Protein AF-A0A838KS13-F1 (afdb_monomer)

pLDDT: mean 95.88, std 5.49, range [35.66, 98.88]

Structure (mmCIF, N/CA/C/O backbone):
data_AF-A0A838KS13-F1
#
_entry.id   AF-A0A838KS13-F1
#
loop_
_atom_site.group_PDB
_atom_site.id
_atom_site.type_symbol
_atom_site.label_atom_id
_atom_site.label_alt_id
_atom_site.label_comp_id
_atom_site.label_asym_id
_atom_site.label_entity_id
_atom_site.label_seq_id
_atom_site.pdbx_PDB_ins_code
_atom_site.Cartn_x
_atom_site.Cartn_y
_atom_site.Cartn_z
_atom_site.occupancy
_atom_site.B_iso_or_equiv
_atom_site.auth_seq_id
_atom_site.auth_comp_id
_atom_site.auth_asym_id
_atom_site.auth_atom_id
_atom_site.pdbx_PDB_model_num
ATOM 1 N N . ARG A 1 1 ? -4.902 0.345 -25.709 1.00 89.44 1 ARG A N 1
ATOM 2 C CA . ARG A 1 1 ? -4.294 1.078 -26.856 1.00 89.44 1 ARG A CA 1
ATOM 3 C C . ARG A 1 1 ? -3.686 2.407 -26.417 1.00 89.44 1 ARG A C 1
ATOM 5 O O . ARG A 1 1 ? -2.562 2.652 -26.816 1.00 89.44 1 ARG A O 1
ATOM 12 N N . THR A 1 2 ? -4.366 3.217 -25.597 1.00 92.88 2 THR A N 1
ATOM 13 C CA . THR A 1 2 ? -3.817 4.466 -25.024 1.00 92.88 2 THR A CA 1
ATOM 14 C C . THR A 1 2 ? -2.471 4.249 -24.334 1.00 92.88 2 THR A C 1
ATOM 16 O O . THR A 1 2 ? -1.482 4.803 -24.794 1.00 92.88 2 THR A O 1
ATOM 19 N N . LEU A 1 3 ? -2.403 3.313 -23.378 1.00 95.12 3 LEU A N 1
ATOM 20 C CA . LEU A 1 3 ? -1.172 2.943 -22.664 1.00 95.12 3 LEU A CA 1
ATOM 21 C C . LEU A 1 3 ? 0.037 2.665 -23.578 1.00 95.12 3 LEU A C 1
ATOM 23 O O . LEU A 1 3 ? 1.151 3.040 -23.239 1.00 95.12 3 LEU A O 1
ATOM 27 N N . LEU A 1 4 ? -0.156 2.074 -24.764 1.00 93.50 4 LEU A N 1
ATOM 28 C CA . LEU A 1 4 ? 0.949 1.775 -25.693 1.00 93.50 4 LEU A CA 1
ATOM 29 C C . LEU A 1 4 ? 1.615 3.022 -26.288 1.00 93.50 4 LEU A C 1
ATOM 31 O O . LEU A 1 4 ? 2.692 2.903 -26.861 1.00 93.50 4 LEU A O 1
ATOM 35 N N . ARG A 1 5 ? 0.948 4.177 -26.227 1.00 93.62 5 ARG A N 1
ATOM 36 C CA . ARG A 1 5 ? 1.398 5.440 -26.828 1.00 93.62 5 ARG A CA 1
ATOM 37 C C . ARG A 1 5 ? 1.735 6.508 -25.796 1.00 93.62 5 ARG A C 1
ATOM 39 O O . ARG A 1 5 ? 2.288 7.530 -26.174 1.00 93.62 5 ARG A O 1
ATOM 46 N N . MET A 1 6 ? 1.351 6.298 -24.539 1.00 96.75 6 MET A N 1
ATOM 47 C CA . MET A 1 6 ? 1.656 7.235 -23.466 1.00 96.75 6 MET A CA 1
ATOM 48 C C . MET A 1 6 ? 3.166 7.281 -23.243 1.00 96.75 6 MET A C 1
ATOM 50 O O . MET A 1 6 ? 3.859 6.258 -23.331 1.00 96.75 6 MET A O 1
ATOM 54 N N . GLU A 1 7 ? 3.654 8.482 -22.953 1.00 97.44 7 GLU A N 1
ATOM 55 C CA . GLU A 1 7 ? 5.035 8.693 -22.543 1.00 97.44 7 GLU A CA 1
ATOM 56 C C . GLU A 1 7 ? 5.334 7.836 -21.307 1.00 97.44 7 GLU A C 1
ATOM 58 O O . GLU A 1 7 ? 4.515 7.735 -20.396 1.00 97.44 7 GLU A O 1
ATOM 63 N N . HIS A 1 8 ? 6.486 7.184 -21.287 1.00 97.69 8 HIS A N 1
ATOM 64 C CA . HIS A 1 8 ? 6.936 6.331 -20.196 1.00 97.69 8 HIS A CA 1
ATOM 65 C C . HIS A 1 8 ? 8.464 6.280 -20.236 1.00 97.69 8 HIS A C 1
ATOM 67 O O . HIS A 1 8 ? 9.070 6.644 -21.246 1.00 97.69 8 HIS A O 1
ATOM 73 N N . HIS A 1 9 ? 9.095 5.810 -19.165 1.00 97.94 9 HIS A N 1
ATOM 74 C CA . HIS A 1 9 ? 10.536 5.604 -19.168 1.00 97.94 9 HIS A CA 1
ATOM 75 C C . HIS A 1 9 ? 10.873 4.381 -20.034 1.00 97.94 9 HIS A C 1
ATOM 77 O O . HIS A 1 9 ? 10.745 3.241 -19.587 1.00 97.94 9 HIS A O 1
ATOM 83 N N . GLU A 1 10 ? 11.263 4.612 -21.292 1.00 97.12 10 GLU A N 1
ATOM 84 C CA . GLU A 1 10 ? 11.474 3.549 -22.286 1.00 97.12 10 GLU A CA 1
ATOM 85 C C . GLU A 1 10 ? 12.424 2.432 -21.814 1.00 97.12 10 GLU A C 1
ATOM 87 O O . GLU A 1 10 ? 12.057 1.267 -21.987 1.00 97.12 10 GLU A O 1
ATOM 92 N N . PRO A 1 11 ? 13.580 2.713 -21.167 1.00 97.81 11 PRO A N 1
ATOM 93 C CA . PRO A 1 11 ? 14.500 1.654 -20.749 1.00 97.81 11 PRO A CA 1
ATOM 94 C C . PRO A 1 11 ? 13.917 0.674 -19.723 1.00 97.81 11 PRO A C 1
ATOM 96 O O . PRO A 1 11 ? 14.242 -0.512 -19.763 1.00 97.81 11 PRO A O 1
ATOM 99 N N . SER A 1 12 ? 13.054 1.144 -18.811 1.00 98.12 12 SER A N 1
ATOM 100 C CA . SER A 1 12 ? 12.413 0.275 -17.812 1.00 98.12 12 SER A CA 1
ATOM 101 C C . SER A 1 12 ? 10.996 -0.166 -18.194 1.00 98.12 12 SER A C 1
ATOM 103 O O . SER A 1 12 ? 10.424 -1.026 -17.529 1.00 98.12 12 SER A O 1
ATOM 105 N N . GLY A 1 13 ? 10.392 0.438 -19.219 1.00 98.06 13 GLY A N 1
ATOM 106 C CA . GLY A 1 13 ? 8.997 0.207 -19.604 1.00 98.06 13 GLY A CA 1
ATOM 107 C C . GLY A 1 13 ? 7.953 0.762 -18.620 1.00 98.06 13 GLY A C 1
ATOM 108 O O . GLY A 1 13 ? 6.753 0.566 -18.851 1.00 98.06 13 GLY A O 1
ATOM 109 N N . MET A 1 14 ? 8.395 1.444 -17.556 1.00 98.38 14 MET A N 1
ATOM 110 C CA . MET A 1 14 ? 7.571 1.926 -16.443 1.00 98.38 14 MET A CA 1
ATOM 111 C C . MET A 1 14 ? 6.960 3.300 -16.726 1.00 98.38 14 MET A C 1
ATOM 113 O O . MET A 1 14 ? 7.587 4.166 -17.338 1.00 98.38 14 MET A O 1
ATOM 117 N N . TYR A 1 15 ? 5.738 3.500 -16.248 1.00 98.44 15 TYR A N 1
ATOM 118 C CA . TYR A 1 15 ? 4.965 4.727 -16.394 1.00 98.44 15 TYR A CA 1
ATOM 119 C C . TYR A 1 15 ? 5.247 5.723 -15.270 1.00 98.44 15 TYR A C 1
ATOM 121 O O . TYR A 1 15 ? 5.747 5.363 -14.203 1.00 98.44 15 TYR A O 1
ATOM 129 N N . TYR A 1 16 ? 4.899 6.979 -15.521 1.00 97.94 16 TYR A N 1
ATOM 130 C CA . TYR A 1 16 ? 4.923 8.034 -14.521 1.00 97.94 16 TYR A CA 1
ATOM 131 C C . TYR A 1 16 ? 3.657 8.013 -13.658 1.00 97.94 16 TYR A C 1
ATOM 133 O O . TYR A 1 16 ? 2.650 7.423 -14.037 1.00 97.94 16 TYR A O 1
ATOM 141 N N . ASN A 1 17 ? 3.676 8.697 -12.518 1.00 94.56 17 ASN A N 1
ATOM 142 C CA . ASN A 1 17 ? 2.519 8.729 -11.618 1.00 94.56 17 ASN A CA 1
ATOM 143 C C . ASN A 1 17 ? 1.294 9.449 -12.207 1.00 94.56 17 ASN A C 1
ATOM 145 O O . ASN A 1 17 ? 0.163 9.090 -11.895 1.00 94.56 17 ASN A O 1
ATOM 149 N N . TRP A 1 18 ? 1.505 10.479 -13.033 1.00 95.62 18 TRP A N 1
ATOM 150 C CA . TRP A 1 18 ? 0.442 11.422 -13.385 1.00 95.62 18 TRP A CA 1
ATOM 151 C C . TRP A 1 18 ? 0.377 11.716 -14.881 1.00 95.62 18 TRP A C 1
ATOM 153 O O . TRP A 1 18 ? 1.366 12.121 -15.499 1.00 95.62 18 TRP A O 1
ATOM 163 N N . TYR A 1 19 ? -0.824 11.568 -15.435 1.00 96.19 19 TYR A N 1
ATOM 164 C CA . TYR A 1 19 ? -1.159 11.853 -16.825 1.00 96.19 19 TYR A CA 1
ATOM 165 C C . TYR A 1 19 ? -2.475 12.622 -16.897 1.00 96.19 19 TYR A C 1
ATOM 167 O O . TYR A 1 19 ? -3.347 12.428 -16.055 1.00 96.19 19 TYR A O 1
ATOM 175 N N . ASP A 1 20 ? -2.614 13.456 -17.920 1.00 94.06 20 ASP A N 1
ATOM 176 C CA . ASP A 1 20 ? -3.892 14.038 -18.315 1.00 94.06 20 ASP A CA 1
ATOM 177 C C . ASP A 1 20 ? -4.801 12.925 -18.856 1.00 94.06 20 ASP A C 1
ATOM 179 O O . ASP A 1 20 ? -4.423 12.166 -19.753 1.00 94.06 20 ASP A O 1
ATOM 183 N N . GLU A 1 21 ? -5.996 12.789 -18.293 1.00 89.75 21 GLU A N 1
ATOM 184 C CA . GLU A 1 21 ? -6.923 11.711 -18.623 1.00 89.75 21 GLU A CA 1
ATOM 185 C C . GLU A 1 21 ? -7.548 11.847 -20.019 1.00 89.75 21 GLU A C 1
ATOM 187 O O . GLU A 1 21 ? -7.946 10.842 -20.619 1.00 89.75 21 GLU A O 1
ATOM 192 N N . ALA A 1 22 ? -7.629 13.069 -20.553 1.00 92.00 22 ALA A N 1
ATOM 193 C CA . ALA A 1 22 ? -8.225 13.346 -21.852 1.00 92.00 22 ALA A CA 1
ATOM 194 C C . ALA A 1 22 ? -7.234 13.089 -22.995 1.00 92.00 22 ALA A C 1
ATOM 196 O O . ALA A 1 22 ? -7.625 12.590 -24.056 1.00 92.00 22 ALA A O 1
ATOM 197 N N . THR A 1 23 ? -5.955 13.407 -22.789 1.00 93.50 23 THR A N 1
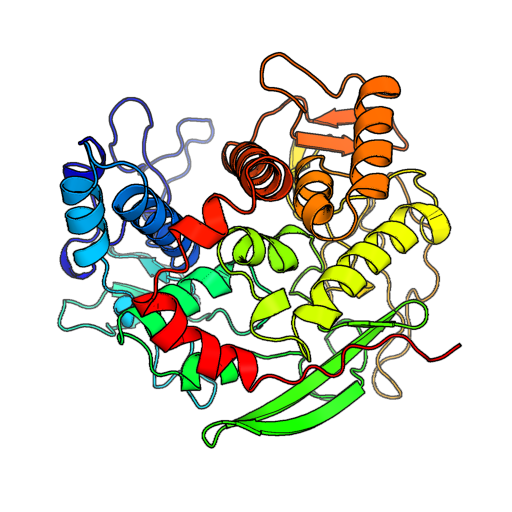ATOM 198 C CA . THR A 1 23 ? -4.918 13.324 -23.831 1.00 93.50 23 THR A CA 1
ATOM 199 C C . THR A 1 23 ? -3.974 12.133 -23.658 1.00 93.50 23 THR A C 1
ATOM 201 O O . THR A 1 23 ? -3.471 11.594 -24.648 1.00 93.50 23 THR A O 1
ATOM 204 N N . GLY A 1 24 ? -3.760 11.675 -22.423 1.00 94.56 24 GLY A N 1
ATOM 205 C CA . GLY A 1 24 ? -2.724 10.706 -22.064 1.00 94.56 24 GLY A CA 1
ATOM 206 C C . GLY A 1 24 ? -1.314 11.304 -22.003 1.00 94.56 24 GLY A C 1
ATOM 207 O O . GLY A 1 24 ? -0.340 10.549 -21.967 1.00 94.56 24 GLY A O 1
ATOM 208 N N . GLU A 1 25 ? -1.182 12.632 -22.027 1.00 95.94 25 GLU A N 1
ATOM 209 C CA . GLU A 1 25 ? 0.100 13.320 -21.871 1.00 95.94 25 GLU A CA 1
ATOM 210 C C . GLU A 1 25 ? 0.540 13.312 -20.408 1.00 95.94 25 GLU A C 1
ATOM 212 O O . GLU A 1 25 ? -0.265 13.463 -19.492 1.00 95.94 25 GLU A O 1
ATOM 217 N N . ALA A 1 26 ? 1.833 13.111 -20.172 1.00 96.56 26 ALA A N 1
ATOM 218 C CA . ALA A 1 26 ? 2.364 13.090 -18.821 1.00 96.56 26 ALA A CA 1
ATOM 219 C C . ALA A 1 26 ? 2.328 14.493 -18.206 1.00 96.56 26 ALA A C 1
ATOM 221 O O . ALA A 1 26 ? 2.826 15.453 -18.801 1.00 96.56 26 ALA A O 1
ATOM 222 N N . LEU A 1 27 ? 1.790 14.614 -16.991 1.00 96.12 27 LEU A N 1
ATOM 223 C CA . LEU A 1 27 ? 1.664 15.917 -16.351 1.00 96.12 27 LEU A CA 1
ATOM 224 C C . LEU A 1 27 ? 3.044 16.494 -16.022 1.00 96.12 27 LEU A C 1
ATOM 226 O O . LEU A 1 27 ? 3.933 15.814 -15.507 1.00 96.12 27 LEU A O 1
ATOM 230 N N . ARG A 1 28 ? 3.205 17.780 -16.334 1.00 94.56 28 ARG A N 1
ATOM 231 C CA . ARG A 1 28 ? 4.357 18.614 -15.944 1.00 94.56 28 ARG A CA 1
ATOM 232 C C . ARG A 1 28 ? 3.948 19.785 -15.053 1.00 94.56 28 ARG A C 1
ATOM 234 O O . ARG A 1 28 ? 4.786 20.450 -14.449 1.00 94.56 28 ARG A O 1
ATOM 241 N N . THR A 1 29 ? 2.647 20.016 -14.931 1.00 94.94 29 THR A N 1
ATOM 242 C CA . THR A 1 29 ? 2.039 21.057 -14.111 1.00 94.94 29 THR A CA 1
ATOM 243 C C . THR A 1 29 ? 0.683 20.550 -13.646 1.00 94.94 29 THR A C 1
ATOM 245 O O . THR A 1 29 ? -0.042 19.944 -14.435 1.00 94.94 29 THR A O 1
ATOM 248 N N . TRP A 1 30 ? 0.341 20.763 -12.376 1.00 94.25 30 TRP A N 1
ATOM 249 C CA . TRP A 1 30 ? -0.990 20.419 -11.883 1.00 94.25 30 TRP A CA 1
ATOM 250 C C . TRP A 1 30 ? -2.057 21.254 -12.599 1.00 94.25 30 TRP A C 1
ATOM 252 O O . TRP A 1 30 ? -1.830 22.442 -12.818 1.00 94.25 30 TRP A O 1
ATOM 262 N N . PRO A 1 31 ? -3.232 20.688 -12.924 1.00 90.19 31 PRO A N 1
ATOM 263 C CA . PRO A 1 31 ? -4.267 21.384 -13.689 1.00 90.19 31 PRO A CA 1
ATOM 264 C C . PRO A 1 31 ? -5.073 22.389 -12.848 1.00 90.19 31 PRO A C 1
ATOM 266 O O . PRO A 1 31 ? -5.952 23.065 -13.377 1.00 90.19 31 PRO A O 1
ATOM 269 N N . GLN A 1 32 ? -4.797 22.492 -11.544 1.00 87.69 32 GLN A N 1
ATOM 270 C CA . GLN A 1 32 ? -5.490 23.383 -10.614 1.00 87.69 32 GLN A CA 1
ATOM 271 C C . GLN A 1 32 ? -4.514 24.370 -9.956 1.00 87.69 32 GLN A C 1
ATOM 273 O O . GLN A 1 32 ? -3.350 24.016 -9.734 1.00 87.69 32 GLN A O 1
ATOM 278 N N . PRO A 1 33 ? -4.969 25.590 -9.601 1.00 90.25 33 PRO A N 1
ATOM 279 C CA . PRO A 1 33 ? -4.167 26.544 -8.842 1.00 90.25 33 PRO A CA 1
ATOM 280 C C . PRO A 1 33 ? -3.573 25.916 -7.566 1.00 90.25 33 PRO A C 1
ATOM 282 O O . PRO A 1 33 ? -4.270 25.164 -6.887 1.00 90.25 33 PRO A O 1
ATOM 285 N N . PRO A 1 34 ? -2.315 26.230 -7.206 1.00 93.38 34 PRO A N 1
ATOM 286 C CA . PRO A 1 34 ? -1.453 27.251 -7.808 1.00 93.38 34 PRO A CA 1
ATOM 287 C C . PRO A 1 34 ? -0.651 26.781 -9.041 1.00 93.38 34 PRO A C 1
ATOM 289 O O . PRO A 1 34 ? 0.301 27.455 -9.417 1.00 93.38 34 PRO A O 1
ATOM 292 N N . TYR A 1 35 ? -1.035 25.675 -9.695 1.00 93.25 35 TYR A N 1
ATOM 293 C CA . TYR A 1 35 ? -0.366 25.126 -10.885 1.00 93.25 35 TYR A CA 1
ATOM 294 C C . TYR A 1 35 ? 1.102 24.771 -10.616 1.00 93.25 35 TYR A C 1
ATOM 296 O O . TYR A 1 35 ? 2.006 25.122 -11.373 1.00 93.25 35 TYR A O 1
ATOM 304 N N . ASN A 1 36 ? 1.350 24.085 -9.498 1.00 93.38 36 ASN A N 1
ATOM 305 C CA . ASN A 1 36 ? 2.701 23.666 -9.132 1.00 93.38 36 ASN A CA 1
ATOM 306 C C . ASN A 1 36 ? 3.299 22.739 -10.203 1.00 93.38 36 ASN A C 1
ATOM 308 O O . ASN A 1 36 ? 2.590 21.920 -10.800 1.00 93.38 36 ASN A O 1
ATOM 312 N N . THR A 1 37 ? 4.614 22.837 -10.402 1.00 92.69 37 THR A N 1
ATOM 313 C CA . THR A 1 37 ? 5.370 21.922 -11.264 1.00 92.69 37 THR A CA 1
ATOM 314 C C . THR A 1 37 ? 5.198 20.480 -10.794 1.00 92.69 37 THR A C 1
ATOM 316 O O . THR A 1 37 ? 5.355 20.176 -9.611 1.00 92.69 37 THR A O 1
ATOM 319 N N . VAL A 1 38 ? 4.917 19.588 -11.741 1.00 92.75 38 VAL A N 1
ATOM 320 C CA . VAL A 1 38 ? 4.922 18.138 -11.548 1.00 92.75 38 VAL A CA 1
ATOM 321 C C . VAL A 1 38 ? 6.215 17.607 -12.141 1.00 92.75 38 VAL A C 1
ATOM 323 O O . VAL A 1 38 ? 6.452 17.717 -13.343 1.00 92.75 38 VAL A O 1
ATOM 326 N N . TYR A 1 39 ? 7.052 17.028 -11.290 1.00 92.69 39 TYR A N 1
ATOM 327 C CA . TYR A 1 39 ? 8.226 16.288 -11.728 1.00 92.69 39 TYR A CA 1
ATOM 328 C C . TYR A 1 39 ? 7.797 14.843 -11.976 1.00 92.69 39 TYR A C 1
ATOM 330 O O . TYR A 1 39 ? 7.333 14.200 -11.030 1.00 92.69 39 TYR A O 1
ATOM 338 N N . PRO A 1 40 ? 7.903 14.328 -13.213 1.00 95.06 40 PRO A N 1
ATOM 339 C CA . PRO A 1 40 ? 7.512 12.961 -13.517 1.00 95.06 40 PRO A CA 1
ATOM 340 C C . PRO A 1 40 ? 8.313 12.000 -12.657 1.00 95.06 40 PRO A C 1
ATOM 342 O O . PRO A 1 40 ? 9.539 11.951 -12.732 1.00 95.06 40 PRO A O 1
ATOM 345 N N . PHE A 1 41 ? 7.598 11.259 -11.830 1.00 97.06 41 PHE A N 1
ATOM 346 C CA . PHE A 1 41 ? 8.159 10.239 -10.972 1.00 97.06 41 PHE A CA 1
ATOM 347 C C . PHE A 1 41 ? 7.736 8.883 -11.509 1.00 97.06 41 PHE A C 1
ATOM 349 O O . PHE A 1 41 ? 6.603 8.734 -11.959 1.00 97.06 41 PHE A O 1
ATOM 356 N N . VAL A 1 42 ? 8.650 7.922 -11.493 1.00 98.25 42 VAL A N 1
ATOM 357 C CA . VAL A 1 42 ? 8.371 6.522 -11.791 1.00 98.25 42 VAL A CA 1
ATOM 358 C C . VAL A 1 42 ? 8.274 5.793 -10.455 1.00 98.25 42 VAL A C 1
ATOM 360 O O . VAL A 1 42 ? 9.285 5.355 -9.910 1.00 98.25 42 VAL A O 1
ATOM 363 N N . SER A 1 43 ? 7.058 5.709 -9.913 1.00 98.19 43 SER A N 1
ATOM 364 C CA . SER A 1 43 ? 6.756 5.035 -8.645 1.00 98.19 43 SER A CA 1
ATOM 365 C C . SER A 1 43 ? 6.792 3.518 -8.783 1.00 98.19 43 SER A C 1
ATOM 367 O O . SER A 1 43 ? 6.194 2.958 -9.711 1.00 98.19 43 SER A O 1
ATOM 369 N N . SER A 1 44 ? 7.457 2.845 -7.842 1.00 98.38 44 SER A N 1
ATOM 370 C CA . SER A 1 44 ? 7.456 1.384 -7.778 1.00 98.38 44 SER A CA 1
ATOM 371 C C . SER A 1 44 ? 6.085 0.830 -7.383 1.00 98.38 44 SER A C 1
ATOM 373 O O . SER A 1 44 ? 5.704 -0.227 -7.885 1.00 98.38 44 SER A O 1
ATOM 375 N N . VAL A 1 45 ? 5.301 1.561 -6.582 1.00 97.50 45 VAL A N 1
ATOM 376 C CA . VAL A 1 45 ? 3.947 1.169 -6.148 1.00 97.50 45 VAL A CA 1
ATOM 377 C C . VAL A 1 45 ? 2.929 1.321 -7.273 1.00 97.50 45 VAL A C 1
ATOM 379 O O . VAL A 1 45 ? 2.224 0.364 -7.592 1.00 97.50 45 VAL A O 1
ATOM 382 N N . ASP A 1 46 ? 2.888 2.476 -7.941 1.00 97.62 46 ASP A N 1
ATOM 383 C CA . ASP A 1 46 ? 1.890 2.731 -8.994 1.00 97.62 46 ASP A CA 1
ATOM 384 C C . ASP A 1 46 ? 2.090 1.786 -10.180 1.00 97.62 46 ASP A C 1
ATOM 386 O O . ASP A 1 46 ? 1.139 1.213 -10.722 1.00 97.62 46 ASP A O 1
ATOM 390 N N . ASN A 1 47 ? 3.353 1.559 -10.554 1.00 98.62 47 ASN A N 1
ATOM 391 C CA . ASN A 1 47 ? 3.682 0.575 -11.574 1.00 98.62 47 ASN A CA 1
ATOM 392 C C . ASN A 1 47 ? 3.399 -0.852 -11.102 1.00 98.62 47 ASN A C 1
ATOM 394 O O . ASN A 1 47 ? 2.952 -1.658 -11.915 1.00 98.62 47 ASN A O 1
ATOM 398 N N . GLY A 1 48 ? 3.595 -1.165 -9.817 1.00 98.38 48 GLY A N 1
ATOM 399 C CA . GLY A 1 48 ? 3.187 -2.439 -9.225 1.00 98.38 48 GLY A CA 1
ATOM 400 C C . GLY A 1 48 ? 1.700 -2.721 -9.438 1.00 98.38 48 GLY A C 1
ATOM 401 O O . GLY A 1 48 ? 1.329 -3.755 -9.998 1.00 98.38 48 GLY A O 1
ATOM 402 N N . TRP A 1 49 ? 0.837 -1.762 -9.102 1.00 98.00 49 TRP A N 1
ATOM 403 C CA . TRP A 1 49 ? -0.610 -1.898 -9.289 1.00 98.00 49 TRP A CA 1
ATOM 404 C C . TRP A 1 49 ? -1.021 -1.976 -10.759 1.00 98.00 49 TRP A C 1
ATOM 406 O O . TRP A 1 49 ? -1.838 -2.827 -11.131 1.00 98.00 49 TRP A O 1
ATOM 416 N N . LEU A 1 50 ? -0.413 -1.161 -11.627 1.00 98.25 50 LEU A N 1
ATOM 417 C CA . LEU A 1 50 ? -0.640 -1.254 -13.068 1.00 98.25 50 LEU A CA 1
ATOM 418 C C . LEU A 1 50 ? -0.213 -2.624 -13.618 1.00 98.25 50 LEU A C 1
ATOM 420 O O . LEU A 1 50 ? -0.950 -3.232 -14.396 1.00 98.25 50 LEU A O 1
ATOM 424 N N . GLY A 1 51 ? 0.943 -3.141 -13.201 1.00 98.62 51 GLY A N 1
ATOM 425 C CA . GLY A 1 51 ? 1.439 -4.455 -13.603 1.00 98.62 51 GLY A CA 1
ATOM 426 C C . GLY A 1 51 ? 0.524 -5.588 -13.152 1.00 98.62 51 GLY A C 1
ATOM 427 O O . GLY A 1 51 ? 0.194 -6.462 -13.957 1.00 98.62 51 GLY A O 1
ATOM 428 N N . ALA A 1 52 ? 0.043 -5.550 -11.907 1.00 98.56 52 ALA A N 1
ATOM 429 C CA . ALA A 1 52 ? -0.915 -6.526 -11.394 1.00 98.56 52 ALA A CA 1
ATOM 430 C C . ALA A 1 52 ? -2.227 -6.514 -12.195 1.00 98.56 52 ALA A C 1
ATOM 432 O O . ALA A 1 52 ? -2.723 -7.571 -12.600 1.00 98.56 52 ALA A O 1
ATOM 433 N N . ALA A 1 53 ? -2.748 -5.326 -12.514 1.00 98.06 53 ALA A N 1
ATOM 434 C CA . ALA A 1 53 ? -3.937 -5.176 -13.346 1.00 98.06 53 ALA A CA 1
ATOM 435 C C . ALA A 1 53 ? -3.715 -5.689 -14.782 1.00 98.06 53 ALA A C 1
ATOM 437 O O . ALA A 1 53 ? -4.544 -6.437 -15.308 1.00 98.06 53 ALA A O 1
ATOM 438 N N . LEU A 1 54 ? -2.587 -5.350 -15.417 1.00 98.62 54 LEU A N 1
ATOM 439 C CA . LEU A 1 54 ? -2.228 -5.847 -16.752 1.00 98.62 54 LEU A CA 1
ATOM 440 C C . LEU A 1 54 ? -2.114 -7.373 -16.773 1.00 98.62 54 LEU A C 1
ATOM 442 O O . LEU A 1 54 ? -2.590 -8.011 -17.714 1.00 98.62 54 LEU A O 1
ATOM 446 N N . TRP A 1 55 ? -1.538 -7.965 -15.727 1.00 98.62 55 TRP A N 1
ATOM 447 C CA . TRP A 1 55 ? -1.447 -9.412 -15.575 1.00 98.62 55 TRP A CA 1
ATOM 448 C C . TRP A 1 55 ? -2.832 -10.066 -15.459 1.00 98.62 55 TRP A C 1
ATOM 450 O O . TRP A 1 55 ? -3.134 -11.015 -16.186 1.00 98.62 55 TRP A O 1
ATOM 460 N N . VAL A 1 56 ? -3.726 -9.515 -14.633 1.00 98.31 56 VAL A N 1
ATOM 461 C CA . VAL A 1 56 ? -5.123 -9.975 -14.528 1.00 98.31 56 VAL A CA 1
ATOM 462 C C . VAL A 1 56 ? -5.847 -9.887 -15.874 1.00 98.31 56 VAL A C 1
ATOM 464 O O . VAL A 1 56 ? -6.483 -10.858 -16.298 1.00 98.31 56 VAL A O 1
ATOM 467 N N . VAL A 1 57 ? -5.733 -8.754 -16.578 1.00 98.12 57 VAL A N 1
ATOM 468 C 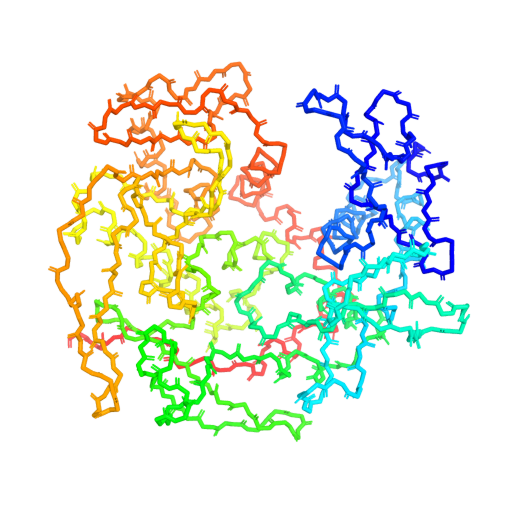CA . VAL A 1 57 ? -6.378 -8.536 -17.885 1.00 98.12 57 VAL A CA 1
ATOM 469 C C . VAL A 1 57 ? -5.837 -9.507 -18.931 1.00 98.12 57 VAL A C 1
ATOM 471 O O . VAL A 1 57 ? -6.627 -10.105 -19.666 1.00 98.12 57 VAL A O 1
ATOM 474 N N . ARG A 1 58 ? -4.515 -9.724 -18.961 1.00 98.19 58 ARG A N 1
ATOM 475 C CA . ARG A 1 58 ? -3.860 -10.719 -19.823 1.00 98.19 58 ARG A CA 1
ATOM 476 C C . ARG A 1 58 ? -4.490 -12.101 -19.663 1.00 98.19 58 ARG A C 1
ATOM 478 O O . ARG A 1 58 ? -4.720 -12.778 -20.660 1.00 98.19 58 ARG A O 1
ATOM 485 N N . ASN A 1 59 ? -4.780 -12.505 -18.429 1.00 97.94 59 ASN A N 1
ATOM 486 C CA . ASN A 1 59 ? -5.276 -13.848 -18.129 1.00 97.94 59 ASN A CA 1
ATOM 487 C C . ASN A 1 59 ? -6.803 -13.983 -18.216 1.00 97.94 59 ASN A C 1
ATOM 489 O O . ASN A 1 59 ? -7.302 -15.103 -18.309 1.00 97.94 59 ASN A O 1
ATOM 493 N N . SER A 1 60 ? -7.543 -12.871 -18.202 1.00 97.00 60 SER A N 1
ATOM 494 C CA . SER A 1 60 ? -9.009 -12.893 -18.053 1.00 97.00 60 SER A CA 1
ATOM 495 C C . SER A 1 60 ? -9.783 -12.337 -19.243 1.00 97.00 60 SER A C 1
ATOM 497 O O . SER A 1 60 ? -10.970 -12.629 -19.376 1.00 97.00 60 SER A O 1
ATOM 499 N N . VAL A 1 61 ? -9.152 -11.537 -20.110 1.00 97.31 61 VAL A N 1
ATOM 500 C CA . VAL A 1 61 ? -9.840 -10.830 -21.203 1.00 97.31 61 VAL A CA 1
ATOM 501 C C . VAL A 1 61 ? -9.207 -11.189 -22.556 1.00 97.31 61 VAL A C 1
ATOM 503 O O . VAL A 1 61 ? -8.342 -10.459 -23.048 1.00 97.31 61 VAL A O 1
ATOM 506 N N . PRO A 1 62 ? -9.645 -12.287 -23.215 1.00 97.19 62 PRO A N 1
ATOM 507 C CA . PRO A 1 62 ? -8.998 -12.817 -24.420 1.00 97.19 62 PRO A CA 1
ATOM 508 C C . PRO A 1 62 ? -8.799 -11.793 -25.544 1.00 97.19 62 PRO A C 1
ATOM 510 O O . PRO A 1 62 ? -7.753 -11.776 -26.185 1.00 97.19 62 PRO A O 1
ATOM 513 N N . GLY A 1 63 ? -9.769 -10.895 -25.753 1.00 97.69 63 GLY A N 1
ATOM 514 C CA . GLY A 1 63 ? -9.728 -9.905 -26.836 1.00 97.69 63 GLY A CA 1
ATOM 515 C C . GLY A 1 63 ? -8.626 -8.844 -26.710 1.00 97.69 63 GLY A C 1
ATOM 516 O O . GLY A 1 63 ? -8.312 -8.178 -27.693 1.00 97.69 63 GLY A O 1
ATOM 517 N N . VAL A 1 64 ? -8.030 -8.674 -25.526 1.00 97.75 64 VAL A N 1
ATOM 518 C CA . VAL A 1 64 ? -6.935 -7.714 -25.285 1.00 97.75 64 VAL A CA 1
ATOM 519 C C . VAL A 1 64 ? -5.724 -8.352 -24.605 1.00 97.75 64 VAL A C 1
ATOM 521 O O . VAL A 1 64 ? -4.780 -7.642 -24.260 1.00 97.75 64 VAL A O 1
ATOM 524 N N . ALA A 1 65 ? -5.721 -9.678 -24.453 1.00 98.19 65 ALA A N 1
ATOM 525 C CA . ALA A 1 65 ? -4.702 -10.410 -23.713 1.00 98.19 65 ALA A CA 1
ATOM 526 C C . ALA A 1 65 ? -3.287 -10.173 -24.259 1.00 98.19 65 ALA A C 1
ATOM 528 O O . ALA A 1 65 ? -2.362 -9.921 -23.491 1.00 98.19 65 ALA A O 1
ATOM 529 N N . GLU A 1 66 ? -3.126 -10.178 -25.585 1.00 98.00 66 GLU A N 1
ATOM 530 C CA . GLU A 1 66 ? -1.839 -9.908 -26.236 1.00 98.00 66 GLU A CA 1
ATOM 531 C C . GLU A 1 66 ? -1.350 -8.478 -25.968 1.00 98.00 66 GLU A C 1
ATOM 533 O O . GLU A 1 66 ? -0.175 -8.260 -25.683 1.00 98.00 66 GLU A O 1
ATOM 538 N N . LEU A 1 67 ? -2.249 -7.489 -26.008 1.00 97.88 67 LEU A N 1
ATOM 539 C CA . LEU A 1 67 ? -1.890 -6.092 -25.753 1.00 97.88 67 LEU A CA 1
ATOM 540 C C . LEU A 1 67 ? -1.484 -5.881 -24.291 1.00 97.88 67 LEU A C 1
ATOM 542 O O . LEU A 1 67 ? -0.510 -5.178 -24.036 1.00 97.88 67 LEU A O 1
ATOM 546 N N . ALA A 1 68 ? -2.208 -6.493 -23.351 1.00 98.50 68 ALA A N 1
ATOM 547 C CA . ALA A 1 68 ? -1.862 -6.458 -21.934 1.00 98.50 68 ALA A CA 1
ATOM 548 C C . ALA A 1 68 ? -0.536 -7.184 -21.663 1.00 98.50 68 ALA A C 1
ATOM 550 O O . ALA A 1 68 ? 0.315 -6.652 -20.959 1.00 98.50 68 ALA A O 1
ATOM 551 N N . GLY A 1 69 ? -0.318 -8.342 -22.298 1.00 98.31 69 GLY A N 1
ATOM 552 C CA . GLY A 1 69 ? 0.945 -9.078 -22.242 1.00 98.31 69 GLY A CA 1
ATOM 553 C C . GLY A 1 69 ? 2.123 -8.239 -22.724 1.00 98.31 69 GLY A C 1
ATOM 554 O O . GLY A 1 69 ? 3.084 -8.077 -21.990 1.00 98.31 69 GLY A O 1
ATOM 555 N N . ARG A 1 70 ? 2.011 -7.591 -23.888 1.00 98.06 70 ARG A N 1
ATOM 556 C CA . ARG A 1 70 ? 3.057 -6.689 -24.405 1.00 98.06 70 ARG A CA 1
ATOM 557 C C . ARG A 1 70 ? 3.384 -5.525 -23.466 1.00 98.06 70 ARG A C 1
ATOM 559 O O . ARG A 1 70 ? 4.534 -5.103 -23.404 1.00 98.06 70 ARG A O 1
ATOM 566 N N . LEU A 1 71 ? 2.375 -4.974 -22.790 1.00 98.44 71 LEU A N 1
ATOM 567 C CA . LEU A 1 71 ? 2.555 -3.899 -21.813 1.00 98.44 71 LEU A CA 1
ATOM 568 C C . LEU A 1 71 ? 3.182 -4.391 -20.509 1.00 98.44 71 LEU A C 1
ATOM 570 O O . LEU A 1 71 ? 3.950 -3.654 -19.909 1.00 98.44 71 LEU A O 1
ATOM 574 N N . PHE A 1 72 ? 2.868 -5.611 -20.083 1.00 98.62 72 PHE A N 1
ATOM 575 C CA . PHE A 1 72 ? 3.452 -6.221 -18.894 1.00 98.62 72 PHE A CA 1
ATOM 576 C C . PHE A 1 72 ? 4.895 -6.678 -19.141 1.00 98.62 72 PHE A C 1
ATOM 578 O O . PHE A 1 72 ? 5.787 -6.382 -18.357 1.00 98.62 72 PHE A O 1
ATOM 585 N N . ASP A 1 73 ? 5.144 -7.358 -20.262 1.00 98.19 73 ASP A N 1
ATOM 586 C CA . ASP A 1 73 ? 6.425 -8.002 -20.576 1.00 98.19 73 ASP A CA 1
ATOM 587 C C . ASP A 1 73 ? 7.572 -6.986 -20.784 1.00 98.19 73 ASP A C 1
ATOM 589 O O . ASP A 1 73 ? 8.741 -7.361 -20.735 1.00 98.19 73 ASP A O 1
ATOM 593 N N . ARG A 1 74 ? 7.260 -5.698 -20.993 1.00 97.12 74 ARG A N 1
ATOM 594 C CA . ARG A 1 74 ? 8.251 -4.607 -21.057 1.00 97.12 74 ARG A CA 1
ATOM 595 C C . ARG A 1 74 ? 8.622 -4.020 -19.689 1.00 97.12 74 ARG A C 1
ATOM 597 O O . ARG A 1 74 ? 9.594 -3.279 -19.622 1.00 97.12 74 ARG A O 1
ATOM 604 N N . MET A 1 75 ? 7.844 -4.282 -18.634 1.00 98.62 75 MET A N 1
ATOM 605 C CA . MET A 1 75 ? 8.067 -3.695 -17.309 1.00 98.62 75 MET A CA 1
ATOM 606 C C . MET A 1 75 ? 9.248 -4.388 -16.621 1.00 98.62 75 MET A C 1
ATOM 608 O O . MET A 1 75 ? 9.198 -5.576 -16.301 1.00 98.62 75 MET A O 1
ATOM 612 N N . ARG A 1 76 ? 10.321 -3.628 -16.408 1.00 98.50 76 ARG A N 1
ATOM 613 C CA . ARG A 1 76 ? 11.567 -4.037 -15.750 1.00 98.50 76 ARG A CA 1
ATOM 614 C C . ARG A 1 76 ? 11.503 -3.768 -14.251 1.00 98.50 76 ARG A C 1
ATOM 616 O O . ARG A 1 76 ? 11.864 -2.688 -13.792 1.00 98.50 76 ARG A O 1
ATOM 623 N N . TRP A 1 77 ? 11.003 -4.740 -13.492 1.00 98.50 77 TRP A N 1
ATOM 624 C CA . TRP A 1 77 ? 10.900 -4.656 -12.028 1.00 98.50 77 TRP A CA 1
ATOM 625 C C . TRP A 1 77 ? 12.266 -4.531 -11.341 1.00 98.50 77 TRP A C 1
ATOM 627 O O . TRP A 1 77 ? 12.370 -3.921 -10.282 1.00 98.50 77 TRP A O 1
ATOM 637 N N . ASP A 1 78 ? 13.321 -5.041 -11.980 1.00 98.44 78 ASP A N 1
ATOM 638 C CA . ASP A 1 78 ? 14.714 -4.890 -11.555 1.00 98.44 78 ASP A CA 1
ATOM 639 C C . ASP A 1 78 ? 15.204 -3.435 -11.592 1.00 98.44 78 ASP A C 1
ATOM 641 O O . ASP A 1 78 ? 16.170 -3.116 -10.916 1.00 98.44 78 ASP A O 1
ATOM 645 N N . ALA A 1 79 ? 14.509 -2.520 -12.280 1.00 98.44 79 ALA A N 1
ATOM 646 C CA . ALA A 1 79 ? 14.819 -1.090 -12.209 1.00 98.44 79 ALA A CA 1
ATOM 647 C C . ALA A 1 79 ? 14.599 -0.487 -10.808 1.00 98.44 79 ALA A C 1
ATOM 649 O O . ALA A 1 79 ? 15.180 0.551 -10.498 1.00 98.44 79 ALA A O 1
ATOM 650 N N . PHE A 1 80 ? 13.770 -1.120 -9.970 1.00 98.56 80 PHE A N 1
ATOM 651 C CA . PHE A 1 80 ? 13.531 -0.691 -8.590 1.00 98.56 80 PHE A CA 1
ATOM 652 C C . PHE A 1 80 ? 14.333 -1.492 -7.565 1.00 98.56 80 PHE A C 1
ATOM 654 O O . PHE A 1 80 ? 14.484 -1.032 -6.438 1.00 98.56 80 PHE A O 1
ATOM 661 N N . TYR A 1 81 ? 14.812 -2.682 -7.926 1.00 98.56 81 TYR A N 1
ATOM 662 C CA . TYR A 1 81 ? 15.429 -3.606 -6.984 1.00 98.56 81 TYR A CA 1
ATOM 663 C C . TYR A 1 81 ? 16.890 -3.240 -6.731 1.00 98.56 81 TYR A C 1
ATOM 665 O O . TYR A 1 81 ? 17.720 -3.311 -7.632 1.00 98.56 81 TYR A O 1
ATOM 673 N N . ASP A 1 82 ? 17.196 -2.908 -5.482 1.00 98.38 82 ASP A N 1
ATOM 674 C CA . ASP A 1 82 ? 18.538 -2.619 -5.005 1.00 98.38 82 ASP A CA 1
ATOM 675 C C . ASP A 1 82 ? 19.121 -3.839 -4.273 1.00 98.38 82 ASP A C 1
ATOM 677 O O . ASP A 1 82 ? 18.820 -4.061 -3.090 1.00 98.38 82 ASP A O 1
ATOM 681 N N . PRO A 1 83 ? 19.970 -4.649 -4.934 1.00 97.25 83 PRO A N 1
ATOM 682 C CA . PRO A 1 83 ? 20.595 -5.808 -4.304 1.00 97.25 83 PRO A CA 1
ATOM 683 C C . PRO A 1 83 ? 21.614 -5.426 -3.222 1.00 97.25 83 PRO A C 1
ATOM 685 O O . PRO A 1 83 ? 21.965 -6.276 -2.404 1.00 97.25 83 PRO A O 1
ATOM 688 N N . ALA A 1 84 ? 22.107 -4.184 -3.231 1.00 95.44 84 ALA A N 1
ATOM 689 C CA . ALA A 1 84 ? 23.062 -3.646 -2.266 1.00 95.44 84 ALA A CA 1
ATOM 690 C C . ALA A 1 84 ? 22.383 -2.746 -1.218 1.00 95.44 84 ALA A C 1
ATOM 692 O O . ALA A 1 84 ? 23.073 -2.033 -0.486 1.00 95.44 84 ALA A O 1
ATOM 693 N N . GLY A 1 85 ? 21.047 -2.794 -1.149 1.00 90.88 85 GLY A N 1
ATOM 694 C CA . GLY A 1 85 ? 20.247 -2.019 -0.214 1.00 90.88 85 GLY A CA 1
ATOM 695 C C . GLY A 1 85 ? 20.588 -2.303 1.256 1.00 90.88 85 GLY A C 1
ATOM 696 O O . GLY A 1 85 ? 21.355 -3.215 1.578 1.00 90.88 85 GLY A O 1
ATOM 697 N N . PRO A 1 86 ? 19.985 -1.555 2.193 1.00 93.31 86 PRO A N 1
ATOM 698 C CA . PRO A 1 86 ? 20.381 -1.550 3.606 1.00 93.31 86 PRO A CA 1
ATOM 699 C C . PRO A 1 86 ? 20.115 -2.869 4.352 1.00 93.31 86 PRO A C 1
ATOM 701 O O . PRO A 1 86 ? 20.448 -2.998 5.531 1.00 93.31 86 PRO A O 1
ATOM 704 N N . ARG A 1 87 ? 19.495 -3.851 3.693 1.00 95.56 87 ARG A N 1
ATOM 705 C CA . ARG A 1 87 ? 19.049 -5.118 4.270 1.00 95.56 87 ARG A CA 1
ATOM 706 C C . ARG A 1 87 ? 19.557 -6.290 3.423 1.00 95.56 87 ARG A C 1
ATOM 708 O O . ARG A 1 87 ? 19.454 -6.233 2.194 1.00 95.56 87 ARG A O 1
ATOM 715 N N . PRO A 1 88 ? 20.062 -7.373 4.045 1.00 96.62 88 PRO A N 1
ATOM 716 C CA . PRO A 1 88 ? 20.373 -8.605 3.327 1.00 96.62 88 PRO A CA 1
ATOM 717 C C . PRO A 1 88 ? 19.169 -9.081 2.507 1.00 96.62 88 PRO A C 1
ATOM 719 O O . PRO A 1 88 ? 18.049 -9.101 3.007 1.00 96.62 88 PRO A O 1
ATOM 722 N N . GLY A 1 89 ? 19.407 -9.458 1.250 1.00 96.56 89 GLY A N 1
ATOM 723 C CA . GLY A 1 89 ? 18.353 -9.860 0.312 1.00 96.56 89 GLY A CA 1
ATOM 724 C C . GLY A 1 89 ? 17.838 -8.755 -0.610 1.00 96.56 89 GLY A C 1
ATOM 725 O O . GLY A 1 89 ? 17.141 -9.091 -1.562 1.00 96.56 89 GLY A O 1
ATOM 726 N N . GLY A 1 90 ? 18.221 -7.494 -0.376 1.00 97.94 90 GLY A N 1
ATOM 727 C CA . GLY A 1 90 ? 17.892 -6.351 -1.230 1.00 97.94 90 GLY A CA 1
ATOM 728 C C . GLY A 1 90 ? 16.451 -5.854 -1.084 1.00 97.94 90 GLY A C 1
ATOM 729 O O . GLY A 1 90 ? 15.545 -6.602 -0.714 1.00 97.94 90 GLY A O 1
ATOM 730 N N . LEU A 1 91 ? 16.222 -4.576 -1.384 1.00 98.00 91 LEU A N 1
ATOM 731 C CA . LEU A 1 91 ? 14.920 -3.911 -1.234 1.00 98.00 91 LEU A CA 1
ATOM 732 C C . LEU A 1 91 ? 14.517 -3.159 -2.502 1.00 98.00 91 LEU A C 1
ATOM 734 O O . LEU A 1 91 ? 15.351 -2.877 -3.357 1.00 98.00 91 LEU A O 1
ATOM 738 N N . MET A 1 92 ? 13.235 -2.811 -2.615 1.00 98.06 92 MET A N 1
ATOM 739 C CA . MET A 1 92 ? 12.745 -1.962 -3.701 1.00 98.06 92 MET A CA 1
ATOM 740 C C . MET A 1 92 ? 12.876 -0.494 -3.314 1.00 98.06 92 MET A C 1
ATOM 742 O O . MET A 1 92 ? 12.387 -0.089 -2.260 1.00 98.06 92 MET A O 1
ATOM 746 N N . HIS A 1 93 ? 13.469 0.317 -4.182 1.00 98.00 93 HIS A N 1
ATOM 747 C CA . HIS A 1 93 ? 13.347 1.767 -4.103 1.00 98.00 93 HIS A CA 1
ATOM 748 C C . HIS A 1 93 ? 11.876 2.193 -4.162 1.00 98.00 93 HIS A C 1
ATOM 750 O O . HIS A 1 93 ? 11.051 1.553 -4.824 1.00 98.00 93 HIS A O 1
ATOM 756 N N . GLY A 1 94 ? 11.558 3.332 -3.542 1.00 97.31 94 GLY A N 1
ATOM 757 C CA . GLY A 1 94 ? 10.261 3.979 -3.751 1.00 97.31 94 GLY A CA 1
ATOM 758 C C . GLY A 1 94 ? 10.009 4.340 -5.218 1.00 97.31 94 GLY A C 1
ATOM 759 O O . GLY A 1 94 ? 8.877 4.324 -5.699 1.00 97.31 94 GLY A O 1
ATOM 760 N N . GLY A 1 95 ? 11.081 4.610 -5.962 1.00 97.69 95 GLY A N 1
ATOM 761 C CA . GLY A 1 95 ? 11.037 4.819 -7.400 1.00 97.69 95 GLY A CA 1
ATOM 762 C C . GLY A 1 95 ? 12.239 5.609 -7.892 1.00 97.69 95 GLY A C 1
ATOM 763 O O . GLY A 1 95 ? 13.314 5.580 -7.288 1.00 97.69 95 GLY A O 1
ATOM 764 N N . PHE A 1 96 ? 12.054 6.341 -8.987 1.00 97.69 96 PHE A N 1
ATOM 765 C CA . PHE A 1 96 ? 13.078 7.241 -9.512 1.00 97.69 96 PHE A CA 1
ATOM 766 C C . PHE A 1 96 ? 12.504 8.388 -10.343 1.00 97.69 96 PHE A C 1
ATOM 768 O O . PHE A 1 96 ? 11.398 8.303 -10.878 1.00 97.69 96 PHE A O 1
ATOM 775 N N . PHE A 1 97 ? 13.290 9.453 -10.499 1.00 96.75 97 PHE A N 1
ATOM 776 C CA . PHE A 1 97 ? 13.032 10.503 -11.484 1.00 96.75 97 PHE A CA 1
ATOM 777 C C . PHE A 1 97 ? 13.915 10.269 -12.722 1.00 96.75 97 PHE A C 1
ATOM 779 O O . PHE A 1 97 ? 15.139 10.195 -12.590 1.00 96.75 97 PHE A O 1
ATOM 786 N N . PRO A 1 98 ? 13.333 10.150 -13.928 1.00 94.38 98 PRO A N 1
ATOM 787 C CA . PRO A 1 98 ? 14.087 9.937 -15.166 1.00 94.38 98 PRO A CA 1
ATOM 788 C C . PRO A 1 98 ? 14.685 11.233 -15.740 1.00 94.38 98 PRO A C 1
ATOM 790 O O . PRO A 1 98 ? 15.452 11.189 -16.697 1.00 94.38 98 PRO A O 1
ATOM 793 N N . PHE A 1 99 ? 14.327 12.385 -15.173 1.00 90.12 99 PHE A N 1
ATOM 794 C CA . PHE A 1 99 ? 14.808 13.707 -15.569 1.00 90.12 99 PHE A CA 1
ATOM 795 C C . PHE A 1 99 ? 15.543 14.370 -14.406 1.00 90.12 99 PHE A C 1
ATOM 797 O O . PHE A 1 99 ? 15.380 13.956 -13.258 1.00 90.12 99 PHE A O 1
ATOM 804 N N . ASP A 1 100 ? 16.320 15.415 -14.706 1.00 82.62 100 ASP A N 1
ATOM 805 C CA . ASP A 1 100 ? 17.024 16.190 -13.686 1.00 82.62 100 ASP A CA 1
ATOM 806 C C . ASP A 1 100 ? 16.060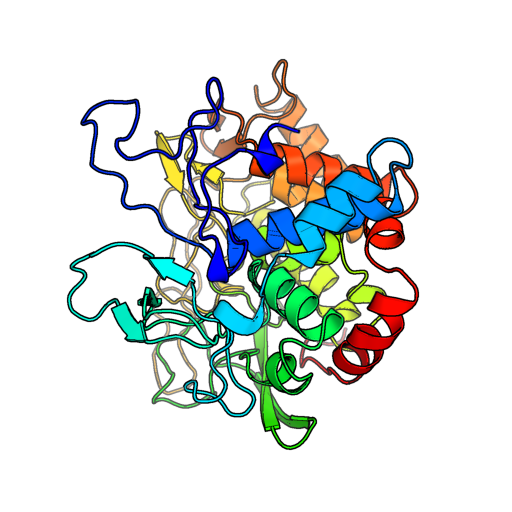 16.712 -12.621 1.00 82.62 100 ASP A C 1
ATOM 808 O O . ASP A 1 100 ? 15.096 17.424 -12.913 1.00 82.62 100 ASP A O 1
ATOM 812 N N . HIS A 1 101 ? 16.340 16.330 -11.377 1.00 73.56 101 HIS A N 1
ATOM 813 C CA . HIS A 1 101 ? 15.530 16.670 -10.221 1.00 73.56 101 HIS A CA 1
ATOM 814 C C . HIS A 1 101 ? 16.431 16.943 -9.022 1.00 73.56 101 HIS A C 1
ATOM 816 O O . HIS A 1 101 ? 17.192 16.076 -8.596 1.00 73.56 101 HIS A O 1
ATOM 822 N N . ASP A 1 102 ? 16.343 18.151 -8.471 1.00 67.25 102 ASP A N 1
ATOM 823 C CA . ASP A 1 102 ? 17.124 18.554 -7.303 1.00 67.25 102 ASP A CA 1
ATOM 824 C C . ASP A 1 102 ? 16.313 18.310 -6.024 1.00 67.25 102 ASP A C 1
ATOM 826 O O . ASP A 1 102 ? 15.486 19.126 -5.607 1.00 67.25 102 ASP A O 1
ATOM 830 N N . ARG A 1 103 ? 16.522 17.142 -5.409 1.00 70.88 103 ARG A N 1
ATOM 831 C CA . ARG A 1 103 ? 16.091 16.847 -4.034 1.00 70.88 103 ARG A CA 1
ATOM 832 C C . ARG A 1 103 ? 17.318 16.522 -3.187 1.00 70.88 103 ARG A C 1
ATOM 834 O O . ARG A 1 103 ? 17.668 15.342 -3.071 1.00 70.88 103 ARG A O 1
ATOM 841 N N . PRO A 1 104 ? 17.964 17.532 -2.578 1.00 76.25 104 PRO A N 1
ATOM 842 C CA . PRO A 1 104 ? 19.125 17.317 -1.724 1.00 76.25 104 PRO A CA 1
ATOM 843 C C . PRO A 1 104 ? 18.843 16.242 -0.664 1.00 76.25 104 PRO A C 1
ATOM 845 O O . PRO A 1 104 ? 17.902 16.363 0.116 1.00 76.25 104 PRO A O 1
ATOM 848 N N . GLY A 1 105 ? 19.629 15.161 -0.674 1.00 79.69 105 GLY A N 1
ATOM 849 C CA . GLY A 1 105 ? 19.522 14.040 0.272 1.00 79.69 105 GLY A CA 1
ATOM 850 C C . GLY A 1 105 ? 18.362 13.056 0.044 1.00 79.69 105 GLY A C 1
ATOM 851 O O . GLY A 1 105 ? 18.340 12.000 0.671 1.00 79.69 105 GLY A O 1
ATOM 852 N N . GLY A 1 106 ? 17.419 13.354 -0.854 1.00 90.31 106 GLY A N 1
ATOM 853 C CA . GLY A 1 106 ? 16.265 12.487 -1.136 1.00 90.31 106 GLY A CA 1
ATOM 854 C C . GLY A 1 106 ? 16.457 11.539 -2.322 1.00 90.31 106 GLY A C 1
ATOM 855 O O . GLY A 1 106 ? 15.691 10.587 -2.485 1.00 90.31 106 GLY A O 1
ATOM 856 N N . VAL A 1 107 ? 17.454 11.812 -3.163 1.00 94.56 107 VAL A N 1
ATOM 857 C CA . VAL A 1 107 ? 17.775 11.025 -4.358 1.00 94.56 107 VAL A CA 1
ATOM 858 C C . VAL A 1 107 ? 19.284 10.957 -4.595 1.00 94.56 107 VAL A C 1
ATOM 860 O O . VAL A 1 107 ? 20.032 11.819 -4.131 1.00 94.56 107 VAL A O 1
ATOM 863 N N . TYR A 1 108 ? 19.725 9.957 -5.355 1.00 93.88 108 TYR A N 1
ATOM 864 C CA . TYR A 1 108 ? 21.092 9.843 -5.865 1.00 93.88 108 TYR A CA 1
ATOM 865 C C . TYR A 1 108 ? 21.095 9.341 -7.314 1.00 93.88 108 TYR A C 1
ATOM 867 O O . TYR A 1 108 ? 20.132 8.725 -7.768 1.00 93.88 108 TYR A O 1
ATOM 875 N N . ARG A 1 109 ? 22.171 9.620 -8.059 1.00 94.75 109 ARG A N 1
ATOM 876 C CA . ARG A 1 109 ? 22.311 9.134 -9.438 1.00 94.75 109 ARG A CA 1
ATOM 877 C C . ARG A 1 109 ? 22.796 7.690 -9.471 1.00 94.75 109 ARG A C 1
ATOM 879 O O . ARG A 1 109 ? 23.823 7.383 -8.870 1.00 94.75 109 ARG A O 1
ATOM 886 N N . GLY A 1 110 ? 22.088 6.848 -10.215 1.00 95.44 110 GLY A N 1
ATOM 887 C CA . GLY A 1 110 ? 22.475 5.467 -10.485 1.00 95.44 110 GLY A CA 1
ATOM 888 C C . GLY A 1 110 ? 21.449 4.737 -11.348 1.00 95.44 110 GLY A C 1
ATOM 889 O O . GLY A 1 110 ? 20.450 5.319 -11.775 1.00 95.44 110 GLY A O 1
ATOM 890 N N . SER A 1 111 ? 21.691 3.453 -11.598 1.00 96.69 111 SER A N 1
ATOM 891 C CA . SER A 1 111 ? 20.771 2.566 -12.311 1.00 96.69 111 SER A CA 1
ATOM 892 C C . SER A 1 111 ? 20.964 1.120 -11.853 1.00 96.69 111 SER A C 1
ATOM 894 O O . SER A 1 111 ? 22.095 0.681 -11.647 1.00 96.69 111 SER A O 1
ATOM 896 N N . HIS A 1 112 ? 19.862 0.374 -11.752 1.00 97.56 112 HIS A N 1
ATOM 897 C CA . HIS A 1 112 ? 19.855 -1.076 -11.489 1.00 97.56 112 HIS A CA 1
ATOM 898 C C . HIS A 1 112 ? 19.682 -1.919 -12.760 1.00 97.56 112 HIS A C 1
ATOM 900 O O . HIS A 1 112 ? 19.674 -3.147 -12.718 1.00 97.56 112 HIS A O 1
ATOM 906 N N . ILE A 1 113 ? 19.563 -1.261 -13.915 1.00 97.31 113 ILE A N 1
ATOM 907 C CA . ILE A 1 113 ? 19.452 -1.888 -15.236 1.00 97.31 113 ILE A CA 1
ATOM 908 C C . ILE A 1 113 ? 20.518 -1.334 -16.187 1.00 97.31 113 ILE A C 1
ATOM 910 O O . ILE A 1 113 ? 21.086 -0.269 -15.951 1.00 97.31 113 ILE A O 1
ATOM 914 N N . ASP A 1 114 ? 20.767 -2.042 -17.289 1.00 95.81 114 ASP A N 1
ATOM 915 C CA . ASP A 1 114 ? 21.663 -1.595 -18.366 1.00 95.81 114 ASP A CA 1
ATOM 916 C C . ASP A 1 114 ? 21.028 -0.439 -19.167 1.00 95.81 114 ASP A C 1
ATOM 918 O O . ASP A 1 114 ? 20.454 -0.627 -20.241 1.00 95.81 114 ASP A O 1
ATOM 922 N N . ALA A 1 115 ? 21.030 0.750 -18.563 1.00 95.31 115 ALA A N 1
ATOM 923 C CA . ALA A 1 115 ? 20.438 1.987 -19.059 1.00 95.31 115 ALA A CA 1
ATOM 924 C C . ALA A 1 115 ? 21.146 3.207 -18.431 1.00 95.31 115 ALA A C 1
ATOM 926 O O . ALA A 1 115 ? 21.836 3.051 -17.421 1.00 95.31 115 ALA A O 1
ATOM 927 N N . PRO A 1 116 ? 20.985 4.423 -18.994 1.00 95.31 116 PRO A N 1
ATOM 928 C CA . PRO A 1 116 ? 21.507 5.642 -18.383 1.00 95.31 116 PRO A CA 1
ATOM 929 C C . PRO A 1 116 ? 21.004 5.851 -16.951 1.00 95.31 116 PRO A C 1
ATOM 931 O O . PRO A 1 116 ? 19.863 5.512 -16.640 1.00 95.31 116 PRO A O 1
ATOM 934 N N . ASP A 1 117 ? 21.842 6.466 -16.113 1.00 96.12 117 ASP A N 1
ATOM 935 C CA . ASP A 1 117 ? 21.477 6.776 -14.731 1.00 96.12 117 ASP A CA 1
ATOM 936 C C . ASP A 1 117 ? 20.214 7.633 -14.641 1.00 96.12 117 ASP A C 1
ATOM 938 O O . ASP A 1 117 ? 20.050 8.625 -15.358 1.00 96.12 117 ASP A O 1
ATOM 942 N N . VAL A 1 118 ? 19.401 7.293 -13.649 1.00 96.38 118 VAL A N 1
ATOM 943 C CA . VAL A 1 118 ? 18.242 8.050 -13.183 1.00 96.38 118 VAL A CA 1
ATOM 944 C C . VAL A 1 118 ? 18.511 8.571 -11.770 1.00 96.38 118 VAL A C 1
ATOM 946 O O . VAL A 1 118 ? 19.527 8.250 -11.150 1.00 96.38 118 VAL A O 1
ATOM 949 N N . TRP A 1 119 ? 17.601 9.383 -11.240 1.00 96.75 119 TRP A N 1
ATOM 950 C CA . TRP A 1 119 ? 17.643 9.829 -9.848 1.00 96.75 119 TRP A CA 1
ATOM 951 C C . TRP A 1 119 ? 16.835 8.866 -8.973 1.00 96.75 119 TRP A C 1
ATOM 953 O O . TRP A 1 119 ? 15.627 9.041 -8.801 1.00 96.75 119 TRP A O 1
ATOM 963 N N . LEU A 1 120 ? 17.502 7.830 -8.459 1.00 97.12 120 LEU A N 1
ATOM 964 C CA . LEU A 1 120 ? 16.936 6.821 -7.557 1.00 97.12 120 LEU A CA 1
ATOM 965 C C . LEU A 1 120 ? 16.610 7.443 -6.199 1.00 97.12 120 LEU A C 1
ATOM 967 O O . LEU A 1 120 ? 17.375 8.267 -5.694 1.00 97.12 120 LEU A O 1
ATOM 971 N N . THR A 1 121 ? 15.495 7.047 -5.584 1.00 96.81 121 THR A N 1
ATOM 972 C CA . THR A 1 121 ? 15.167 7.477 -4.217 1.00 96.81 121 THR A CA 1
ATOM 973 C C . THR A 1 121 ? 16.163 6.921 -3.206 1.00 96.81 121 THR A C 1
ATOM 975 O O . THR A 1 121 ? 16.601 5.783 -3.321 1.00 96.81 121 THR A O 1
ATOM 978 N N . THR A 1 122 ? 16.499 7.684 -2.167 1.00 95.38 122 THR A N 1
ATOM 979 C CA . THR A 1 122 ? 17.330 7.161 -1.066 1.00 95.38 122 THR A CA 1
ATOM 980 C C . THR A 1 122 ? 16.568 6.221 -0.133 1.00 95.38 122 THR A C 1
ATOM 982 O O . THR A 1 122 ? 17.195 5.413 0.542 1.00 95.38 122 THR A O 1
ATOM 985 N N . HIS A 1 123 ? 15.235 6.309 -0.106 1.00 95.25 123 HIS A N 1
ATOM 986 C CA . HIS A 1 123 ? 14.379 5.400 0.650 1.00 95.25 123 HIS A CA 1
ATOM 987 C C . HIS A 1 123 ? 13.990 4.161 -0.165 1.00 95.25 123 HIS A C 1
ATOM 989 O O . HIS A 1 123 ? 13.911 4.195 -1.405 1.00 95.25 123 HIS A O 1
ATOM 995 N N . HIS A 1 124 ? 13.659 3.108 0.578 1.00 96.81 124 HIS A N 1
ATOM 996 C CA . HIS A 1 124 ? 13.149 1.830 0.101 1.00 96.81 124 HIS A CA 1
ATOM 997 C C . HIS A 1 124 ? 11.865 1.480 0.852 1.00 96.81 124 HIS A C 1
ATOM 999 O O . HIS A 1 124 ? 11.667 1.934 1.976 1.00 96.81 124 HIS A O 1
ATOM 1005 N N . TYR A 1 125 ? 11.021 0.648 0.249 1.00 94.75 125 TYR A N 1
ATOM 1006 C CA . TYR A 1 125 ? 9.929 0.003 0.975 1.00 94.75 125 TYR A CA 1
ATOM 1007 C C . TYR A 1 125 ? 10.480 -1.194 1.740 1.00 94.75 125 TYR A C 1
ATOM 1009 O O . TYR A 1 125 ? 10.932 -2.166 1.129 1.00 94.75 125 TYR A O 1
ATOM 1017 N N . ASP A 1 126 ? 10.477 -1.103 3.067 1.00 94.56 126 ASP A N 1
ATOM 1018 C CA . ASP A 1 126 ? 11.156 -2.056 3.937 1.00 94.56 126 ASP A CA 1
ATOM 1019 C C . ASP A 1 126 ? 10.258 -2.670 5.013 1.00 94.56 126 ASP A C 1
ATOM 1021 O O . ASP A 1 126 ? 10.767 -3.429 5.824 1.00 94.56 126 ASP A O 1
ATOM 1025 N N . THR A 1 127 ? 8.944 -2.448 4.998 1.00 95.44 127 THR A N 1
ATOM 1026 C CA . THR A 1 127 ? 7.971 -3.145 5.857 1.00 95.44 127 THR A CA 1
ATOM 1027 C C . THR A 1 127 ? 7.189 -4.180 5.047 1.00 95.44 127 THR A C 1
ATOM 1029 O O . THR A 1 127 ? 6.895 -3.978 3.869 1.00 95.44 127 THR A O 1
ATOM 1032 N N . ILE A 1 128 ? 6.900 -5.347 5.633 1.00 96.75 128 ILE A N 1
ATOM 1033 C CA . ILE A 1 128 ? 6.228 -6.435 4.902 1.00 96.75 128 ILE A CA 1
ATOM 1034 C C . ILE A 1 128 ? 4.720 -6.191 4.766 1.00 96.75 128 ILE A C 1
ATOM 1036 O O . ILE A 1 128 ? 4.122 -6.512 3.735 1.00 96.75 128 ILE A O 1
ATOM 1040 N N . VAL A 1 129 ? 4.103 -5.595 5.786 1.00 97.56 129 VAL A N 1
ATOM 1041 C CA . VAL A 1 129 ? 2.724 -5.114 5.724 1.00 97.56 129 VAL A CA 1
ATOM 1042 C C . VAL A 1 129 ? 2.748 -3.747 5.052 1.00 97.56 129 VAL A C 1
ATOM 1044 O O . VAL A 1 129 ? 2.936 -2.709 5.680 1.00 97.56 129 VAL A O 1
ATOM 1047 N N . SER A 1 130 ? 2.648 -3.782 3.732 1.00 96.00 130 SER A N 1
ATOM 1048 C CA . SER A 1 130 ? 2.555 -2.614 2.872 1.00 96.00 130 SER A CA 1
ATOM 1049 C C . SER A 1 130 ? 1.867 -3.017 1.574 1.00 96.00 130 SER A C 1
ATOM 1051 O O . SER A 1 130 ? 2.058 -4.118 1.047 1.00 96.00 130 SER A O 1
ATOM 1053 N N . GLU A 1 131 ? 1.118 -2.080 1.013 1.00 94.75 131 GLU A N 1
ATOM 1054 C CA . GLU A 1 131 ? 0.562 -2.136 -0.329 1.00 94.75 131 GLU A CA 1
ATOM 1055 C C . GLU A 1 131 ? 1.658 -2.378 -1.388 1.00 94.75 131 GLU A C 1
ATOM 1057 O O . GLU A 1 131 ? 1.436 -3.072 -2.382 1.00 94.75 131 GLU A O 1
ATOM 1062 N N . SER A 1 132 ? 2.875 -1.869 -1.152 1.00 96.19 132 SER A N 1
ATOM 1063 C CA . SER A 1 132 ? 4.024 -1.987 -2.060 1.00 96.19 132 SER A CA 1
ATOM 1064 C C . SER A 1 132 ? 4.487 -3.431 -2.286 1.00 96.19 132 SER A C 1
ATOM 1066 O O . SER A 1 132 ? 5.152 -3.724 -3.285 1.00 96.19 132 SER A O 1
ATOM 1068 N N . ARG A 1 133 ? 4.067 -4.368 -1.422 1.00 96.88 133 ARG A N 1
ATOM 1069 C CA . ARG A 1 133 ? 4.355 -5.807 -1.520 1.00 96.88 133 ARG A CA 1
ATOM 1070 C C . ARG A 1 133 ? 3.954 -6.405 -2.871 1.00 96.88 133 ARG A C 1
ATOM 1072 O O . ARG A 1 133 ? 4.584 -7.360 -3.334 1.00 96.88 133 ARG A O 1
ATOM 1079 N N . ILE A 1 134 ? 2.966 -5.824 -3.560 1.00 98.31 134 ILE A N 1
ATOM 1080 C CA . ILE A 1 134 ? 2.597 -6.255 -4.916 1.00 98.31 134 ILE A CA 1
ATOM 1081 C C . ILE A 1 134 ? 3.773 -6.150 -5.901 1.00 98.31 134 ILE A C 1
ATOM 1083 O O . ILE A 1 134 ? 3.950 -7.027 -6.749 1.00 98.31 134 ILE A O 1
ATOM 1087 N N . THR A 1 135 ? 4.628 -5.136 -5.761 1.00 98.56 135 THR A N 1
ATOM 1088 C CA . THR A 1 135 ? 5.810 -4.938 -6.608 1.00 98.56 135 THR A CA 1
ATOM 1089 C C . THR A 1 135 ? 6.857 -6.013 -6.340 1.00 98.56 135 THR A C 1
ATOM 1091 O O . THR A 1 135 ? 7.424 -6.564 -7.286 1.00 98.56 135 THR A O 1
ATOM 1094 N N . SER A 1 136 ? 7.051 -6.397 -5.076 1.00 98.38 136 SER A N 1
ATOM 1095 C CA . SER A 1 136 ? 7.902 -7.528 -4.689 1.00 98.38 136 SER A CA 1
ATOM 1096 C C . SER A 1 136 ? 7.426 -8.833 -5.329 1.00 98.38 136 SER A C 1
ATOM 1098 O O . SER A 1 136 ? 8.227 -9.579 -5.896 1.00 98.38 136 SER A O 1
ATOM 1100 N N . TYR A 1 137 ? 6.116 -9.094 -5.311 1.00 98.75 137 TYR A N 1
ATOM 1101 C CA . TYR A 1 137 ? 5.530 -10.271 -5.953 1.00 98.75 137 TYR A CA 1
ATOM 1102 C C . TYR A 1 137 ? 5.754 -10.294 -7.455 1.00 98.75 137 TYR A C 1
ATOM 1104 O O . TYR A 1 137 ? 6.175 -11.321 -7.989 1.00 98.75 137 TYR A O 1
ATOM 1112 N N . LEU A 1 138 ? 5.534 -9.165 -8.126 1.00 98.88 138 LEU A N 1
ATOM 1113 C CA . LEU A 1 138 ? 5.768 -9.033 -9.560 1.00 98.88 138 LEU A CA 1
ATOM 1114 C C . LEU A 1 138 ? 7.242 -9.254 -9.915 1.00 98.88 138 LEU A C 1
ATOM 1116 O O . LEU A 1 138 ? 7.531 -10.023 -10.831 1.00 98.88 138 LEU A O 1
ATOM 1120 N N . ALA A 1 139 ? 8.166 -8.679 -9.146 1.00 98.75 139 ALA A N 1
ATOM 1121 C CA . ALA A 1 139 ? 9.597 -8.852 -9.361 1.00 98.75 139 ALA A CA 1
ATOM 1122 C C . ALA A 1 139 ? 10.062 -10.305 -9.156 1.00 98.75 139 ALA A C 1
ATOM 1124 O O . ALA A 1 139 ? 10.845 -10.824 -9.955 1.00 98.75 139 ALA A O 1
ATOM 1125 N N . ILE A 1 140 ? 9.560 -10.994 -8.125 1.00 98.81 140 ILE A N 1
ATOM 1126 C CA . ILE A 1 140 ? 9.911 -12.397 -7.855 1.00 98.81 140 ILE A CA 1
ATOM 1127 C C . ILE A 1 140 ? 9.322 -13.319 -8.934 1.00 98.81 140 ILE A C 1
ATOM 1129 O O . ILE A 1 140 ? 10.030 -14.173 -9.472 1.00 98.81 140 ILE A O 1
ATOM 1133 N N . MET A 1 141 ? 8.052 -13.145 -9.324 1.00 98.31 141 MET A N 1
ATOM 1134 C CA . MET A 1 141 ? 7.414 -14.028 -10.319 1.00 98.31 141 MET A CA 1
ATOM 1135 C C . MET A 1 141 ? 7.983 -13.881 -11.743 1.00 98.31 141 MET A C 1
ATOM 1137 O O . MET A 1 141 ? 7.856 -14.793 -12.577 1.00 98.31 141 MET A O 1
ATOM 1141 N N . THR A 1 142 ? 8.591 -12.735 -12.054 1.00 98.50 142 THR A N 1
ATOM 1142 C CA . THR A 1 142 ? 9.316 -12.518 -13.313 1.00 98.50 142 THR A CA 1
ATOM 1143 C C . THR A 1 142 ? 10.786 -12.920 -13.226 1.00 98.50 142 THR A C 1
ATOM 1145 O O . THR A 1 142 ? 11.421 -13.036 -14.273 1.00 98.50 142 THR A O 1
ATOM 1148 N N . GLY A 1 143 ? 11.311 -13.195 -12.027 1.00 98.38 143 GLY A N 1
ATOM 1149 C CA . GLY A 1 143 ? 12.722 -13.511 -11.791 1.00 98.38 143 GLY A CA 1
ATOM 1150 C C . GLY A 1 143 ? 13.643 -12.287 -11.821 1.00 98.38 143 GLY A C 1
ATOM 1151 O O . GLY A 1 143 ? 14.847 -12.444 -11.994 1.00 98.38 143 GLY A O 1
ATOM 1152 N N . MET A 1 144 ? 13.081 -11.084 -11.690 1.00 98.44 144 MET A N 1
ATOM 1153 C CA . MET A 1 144 ? 13.811 -9.811 -11.664 1.00 98.44 144 MET A CA 1
ATOM 1154 C C . MET A 1 144 ? 14.266 -9.415 -10.251 1.00 98.44 144 MET A C 1
ATOM 1156 O O . MET A 1 144 ? 15.159 -8.589 -10.112 1.00 98.44 144 MET A O 1
ATOM 1160 N N . ALA A 1 145 ? 13.703 -10.037 -9.214 1.00 98.38 145 ALA A N 1
ATOM 1161 C CA . ALA A 1 145 ? 14.247 -10.033 -7.860 1.00 98.38 145 ALA A CA 1
ATOM 1162 C C . ALA A 1 145 ? 14.332 -11.475 -7.328 1.00 98.38 145 ALA A C 1
ATOM 1164 O O . ALA A 1 145 ? 13.482 -12.308 -7.664 1.00 98.38 145 ALA A O 1
ATOM 1165 N N . PRO A 1 146 ? 15.347 -11.804 -6.514 1.00 98.31 146 PRO A N 1
ATOM 1166 C CA . PRO A 1 146 ? 15.464 -13.123 -5.913 1.00 98.31 146 PRO A CA 1
ATOM 1167 C C . PRO A 1 146 ? 14.433 -13.299 -4.777 1.00 98.31 146 PRO A C 1
ATOM 1169 O O . PRO A 1 146 ? 14.042 -12.314 -4.152 1.00 98.31 146 PRO A O 1
ATOM 1172 N N . PRO A 1 147 ? 14.020 -14.536 -4.437 1.00 98.25 147 PRO A N 1
ATOM 1173 C CA . PRO A 1 147 ? 13.093 -14.800 -3.327 1.00 98.25 147 PRO A CA 1
ATOM 1174 C C . PRO A 1 147 ? 13.512 -14.203 -1.975 1.00 98.25 147 PRO A C 1
ATOM 1176 O O . PRO A 1 147 ? 12.664 -13.857 -1.161 1.00 98.25 147 PRO A O 1
ATOM 1179 N N . GLN A 1 148 ? 14.819 -14.054 -1.755 1.00 98.31 148 GLN A N 1
ATOM 1180 C CA . GLN A 1 148 ? 15.432 -13.397 -0.600 1.00 98.31 148 GLN A CA 1
ATOM 1181 C C . GLN A 1 148 ? 14.872 -11.996 -0.329 1.00 98.31 148 GLN A C 1
ATOM 1183 O O . GLN A 1 148 ? 14.737 -11.619 0.830 1.00 98.31 148 GLN A O 1
ATOM 1188 N N . HIS A 1 149 ? 14.495 -11.259 -1.377 1.00 98.00 149 HIS A N 1
ATOM 1189 C CA . HIS A 1 149 ? 13.905 -9.928 -1.258 1.00 98.00 149 HIS A CA 1
ATOM 1190 C C . HIS A 1 149 ? 12.675 -9.913 -0.331 1.00 98.00 149 HIS A C 1
ATOM 1192 O O . HIS A 1 149 ? 12.515 -8.999 0.470 1.00 98.00 149 HIS A O 1
ATOM 1198 N N . TYR A 1 150 ? 11.844 -10.960 -0.362 1.00 98.00 150 TYR A N 1
ATOM 1199 C CA . TYR A 1 150 ? 10.652 -11.066 0.490 1.00 98.00 150 TYR A CA 1
ATOM 1200 C C . TYR A 1 150 ? 10.979 -11.072 1.999 1.00 98.00 150 TYR A C 1
ATOM 1202 O O . TYR A 1 150 ? 10.211 -10.575 2.828 1.00 98.00 150 TYR A O 1
ATOM 1210 N N . PHE A 1 151 ? 12.141 -11.613 2.366 1.00 98.06 151 PHE A N 1
ATOM 1211 C CA . PHE A 1 151 ? 12.610 -11.685 3.752 1.00 98.06 151 PHE A CA 1
ATOM 1212 C C . PHE A 1 151 ? 13.484 -10.488 4.146 1.00 98.06 151 PHE A C 1
ATOM 1214 O O . PHE A 1 151 ? 13.831 -10.341 5.316 1.00 98.06 151 PHE A O 1
ATOM 1221 N N . ALA A 1 152 ? 13.813 -9.601 3.202 1.00 97.50 152 ALA A N 1
ATOM 1222 C CA . ALA A 1 152 ? 14.527 -8.369 3.507 1.00 97.50 152 ALA A CA 1
ATOM 1223 C C . ALA A 1 152 ? 13.641 -7.378 4.281 1.00 97.50 152 ALA A C 1
ATOM 1225 O O . ALA A 1 152 ? 14.156 -6.673 5.148 1.00 97.50 152 ALA A O 1
ATOM 1226 N N . SER A 1 153 ? 12.328 -7.348 4.033 1.00 96.12 153 SER A N 1
ATOM 1227 C CA . SER A 1 153 ? 11.398 -6.448 4.729 1.00 96.12 153 SER A CA 1
ATOM 1228 C C . SER A 1 153 ? 11.199 -6.812 6.209 1.00 96.12 153 SER A C 1
ATOM 1230 O O . SER A 1 153 ? 11.197 -7.979 6.603 1.00 96.12 153 SER A O 1
ATOM 1232 N N . TRP A 1 154 ? 11.008 -5.806 7.047 1.00 96.81 154 TRP A N 1
ATOM 1233 C CA . TRP A 1 154 ? 10.702 -5.897 8.465 1.00 96.81 154 TRP A CA 1
ATOM 1234 C C . TRP A 1 154 ? 9.263 -6.345 8.714 1.00 96.81 154 TRP A C 1
ATOM 1236 O O . TRP A 1 154 ? 8.340 -5.936 8.010 1.00 96.81 154 TRP A O 1
ATOM 1246 N N . ARG A 1 155 ? 9.082 -7.170 9.749 1.00 97.12 155 ARG A N 1
ATOM 1247 C CA . ARG A 1 155 ? 7.767 -7.474 10.339 1.00 97.12 155 ARG A CA 1
ATOM 1248 C C . ARG A 1 155 ? 7.478 -6.449 11.434 1.00 97.12 155 ARG A C 1
ATOM 1250 O O . ARG A 1 155 ? 6.460 -5.777 11.408 1.00 97.12 155 ARG A O 1
ATOM 1257 N N . THR A 1 156 ? 8.468 -6.227 12.294 1.00 96.94 156 THR A N 1
ATOM 1258 C CA . THR A 1 156 ? 8.649 -4.997 13.075 1.00 96.94 156 THR A CA 1
ATOM 1259 C C . THR A 1 156 ? 10.130 -4.637 13.096 1.00 96.94 156 THR A C 1
ATOM 1261 O O . THR A 1 156 ? 10.982 -5.440 12.702 1.00 96.94 156 THR A O 1
ATOM 1264 N N . PHE A 1 157 ? 10.464 -3.469 13.635 1.00 95.12 157 PHE A N 1
ATOM 1265 C CA . PHE A 1 157 ? 11.840 -3.160 14.017 1.00 95.12 157 PHE A CA 1
ATOM 1266 C C . PHE A 1 157 ? 12.254 -3.907 15.305 1.00 95.12 157 PHE A C 1
ATOM 1268 O O . PHE A 1 157 ? 11.391 -4.449 16.003 1.00 95.12 157 PHE A O 1
ATOM 1275 N N . PRO A 1 158 ? 13.559 -3.977 15.635 1.00 92.25 158 PRO A N 1
ATOM 1276 C CA . PRO A 1 158 ? 14.049 -4.677 16.824 1.00 92.25 158 PRO A CA 1
ATOM 1277 C C . PRO A 1 158 ? 13.478 -4.158 18.155 1.00 92.25 158 PRO A C 1
ATOM 1279 O O . PRO A 1 158 ? 13.177 -2.976 18.314 1.00 92.25 158 PRO A O 1
ATOM 1282 N N . ALA A 1 159 ? 13.410 -5.045 19.153 1.00 93.81 159 ALA A N 1
ATOM 1283 C CA . ALA A 1 159 ? 12.949 -4.754 20.514 1.00 93.81 159 ALA A CA 1
ATOM 1284 C C . ALA A 1 159 ? 14.051 -4.171 21.430 1.00 93.81 159 ALA A C 1
ATOM 1286 O O . ALA A 1 159 ? 14.262 -4.666 22.538 1.00 93.81 159 ALA A O 1
ATOM 1287 N N . THR A 1 160 ? 14.784 -3.144 20.985 1.00 93.75 160 THR A N 1
ATOM 1288 C CA . THR A 1 160 ? 15.874 -2.518 21.767 1.00 93.75 160 THR A CA 1
ATOM 1289 C C . THR A 1 160 ? 15.671 -1.012 21.936 1.00 93.75 160 THR A C 1
ATOM 1291 O O . THR A 1 160 ? 14.940 -0.394 21.167 1.00 93.75 160 THR A O 1
ATOM 1294 N N . CYS A 1 161 ? 16.330 -0.395 22.926 1.00 95.31 161 CYS A N 1
ATOM 1295 C CA . CYS A 1 161 ? 16.161 1.040 23.190 1.00 95.31 161 CYS A CA 1
ATOM 1296 C C . CYS A 1 161 ? 16.609 1.943 22.027 1.00 95.31 161 CYS A C 1
ATOM 1298 O O . CYS A 1 161 ? 16.021 3.007 21.841 1.00 95.31 161 CYS A O 1
ATOM 1300 N N . ASP A 1 162 ? 17.572 1.510 21.205 1.00 95.19 162 ASP A N 1
ATOM 1301 C CA . ASP A 1 162 ? 17.993 2.237 19.991 1.00 95.19 162 ASP A CA 1
ATOM 1302 C C . ASP A 1 162 ? 16.872 2.318 18.941 1.00 95.19 162 ASP A C 1
ATOM 1304 O O . ASP A 1 162 ? 16.868 3.196 18.082 1.00 95.19 162 ASP A O 1
ATOM 1308 N N . TRP A 1 163 ? 15.900 1.412 19.041 1.00 93.94 163 TRP A N 1
ATOM 1309 C CA . TRP A 1 163 ? 14.702 1.357 18.215 1.00 93.94 163 TRP A CA 1
ATOM 1310 C C . TRP A 1 163 ? 13.451 1.763 18.998 1.00 93.94 163 TRP A C 1
ATOM 1312 O O . TRP A 1 163 ? 12.350 1.527 18.536 1.00 93.94 163 TRP A O 1
ATOM 1322 N N . SER A 1 164 ? 13.568 2.420 20.155 1.00 94.44 164 SER A N 1
ATOM 1323 C CA . SER A 1 164 ? 12.396 2.795 20.970 1.00 94.44 164 SER A CA 1
ATOM 1324 C C . SER A 1 164 ? 11.509 3.894 20.370 1.00 94.44 164 SER A C 1
ATOM 1326 O O . SER A 1 164 ? 10.567 4.344 21.019 1.00 94.44 164 SER A O 1
ATOM 1328 N N . TRP A 1 165 ? 11.812 4.338 19.149 1.00 92.88 165 TRP A N 1
ATOM 1329 C CA . TRP A 1 165 ? 11.051 5.348 18.429 1.00 92.88 165 TRP A CA 1
ATOM 1330 C C . TRP A 1 165 ? 9.750 4.817 17.836 1.00 92.88 165 TRP A C 1
ATOM 1332 O O . TRP A 1 165 ? 8.857 5.623 17.645 1.00 92.88 165 TRP A O 1
ATOM 1342 N N . HIS A 1 166 ? 9.631 3.521 17.528 1.00 92.19 166 HIS A N 1
ATOM 1343 C CA . HIS A 1 166 ? 8.394 2.981 16.951 1.00 92.19 166 HIS A CA 1
ATOM 1344 C C . HIS A 1 166 ? 7.306 2.779 18.016 1.00 92.19 166 HIS A C 1
ATOM 1346 O O . HIS A 1 166 ? 7.574 2.854 19.223 1.00 92.19 166 HIS A O 1
ATOM 1352 N N . GLU A 1 167 ? 6.079 2.575 17.541 1.00 92.06 167 GLU A N 1
ATOM 1353 C CA . GLU A 1 167 ? 4.822 2.668 18.296 1.00 92.06 167 GLU A CA 1
ATOM 1354 C C . GLU A 1 167 ? 4.844 1.938 19.644 1.00 92.06 167 GLU A C 1
ATOM 1356 O O . GLU A 1 167 ? 4.516 2.506 20.689 1.00 92.06 167 GLU A O 1
ATOM 1361 N N . MET A 1 168 ? 5.322 0.690 19.654 1.00 93.56 168 MET A N 1
ATOM 1362 C CA . MET A 1 168 ? 5.449 -0.095 20.879 1.00 93.56 168 MET A CA 1
ATOM 1363 C C . MET A 1 168 ? 6.587 -1.109 20.827 1.00 93.56 168 MET A C 1
ATOM 1365 O O . MET A 1 168 ? 7.064 -1.507 19.763 1.00 93.56 168 MET A O 1
ATOM 1369 N N . GLN A 1 169 ? 7.007 -1.585 22.002 1.00 95.81 169 GLN A N 1
ATOM 1370 C CA . GLN A 1 169 ? 7.988 -2.664 22.062 1.00 95.81 169 GLN A CA 1
ATOM 1371 C C . GLN A 1 169 ? 7.388 -3.950 21.464 1.00 95.81 169 GLN A C 1
ATOM 1373 O O . GLN A 1 169 ? 6.364 -4.426 21.957 1.00 95.81 169 GLN A O 1
ATOM 1378 N N . PRO A 1 170 ? 8.012 -4.542 20.432 1.00 96.50 170 PRO A N 1
ATOM 1379 C CA . PRO A 1 170 ? 7.481 -5.721 19.783 1.00 96.50 170 PRO A CA 1
ATOM 1380 C C . PRO A 1 170 ? 7.814 -6.972 20.591 1.00 96.50 170 PRO A C 1
ATOM 1382 O O . PRO A 1 170 ? 8.793 -7.029 21.341 1.00 96.50 170 PRO A O 1
ATOM 1385 N N . VAL A 1 171 ? 7.010 -8.006 20.380 1.00 95.19 171 VAL A N 1
ATOM 1386 C CA . VAL A 1 171 ? 7.277 -9.369 20.840 1.00 95.19 171 VAL A CA 1
ATOM 1387 C C . VAL A 1 171 ? 7.574 -10.249 19.636 1.00 95.19 171 VAL A C 1
ATOM 1389 O O . VAL A 1 171 ? 7.001 -10.051 18.572 1.00 95.19 171 VAL A O 1
ATOM 1392 N N . GLY A 1 172 ? 8.445 -11.241 19.787 1.00 93.94 172 GLY A N 1
ATOM 1393 C CA . GLY A 1 172 ? 8.814 -12.103 18.669 1.00 93.94 172 GLY A CA 1
ATOM 1394 C C . GLY A 1 172 ? 10.140 -12.805 18.886 1.00 93.94 172 GLY A C 1
ATOM 1395 O O . GLY A 1 172 ? 10.787 -12.648 19.924 1.00 93.94 172 GLY A O 1
ATOM 1396 N N . GLU A 1 173 ? 10.550 -13.565 17.883 1.00 94.31 173 GLU A N 1
ATOM 1397 C CA . GLU A 1 173 ? 11.822 -14.278 17.853 1.00 94.31 173 GLU A CA 1
ATOM 1398 C C . GLU A 1 173 ? 12.489 -14.131 16.486 1.00 94.31 173 GLU A C 1
ATOM 1400 O O . GLU A 1 173 ? 11.841 -13.815 15.490 1.00 94.31 173 GLU A O 1
ATOM 1405 N N . THR A 1 174 ? 13.800 -14.352 16.431 1.00 96.25 174 THR A N 1
ATOM 1406 C CA . THR A 1 174 ? 14.532 -14.327 15.164 1.00 96.25 174 THR A CA 1
ATOM 1407 C C . THR A 1 174 ? 14.514 -15.702 14.513 1.00 96.25 174 THR A C 1
ATOM 1409 O O . THR A 1 174 ? 14.818 -16.707 15.158 1.00 96.25 174 THR A O 1
ATOM 1412 N N . ARG A 1 175 ? 14.214 -15.738 13.216 1.00 96.19 175 ARG A N 1
ATOM 1413 C CA . ARG A 1 175 ? 14.244 -16.934 12.370 1.00 96.19 175 ARG A CA 1
ATOM 1414 C C . ARG A 1 175 ? 15.063 -16.673 11.119 1.00 96.19 175 ARG A C 1
ATOM 1416 O O . ARG A 1 175 ? 15.145 -15.541 10.658 1.00 96.19 175 ARG A O 1
ATOM 1423 N N . THR A 1 176 ? 15.657 -17.719 10.557 1.00 97.62 176 THR A N 1
ATOM 1424 C CA . THR A 1 176 ? 16.476 -17.591 9.348 1.00 97.62 176 THR A CA 1
ATOM 1425 C C . THR A 1 176 ? 15.754 -18.197 8.150 1.00 97.62 176 THR A C 1
ATOM 1427 O O . THR A 1 176 ? 15.500 -19.402 8.121 1.00 97.62 176 THR A O 1
ATOM 1430 N N . TYR A 1 177 ? 15.507 -17.387 7.121 1.00 97.69 177 TYR A N 1
ATOM 1431 C CA . TYR A 1 177 ? 14.921 -17.824 5.853 1.00 97.69 177 TYR A CA 1
ATOM 1432 C C . TYR A 1 177 ? 15.865 -17.506 4.711 1.00 97.69 177 TYR A C 1
ATOM 1434 O O . TYR A 1 177 ? 16.312 -16.375 4.557 1.00 97.69 177 TYR A O 1
ATOM 1442 N N . LEU A 1 178 ? 16.191 -18.510 3.896 1.00 97.19 178 LEU A N 1
ATOM 1443 C CA . LEU A 1 178 ? 17.076 -18.335 2.736 1.00 97.19 178 LEU A CA 1
ATOM 1444 C C . LEU A 1 178 ? 18.421 -17.648 3.077 1.00 97.19 178 LEU A C 1
ATOM 1446 O O . LEU A 1 178 ? 19.010 -16.983 2.227 1.00 97.19 178 LEU A O 1
ATOM 1450 N N . GLY A 1 179 ? 18.907 -17.828 4.313 1.00 96.88 179 GLY A N 1
ATOM 1451 C CA . GLY A 1 179 ? 20.134 -17.209 4.825 1.00 96.88 179 GLY A CA 1
ATOM 1452 C C . GLY A 1 179 ? 19.979 -15.778 5.356 1.00 96.88 179 GLY A C 1
ATOM 1453 O O . GLY A 1 179 ? 20.992 -15.141 5.624 1.00 96.88 179 GLY A O 1
ATOM 1454 N N . ILE A 1 180 ? 18.751 -15.273 5.497 1.00 97.25 180 ILE A N 1
ATOM 1455 C CA . ILE A 1 180 ? 18.436 -13.951 6.050 1.00 97.25 180 ILE A CA 1
ATOM 1456 C C . ILE A 1 180 ? 17.816 -14.126 7.429 1.00 97.25 180 ILE A C 1
ATOM 1458 O O . ILE A 1 180 ? 16.825 -14.841 7.570 1.00 97.25 180 ILE A O 1
ATOM 1462 N N . ASP A 1 181 ? 18.386 -13.450 8.422 1.00 97.00 181 ASP A N 1
ATOM 1463 C CA . ASP A 1 181 ? 17.811 -13.374 9.760 1.00 97.00 181 ASP A CA 1
ATOM 1464 C C . ASP A 1 181 ? 16.666 -12.356 9.780 1.00 97.00 181 ASP A C 1
ATOM 1466 O O . ASP A 1 181 ? 16.846 -11.165 9.512 1.00 97.00 181 ASP A O 1
ATOM 1470 N N . VAL A 1 182 ? 15.478 -12.845 10.109 1.00 97.12 182 VAL A N 1
ATOM 1471 C CA . VAL A 1 182 ? 14.229 -12.096 10.192 1.00 97.12 182 VAL A CA 1
ATOM 1472 C C . VAL A 1 182 ? 13.779 -12.093 11.639 1.00 97.12 182 VAL A C 1
ATOM 1474 O O . VAL A 1 182 ? 13.605 -13.148 12.243 1.00 97.12 182 VAL A O 1
ATOM 1477 N N . TYR A 1 183 ? 13.586 -10.904 12.202 1.00 96.56 183 TYR A N 1
ATOM 1478 C CA . TYR A 1 183 ? 12.886 -10.767 13.471 1.00 96.56 183 TYR A CA 1
ATOM 1479 C C . TYR A 1 183 ? 11.381 -10.835 13.201 1.00 96.56 183 TYR A C 1
ATOM 1481 O O . TYR A 1 183 ? 10.818 -9.896 12.635 1.00 96.56 183 TYR A O 1
ATOM 1489 N N . GLU A 1 184 ? 10.754 -11.949 13.579 1.00 95.94 184 GLU A N 1
ATOM 1490 C CA . GLU A 1 184 ? 9.311 -12.199 13.458 1.00 95.94 184 GLU A CA 1
ATOM 1491 C C . GLU A 1 184 ? 8.565 -11.453 14.563 1.00 95.94 184 GLU A C 1
ATOM 1493 O O . GLU A 1 184 ? 7.982 -12.043 15.473 1.00 95.94 184 GLU A O 1
ATOM 1498 N N . GLY A 1 185 ? 8.689 -10.131 14.540 1.00 95.88 185 GLY A N 1
ATOM 1499 C CA . GLY A 1 185 ? 8.080 -9.251 15.515 1.00 95.88 185 GLY A CA 1
ATOM 1500 C C . GLY A 1 185 ? 6.596 -9.031 15.248 1.00 95.88 185 GLY A C 1
ATOM 1501 O O . GLY A 1 185 ? 6.148 -9.009 14.103 1.00 95.88 185 GLY A O 1
ATOM 1502 N N . ALA A 1 186 ? 5.845 -8.835 16.322 1.00 97.38 186 ALA A N 1
ATOM 1503 C CA . ALA A 1 186 ? 4.445 -8.448 16.316 1.00 97.38 186 ALA A CA 1
ATOM 1504 C C . ALA A 1 186 ? 4.164 -7.478 17.471 1.00 97.38 186 ALA A C 1
ATOM 1506 O O . ALA A 1 186 ? 4.861 -7.468 18.490 1.00 97.38 186 ALA A O 1
ATOM 1507 N N . TYR A 1 187 ? 3.112 -6.689 17.318 1.00 96.50 187 TYR A N 1
ATOM 1508 C CA . TYR A 1 187 ? 2.591 -5.772 18.323 1.00 96.50 187 TYR A CA 1
ATOM 1509 C C . TYR A 1 187 ? 1.430 -6.376 19.089 1.00 96.50 187 TYR A C 1
ATOM 1511 O O . TYR A 1 187 ? 0.635 -7.132 18.532 1.00 96.50 187 TYR A O 1
ATOM 1519 N N . THR A 1 188 ? 1.339 -6.041 20.375 1.00 95.38 188 THR A N 1
ATOM 1520 C CA . THR A 1 188 ? 0.267 -6.500 21.257 1.00 95.38 188 THR A CA 1
ATOM 1521 C C . THR A 1 188 ? -0.837 -5.459 21.342 1.00 95.38 188 THR A C 1
ATOM 1523 O O . THR A 1 188 ? -0.642 -4.391 21.916 1.00 95.38 188 THR A O 1
ATOM 1526 N N . TYR A 1 189 ? -2.021 -5.797 20.843 1.00 95.31 189 TYR A N 1
ATOM 1527 C CA . TYR A 1 189 ? -3.181 -4.916 20.864 1.00 95.31 189 TYR A CA 1
ATOM 1528 C C . TYR A 1 189 ? -4.445 -5.691 21.247 1.00 95.31 189 TYR A C 1
ATOM 1530 O O . TYR A 1 189 ? -4.866 -6.624 20.558 1.00 95.31 189 TYR A O 1
ATOM 1538 N N . ARG A 1 190 ? -5.052 -5.320 22.382 1.00 93.06 190 ARG A N 1
ATOM 1539 C CA . ARG A 1 190 ? -6.314 -5.892 22.896 1.00 93.06 190 ARG A CA 1
ATOM 1540 C C . ARG A 1 190 ? -6.353 -7.432 22.871 1.00 93.06 190 ARG A C 1
ATOM 1542 O O . ARG A 1 190 ? -7.266 -8.040 22.304 1.00 93.06 190 ARG A O 1
ATOM 1549 N N . GLY A 1 191 ? -5.333 -8.066 23.451 1.00 93.50 191 GLY A N 1
ATOM 1550 C CA . GLY A 1 191 ? -5.221 -9.530 23.542 1.00 93.50 191 GLY A CA 1
ATOM 1551 C C . GLY A 1 191 ? -4.869 -10.232 22.224 1.00 93.50 191 GLY A C 1
ATOM 1552 O O . GLY A 1 191 ? -5.178 -11.410 22.038 1.00 93.50 191 GLY A O 1
ATOM 1553 N N . LYS A 1 192 ? -4.313 -9.498 21.255 1.00 95.50 192 LYS A N 1
ATOM 1554 C CA . LYS A 1 192 ? -3.856 -10.027 19.964 1.00 95.50 192 LYS A CA 1
ATOM 1555 C C . LYS A 1 192 ? -2.412 -9.632 19.747 1.00 95.50 192 LYS A C 1
ATOM 1557 O O . LYS A 1 192 ? -2.009 -8.541 20.134 1.00 95.50 192 LYS A O 1
ATOM 1562 N N . ARG A 1 193 ? -1.678 -10.495 19.060 1.00 97.25 193 ARG A N 1
ATOM 1563 C CA . ARG A 1 193 ? -0.400 -10.198 18.425 1.00 97.25 193 ARG A CA 1
ATOM 1564 C C . ARG A 1 193 ? -0.634 -10.053 16.930 1.00 97.25 193 ARG A C 1
ATOM 1566 O O . ARG A 1 193 ? -1.242 -10.941 16.333 1.00 97.25 193 ARG A O 1
ATOM 1573 N N . ILE A 1 194 ? -0.205 -8.936 16.355 1.00 97.81 194 ILE A N 1
ATOM 1574 C CA . ILE A 1 194 ? -0.426 -8.580 14.948 1.00 97.81 194 ILE A CA 1
ATOM 1575 C C . ILE A 1 194 ? 0.882 -8.026 14.390 1.00 97.81 194 ILE A C 1
ATOM 1577 O O . ILE A 1 194 ? 1.525 -7.208 15.045 1.00 97.81 194 ILE A O 1
ATOM 1581 N N . VAL A 1 195 ? 1.282 -8.464 13.199 1.00 98.06 195 VAL A N 1
ATOM 1582 C CA . VAL A 1 195 ? 2.352 -7.809 12.442 1.00 98.06 195 VAL A CA 1
ATOM 1583 C C . VAL A 1 195 ? 1.776 -6.500 11.885 1.00 98.06 195 VAL A C 1
ATOM 1585 O O . VAL A 1 195 ? 0.794 -6.561 11.139 1.00 98.06 195 VAL A O 1
ATOM 1588 N N . PRO A 1 196 ? 2.308 -5.335 12.293 1.00 97.19 196 PRO A N 1
ATOM 1589 C CA . PRO A 1 196 ? 1.764 -4.024 11.944 1.00 97.19 196 PRO A CA 1
ATOM 1590 C C . PRO A 1 196 ? 2.190 -3.554 10.547 1.00 97.19 196 PRO A C 1
ATOM 1592 O O . PRO A 1 196 ? 3.223 -3.976 10.025 1.00 97.19 196 PRO A O 1
ATOM 1595 N N . GLY A 1 197 ? 1.405 -2.630 9.983 1.00 96.81 197 GLY A N 1
ATOM 1596 C CA . GLY A 1 197 ? 1.776 -1.820 8.815 1.00 96.81 197 GLY A CA 1
ATOM 1597 C C . GLY A 1 197 ? 2.645 -0.624 9.192 1.00 96.81 197 GLY A C 1
ATOM 1598 O O . GLY A 1 197 ? 3.063 -0.494 10.338 1.00 96.81 197 GLY A O 1
ATOM 1599 N N . TRP A 1 198 ? 2.903 0.292 8.258 1.00 96.31 198 TRP A N 1
ATOM 1600 C CA . TRP A 1 198 ? 3.531 1.569 8.601 1.00 96.31 198 TRP A CA 1
ATOM 1601 C C . TRP A 1 198 ? 2.563 2.455 9.388 1.00 96.31 198 TRP A C 1
ATOM 1603 O O . TRP A 1 198 ? 2.933 2.963 10.442 1.00 96.31 198 TRP A O 1
ATOM 1613 N N . GLY A 1 199 ? 1.321 2.589 8.919 1.00 95.75 199 GLY A N 1
ATOM 1614 C CA . GLY A 1 199 ? 0.298 3.417 9.566 1.00 95.75 199 GLY A CA 1
ATOM 1615 C C . GLY A 1 199 ? -0.889 2.654 10.158 1.00 95.75 199 GLY A C 1
ATOM 1616 O O . GLY A 1 199 ? -1.767 3.261 10.759 1.00 95.75 199 GLY A O 1
ATOM 1617 N N . GLY A 1 200 ? -0.948 1.330 9.998 1.00 96.75 200 GLY A N 1
ATOM 1618 C CA . GLY A 1 200 ? -2.030 0.514 10.561 1.00 96.75 200 GLY A CA 1
ATOM 1619 C C . GLY A 1 200 ? -3.350 0.615 9.794 1.00 96.75 200 GLY A C 1
ATOM 1620 O O . GLY A 1 200 ? -4.428 0.453 10.377 1.00 96.75 200 GLY A O 1
ATOM 1621 N N . SER A 1 201 ? -3.281 0.907 8.493 1.00 97.81 201 SER A N 1
ATOM 1622 C CA . SER A 1 201 ? -4.449 0.987 7.615 1.00 97.81 201 SER A CA 1
ATOM 1623 C C . SER A 1 201 ? -4.877 -0.362 7.030 1.00 97.81 201 SER A C 1
ATOM 1625 O O . SER A 1 201 ? -4.063 -1.251 6.778 1.00 97.81 201 SER A O 1
ATOM 1627 N N . MET A 1 202 ? -6.170 -0.477 6.694 1.00 98.19 202 MET A N 1
ATOM 1628 C CA . MET A 1 202 ? -6.684 -1.628 5.934 1.00 98.19 202 MET A CA 1
ATOM 1629 C C . MET A 1 202 ? -6.055 -1.756 4.543 1.00 98.19 202 MET A C 1
ATOM 1631 O O . MET A 1 202 ? -5.927 -2.869 4.032 1.00 98.19 202 MET A O 1
ATOM 1635 N N . PHE A 1 203 ? -5.691 -0.635 3.915 1.00 97.56 203 PHE A N 1
ATOM 1636 C CA . PHE A 1 203 ? -5.072 -0.621 2.593 1.00 97.56 203 PHE A CA 1
ATOM 1637 C C . PHE A 1 203 ? -3.712 -1.329 2.579 1.00 97.56 203 PHE A C 1
ATOM 1639 O O . PHE A 1 203 ? -3.495 -2.204 1.738 1.00 97.56 203 PHE A O 1
ATOM 1646 N N . GLU A 1 204 ? -2.835 -1.005 3.532 1.00 97.44 204 GLU A N 1
ATOM 1647 C CA . GLU A 1 204 ? -1.505 -1.619 3.656 1.00 97.44 204 GLU A CA 1
ATOM 1648 C C . GLU A 1 204 ? -1.587 -3.139 3.869 1.00 97.44 204 GLU A C 1
ATOM 1650 O O . GLU A 1 204 ? -0.811 -3.907 3.290 1.00 97.44 204 GLU A O 1
ATOM 1655 N N . GLU A 1 205 ? -2.549 -3.579 4.683 1.00 97.88 205 GLU A N 1
ATOM 1656 C CA . GLU A 1 205 ? -2.736 -4.988 5.025 1.00 97.88 205 GLU A CA 1
ATOM 1657 C C . GLU A 1 205 ? -3.357 -5.786 3.868 1.00 97.88 205 GLU A C 1
ATOM 1659 O O . GLU A 1 205 ? -2.823 -6.826 3.465 1.00 97.88 205 GLU A O 1
ATOM 1664 N N . LEU A 1 206 ? -4.486 -5.313 3.326 1.00 98.44 206 LEU A N 1
ATOM 1665 C CA . LEU A 1 206 ? -5.394 -6.137 2.522 1.00 98.44 206 LEU A CA 1
ATOM 1666 C C . LEU A 1 206 ? -5.361 -5.857 1.021 1.00 98.44 206 LEU A C 1
ATOM 1668 O O . LEU A 1 206 ? -5.891 -6.660 0.253 1.00 98.44 206 LEU A O 1
ATOM 1672 N N . MET A 1 207 ? -4.764 -4.762 0.550 1.00 97.50 207 MET A N 1
ATOM 1673 C CA . MET A 1 207 ? -4.789 -4.491 -0.888 1.00 97.50 207 MET A CA 1
ATOM 1674 C C . MET A 1 207 ? -4.052 -5.571 -1.713 1.00 97.50 207 MET A C 1
ATOM 1676 O O . MET A 1 207 ? -4.619 -6.048 -2.702 1.00 97.50 207 MET A O 1
ATOM 1680 N N . PRO A 1 208 ? -2.854 -6.060 -1.326 1.00 98.06 208 PRO A N 1
ATOM 1681 C CA . PRO A 1 208 ? -2.234 -7.187 -2.030 1.00 98.06 208 PRO A CA 1
ATOM 1682 C C . PRO A 1 208 ? -3.052 -8.484 -1.909 1.00 98.06 208 PRO A C 1
ATOM 1684 O O . PRO A 1 208 ? -3.105 -9.258 -2.872 1.00 98.06 208 PRO A O 1
ATOM 1687 N N . ASN A 1 209 ? -3.779 -8.670 -0.799 1.00 97.94 209 ASN A N 1
ATOM 1688 C CA . ASN A 1 209 ? -4.647 -9.824 -0.555 1.00 97.94 209 ASN A CA 1
ATOM 1689 C C . ASN A 1 209 ? -5.787 -9.951 -1.590 1.00 97.94 209 ASN A C 1
ATOM 1691 O O . ASN A 1 209 ? -6.223 -11.052 -1.942 1.00 97.94 209 ASN A O 1
ATOM 1695 N N . VAL A 1 210 ? -6.225 -8.828 -2.171 1.00 98.19 210 VAL A N 1
ATOM 1696 C CA . VAL A 1 210 ? -7.210 -8.815 -3.266 1.00 98.19 210 VAL A CA 1
ATOM 1697 C C . VAL A 1 210 ? -6.702 -9.567 -4.509 1.00 98.19 210 VAL A C 1
ATOM 1699 O O . VAL A 1 210 ? -7.497 -10.155 -5.249 1.00 98.19 210 VAL A O 1
ATOM 1702 N N . PHE A 1 211 ? -5.391 -9.589 -4.747 1.00 98.50 211 PHE A N 1
ATOM 1703 C CA . PHE A 1 211 ? -4.778 -10.223 -5.921 1.00 98.50 211 PHE A CA 1
ATOM 1704 C C . PHE A 1 211 ? -4.101 -11.550 -5.592 1.00 98.50 211 PHE A C 1
ATOM 1706 O O . PHE A 1 211 ? -4.095 -12.457 -6.423 1.00 98.50 211 PHE A O 1
ATOM 1713 N N . VAL A 1 212 ? -3.536 -11.682 -4.398 1.00 98.50 212 VAL A N 1
ATOM 1714 C CA . VAL A 1 212 ? -2.777 -12.858 -3.982 1.00 98.50 212 VAL A CA 1
ATOM 1715 C C . VAL A 1 212 ? -3.505 -13.513 -2.809 1.00 98.50 212 VAL A C 1
ATOM 1717 O O . VAL A 1 212 ? -3.790 -12.827 -1.834 1.00 98.50 212 VAL A O 1
ATOM 1720 N N . PRO A 1 213 ? -3.819 -14.820 -2.862 1.00 97.88 213 PRO A N 1
ATOM 1721 C CA . PRO A 1 213 ? -4.460 -15.535 -1.759 1.00 97.88 213 PRO A CA 1
ATOM 1722 C C . PRO A 1 213 ? -3.431 -15.861 -0.665 1.00 97.88 213 PRO A C 1
ATOM 1724 O O . PRO A 1 213 ? -3.082 -17.020 -0.419 1.00 97.88 213 PRO A O 1
ATOM 1727 N N . GLU A 1 214 ? -2.882 -14.809 -0.066 1.00 98.12 214 GLU A N 1
ATOM 1728 C CA . GLU A 1 214 ? -1.845 -14.841 0.964 1.00 98.12 214 GLU A CA 1
ATOM 1729 C C . GLU A 1 214 ? -2.288 -15.661 2.176 1.00 98.12 214 GLU A C 1
ATOM 1731 O O . GLU A 1 214 ? -1.520 -16.477 2.678 1.00 98.12 214 GLU A O 1
ATOM 1736 N N . GLU A 1 215 ? -3.560 -15.549 2.555 1.00 97.00 215 GLU A N 1
ATOM 1737 C CA . GLU A 1 215 ? -4.203 -16.309 3.624 1.00 97.00 215 GLU A CA 1
ATOM 1738 C C . GLU A 1 215 ? -4.193 -17.822 3.371 1.00 97.00 215 GLU A C 1
ATOM 1740 O O . GLU A 1 215 ? -4.120 -18.622 4.302 1.00 97.00 215 GLU A O 1
ATOM 1745 N N . VAL A 1 216 ? -4.227 -18.230 2.098 1.00 97.69 216 VAL A N 1
ATOM 1746 C CA . VAL A 1 216 ? -4.195 -19.643 1.695 1.00 97.69 216 VAL A CA 1
ATOM 1747 C C . VAL A 1 216 ? -2.759 -20.139 1.531 1.00 97.69 216 VAL A C 1
ATOM 1749 O O . VAL A 1 216 ? -2.467 -21.314 1.771 1.00 97.69 216 VAL A O 1
ATOM 1752 N N . TRP A 1 217 ? -1.854 -19.282 1.058 1.00 98.44 217 TRP A N 1
ATOM 1753 C CA . TRP A 1 217 ? -0.466 -19.657 0.783 1.00 98.44 217 TRP A CA 1
ATOM 1754 C C . TRP A 1 217 ? 0.421 -19.611 2.026 1.00 98.44 217 TRP A C 1
ATOM 1756 O O . TRP A 1 217 ? 1.303 -20.459 2.142 1.00 98.44 217 TRP A O 1
ATOM 1766 N N . GLY A 1 218 ? 0.160 -18.688 2.949 1.00 97.81 218 GLY A N 1
ATOM 1767 C CA . GLY A 1 218 ? 0.851 -18.515 4.225 1.00 97.81 218 GLY A CA 1
ATOM 1768 C C . GLY A 1 218 ? -0.099 -18.703 5.412 1.00 97.81 218 GLY A C 1
ATOM 1769 O O . GLY A 1 218 ? -0.413 -17.734 6.101 1.00 97.81 218 GLY A O 1
ATOM 1770 N N . PRO A 1 219 ? -0.566 -19.934 5.696 1.00 97.00 219 PRO A N 1
ATOM 1771 C CA . PRO A 1 219 ? -1.550 -20.175 6.755 1.00 97.00 219 PRO A CA 1
ATOM 1772 C C . PRO A 1 219 ? -1.019 -19.901 8.171 1.00 97.00 219 PRO A C 1
ATOM 1774 O O . PRO A 1 219 ? -1.813 -19.793 9.090 1.00 97.00 219 PRO A O 1
ATOM 1777 N N . ARG A 1 220 ? 0.306 -19.809 8.360 1.00 95.88 220 ARG A N 1
ATOM 1778 C CA . ARG A 1 220 ? 0.958 -19.486 9.646 1.00 95.88 220 ARG A CA 1
ATOM 1779 C C . ARG A 1 220 ? 1.448 -18.033 9.722 1.00 95.88 220 ARG A C 1
ATOM 1781 O O . ARG A 1 220 ? 2.200 -17.683 10.623 1.00 95.88 220 ARG A O 1
ATOM 1788 N N . SER A 1 221 ? 1.081 -17.213 8.742 1.00 97.31 221 SER A N 1
ATOM 1789 C CA . SER A 1 221 ? 1.467 -15.807 8.646 1.00 97.31 221 SER A CA 1
ATOM 1790 C C . SER A 1 221 ? 0.243 -14.967 8.299 1.00 97.31 221 SER A C 1
ATOM 1792 O O . SER A 1 221 ? -0.561 -14.660 9.175 1.00 97.31 221 SER A O 1
ATOM 1794 N N . TRP A 1 222 ? 0.033 -14.678 7.021 1.00 98.12 222 TRP A N 1
ATOM 1795 C CA . TRP A 1 222 ? -1.103 -13.916 6.504 1.00 98.12 222 TRP A CA 1
ATOM 1796 C C . TRP A 1 222 ? -2.460 -14.545 6.827 1.00 98.12 222 TRP A C 1
ATOM 1798 O O . TRP A 1 222 ? -3.425 -13.824 7.069 1.00 98.12 222 TRP A O 1
ATOM 1808 N N . GLY A 1 223 ? -2.526 -15.881 6.886 1.00 97.56 223 GLY A N 1
ATOM 1809 C CA . GLY A 1 223 ? -3.729 -16.618 7.287 1.00 97.56 223 GLY A CA 1
ATOM 1810 C C . GLY A 1 223 ? -4.202 -16.307 8.708 1.00 97.56 223 GLY A C 1
ATOM 1811 O O . GLY A 1 223 ? -5.395 -16.403 8.980 1.00 97.56 223 GLY A O 1
ATOM 1812 N N . GLU A 1 224 ? -3.290 -15.872 9.580 1.00 97.12 224 GLU A N 1
ATOM 1813 C CA . GLU A 1 224 ? -3.598 -15.406 10.933 1.00 97.12 224 GLU A CA 1
ATOM 1814 C C . GLU A 1 224 ? -3.665 -13.871 10.990 1.00 97.12 224 GLU A C 1
ATOM 1816 O O . GLU A 1 224 ? -4.565 -13.306 11.607 1.00 97.12 224 GLU A O 1
ATOM 1821 N N . ASN A 1 225 ? -2.746 -13.167 10.319 1.00 98.44 225 ASN A N 1
ATOM 1822 C CA . ASN A 1 225 ? -2.635 -11.712 10.435 1.00 98.44 225 ASN A CA 1
ATOM 1823 C C . ASN A 1 225 ? -3.826 -10.962 9.854 1.00 98.44 225 ASN A C 1
ATOM 1825 O O . ASN A 1 225 ? -4.391 -10.120 10.546 1.00 98.44 225 ASN A O 1
ATOM 1829 N N . HIS A 1 226 ? -4.245 -11.293 8.628 1.00 98.44 226 HIS A N 1
ATOM 1830 C CA . HIS A 1 226 ? -5.336 -10.590 7.955 1.00 98.44 226 HIS A CA 1
ATOM 1831 C C . HIS A 1 226 ? -6.633 -10.577 8.787 1.00 98.44 226 HIS A C 1
ATOM 1833 O O . HIS A 1 226 ? -7.162 -9.490 9.052 1.00 98.44 226 HIS A O 1
ATOM 1839 N N . PRO A 1 227 ? -7.157 -11.727 9.269 1.00 98.31 227 PRO A N 1
ATOM 1840 C CA . PRO A 1 227 ? -8.357 -11.715 10.101 1.00 98.31 227 PRO A CA 1
ATOM 1841 C C . PRO A 1 227 ? -8.136 -11.035 11.460 1.00 98.31 227 PRO A C 1
ATOM 1843 O O . PRO A 1 227 ? -9.063 -10.399 11.969 1.00 98.31 227 PRO A O 1
ATOM 1846 N N . LEU A 1 228 ? -6.936 -11.118 12.050 1.00 98.38 228 LEU A N 1
ATOM 1847 C CA . LEU A 1 228 ? -6.634 -10.432 13.311 1.00 98.38 228 LEU A CA 1
ATOM 1848 C C . LEU A 1 228 ? -6.571 -8.911 13.152 1.00 98.38 228 LEU A C 1
ATOM 1850 O O . LEU A 1 228 ? -7.104 -8.204 14.007 1.00 98.38 228 LEU A O 1
ATOM 1854 N N . HIS A 1 229 ? -5.997 -8.416 12.058 1.00 98.56 229 HIS A N 1
ATOM 1855 C CA . HIS A 1 229 ? -5.924 -6.996 11.731 1.00 98.56 229 HIS A CA 1
ATOM 1856 C C . HIS A 1 229 ? -7.331 -6.417 11.493 1.00 98.56 229 HIS A C 1
ATOM 1858 O O . HIS A 1 229 ? -7.697 -5.399 12.084 1.00 98.56 229 HIS A O 1
ATOM 1864 N N . VAL A 1 230 ? -8.187 -7.126 10.742 1.00 98.75 230 VAL A N 1
ATOM 1865 C CA . VAL A 1 230 ? -9.612 -6.766 10.580 1.00 98.75 230 VAL A CA 1
ATOM 1866 C C . VAL A 1 230 ? -10.335 -6.737 11.925 1.00 98.75 230 VAL A C 1
ATOM 1868 O O . VAL A 1 230 ? -11.034 -5.774 12.240 1.00 98.75 230 VAL A O 1
ATOM 1871 N N . ARG A 1 231 ? -10.153 -7.770 12.754 1.00 98.44 231 ARG A N 1
ATOM 1872 C CA . ARG A 1 231 ? -10.769 -7.829 14.084 1.00 98.44 231 ARG A CA 1
ATOM 1873 C C . ARG A 1 231 ? -10.295 -6.686 14.985 1.00 98.44 231 ARG A C 1
ATOM 1875 O O . ARG A 1 231 ? -11.109 -6.137 15.721 1.00 98.44 231 ARG A O 1
ATOM 1882 N N . ALA A 1 232 ? -9.014 -6.330 14.937 1.00 98.38 232 ALA A N 1
ATOM 1883 C CA . ALA A 1 232 ? -8.466 -5.222 15.707 1.00 98.38 232 ALA A CA 1
ATOM 1884 C C . ALA A 1 232 ? -9.101 -3.886 15.313 1.00 98.38 232 ALA A C 1
ATOM 1886 O O . ALA A 1 232 ? -9.539 -3.157 16.195 1.00 98.38 232 ALA A O 1
ATOM 1887 N N . GLN A 1 233 ? -9.258 -3.605 14.018 1.00 98.31 233 GLN A N 1
ATOM 1888 C CA . GLN A 1 233 ? -9.945 -2.388 13.583 1.00 98.31 233 GLN A CA 1
ATOM 1889 C C . GLN A 1 233 ? -11.432 -2.351 13.962 1.00 98.31 233 GLN A C 1
ATOM 1891 O O . GLN A 1 233 ? -11.941 -1.293 14.333 1.00 98.31 233 GLN A O 1
ATOM 1896 N N . ILE A 1 234 ? -12.127 -3.494 13.921 1.00 98.75 234 ILE A N 1
ATOM 1897 C CA . ILE A 1 234 ? -13.510 -3.599 14.416 1.00 98.75 234 ILE A CA 1
ATOM 1898 C C . ILE A 1 234 ? -13.566 -3.259 15.910 1.00 98.75 234 ILE A C 1
ATOM 1900 O O . ILE A 1 234 ? -14.401 -2.463 16.332 1.00 98.75 234 ILE A O 1
ATOM 1904 N N . GLU A 1 235 ? -12.697 -3.865 16.722 1.00 98.38 235 GLU A N 1
ATOM 1905 C CA . GLU A 1 235 ? -12.665 -3.617 18.166 1.00 98.38 235 GLU A CA 1
ATOM 1906 C C . GLU A 1 235 ? -12.253 -2.179 18.500 1.00 98.38 235 GLU A C 1
ATOM 1908 O O . GLU A 1 235 ? -12.819 -1.599 19.424 1.00 98.38 235 GLU A O 1
ATOM 1913 N N . HIS A 1 236 ? -11.339 -1.587 17.730 1.00 98.50 236 HIS A N 1
ATOM 1914 C CA . HIS A 1 236 ? -10.970 -0.185 17.877 1.00 98.50 236 HIS A CA 1
ATOM 1915 C C . HIS A 1 236 ? -12.195 0.721 17.700 1.00 98.50 236 HIS A C 1
ATOM 1917 O O . HIS A 1 236 ? -12.604 1.404 18.636 1.00 98.50 236 HIS A O 1
ATOM 1923 N N . GLY A 1 237 ? -12.848 0.656 16.534 1.00 98.56 237 GLY A N 1
ATOM 1924 C CA . GLY A 1 237 ? 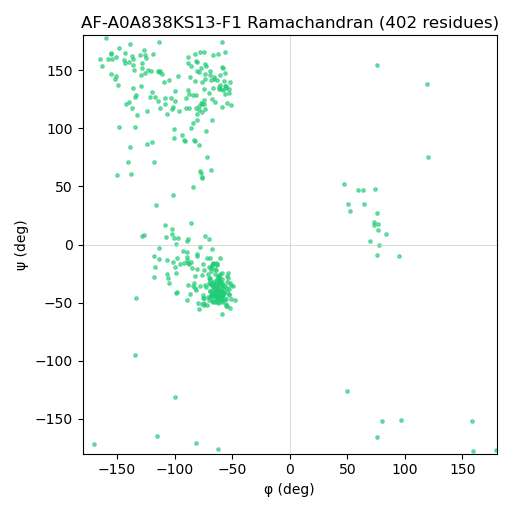-13.961 1.552 16.211 1.00 98.56 237 GLY A CA 1
ATOM 1925 C C . GLY A 1 237 ? -15.239 1.309 17.022 1.00 98.56 237 GLY A C 1
ATOM 1926 O O . GLY A 1 237 ? -16.005 2.241 17.254 1.00 98.56 237 GLY A O 1
ATOM 1927 N N . LEU A 1 238 ? -15.489 0.071 17.469 1.00 98.62 238 LEU A N 1
ATOM 1928 C CA . LEU A 1 238 ? -16.727 -0.286 18.176 1.00 98.62 238 LEU A CA 1
ATOM 1929 C C . LEU A 1 238 ? -16.598 -0.391 19.700 1.00 98.62 238 LEU A C 1
ATOM 1931 O O . LEU A 1 238 ? -17.626 -0.511 20.359 1.00 98.62 238 LEU A O 1
ATOM 1935 N N . GLN A 1 239 ? -15.386 -0.456 20.260 1.00 97.62 239 GLN A N 1
ATOM 1936 C CA . GLN A 1 239 ? -15.204 -0.678 21.702 1.00 97.62 239 GLN A CA 1
ATOM 1937 C C . GLN A 1 239 ? -14.193 0.265 22.341 1.00 97.62 239 GLN A C 1
ATOM 1939 O O . GLN A 1 239 ? -14.444 0.739 23.441 1.00 97.62 239 GLN A O 1
ATOM 1944 N N . GLU A 1 240 ? -13.029 0.465 21.723 1.00 97.44 240 GLU A N 1
ATOM 1945 C CA . GLU A 1 240 ? -11.985 1.305 22.317 1.00 97.44 240 GLU A CA 1
ATOM 1946 C C . GLU A 1 240 ? -12.287 2.785 22.121 1.00 97.44 240 GLU A C 1
ATOM 1948 O O . GLU A 1 240 ? -12.372 3.526 23.093 1.00 97.44 240 GLU A O 1
ATOM 1953 N N . ALA A 1 241 ? -12.485 3.188 20.869 1.00 97.94 241 ALA A N 1
ATOM 1954 C CA . ALA A 1 241 ? -12.779 4.563 20.509 1.00 97.94 241 ALA A CA 1
ATOM 1955 C C . ALA A 1 241 ? -14.285 4.880 20.514 1.00 97.94 241 ALA A C 1
ATOM 1957 O O . ALA A 1 241 ? -14.669 6.043 20.471 1.00 97.94 241 ALA A O 1
ATOM 1958 N N . ASP A 1 242 ? -15.132 3.842 20.569 1.00 97.88 242 ASP A N 1
ATOM 1959 C CA . ASP A 1 242 ? -16.600 3.928 20.650 1.00 97.88 242 ASP A CA 1
ATOM 1960 C C . ASP A 1 242 ? -17.247 4.846 19.590 1.00 97.88 242 ASP A C 1
ATOM 1962 O O . ASP A 1 242 ? -18.268 5.493 19.811 1.00 97.88 242 ASP A O 1
ATOM 1966 N N . TYR A 1 243 ? -16.677 4.882 18.382 1.00 98.62 243 TYR A N 1
ATOM 1967 C CA . TYR A 1 243 ? -17.233 5.639 17.257 1.00 98.62 243 TYR A CA 1
ATOM 1968 C C . TYR A 1 243 ? -18.557 5.056 16.741 1.00 98.62 243 TYR A C 1
ATOM 1970 O O . TYR A 1 243 ? -19.295 5.710 16.005 1.00 98.62 243 TYR A O 1
ATOM 1978 N N . GLY A 1 244 ? -18.835 3.784 17.047 1.00 98.56 244 GLY A N 1
ATOM 1979 C CA . GLY A 1 244 ? -19.997 3.043 16.547 1.00 98.56 244 GLY A CA 1
ATOM 1980 C C . GLY A 1 244 ? -19.864 2.537 15.103 1.00 98.56 244 GLY A C 1
ATOM 1981 O O . GLY A 1 244 ? -20.781 1.855 14.622 1.00 98.56 244 GLY A O 1
ATOM 1982 N N . TYR A 1 245 ? -18.729 2.824 14.452 1.00 98.81 245 TYR A N 1
ATOM 1983 C CA . TYR A 1 245 ? -18.339 2.424 13.094 1.00 98.81 245 TYR A CA 1
ATOM 1984 C C . TYR A 1 245 ? -16.840 2.115 13.032 1.00 98.81 245 TYR A C 1
ATOM 1986 O O . TYR A 1 245 ? -16.082 2.479 13.927 1.00 98.81 245 TYR A O 1
ATOM 1994 N N . TRP A 1 246 ? -16.404 1.451 11.964 1.00 98.81 246 TRP A N 1
ATOM 1995 C CA . TRP A 1 246 ? -14.997 1.101 11.743 1.00 98.81 246 TRP A CA 1
ATOM 1996 C C . TRP A 1 246 ? -14.645 1.084 10.249 1.00 98.81 246 TRP A C 1
ATOM 1998 O O . TRP A 1 246 ? -15.535 1.124 9.395 1.00 98.81 246 TRP A O 1
ATOM 2008 N N . GLY A 1 247 ? -13.349 0.993 9.942 1.00 98.50 247 GLY A N 1
ATOM 2009 C CA . GLY A 1 247 ? -12.806 0.969 8.581 1.00 98.50 247 GLY A CA 1
ATOM 2010 C C . GLY A 1 247 ? -11.854 2.137 8.356 1.00 98.50 247 GLY A C 1
ATOM 2011 O O . GLY A 1 247 ? -12.219 3.109 7.701 1.00 98.50 247 GLY A O 1
ATOM 2012 N N . PHE A 1 248 ? -10.649 2.045 8.916 1.00 98.69 248 PHE A N 1
ATOM 2013 C CA . PHE A 1 248 ? -9.652 3.116 8.928 1.00 98.69 248 PHE A CA 1
ATOM 2014 C C . PHE A 1 248 ? -8.593 2.854 7.859 1.00 98.69 248 PHE A C 1
ATOM 2016 O O . PHE A 1 248 ? -7.919 1.815 7.866 1.00 98.69 248 PHE A O 1
ATOM 2023 N N . SER A 1 249 ? -8.498 3.775 6.904 1.00 98.44 249 SER A N 1
ATOM 2024 C CA . SER A 1 249 ? -7.572 3.696 5.778 1.00 98.44 249 SER A CA 1
ATOM 2025 C C . SER A 1 249 ? -7.414 5.071 5.115 1.00 98.44 249 SER A C 1
ATOM 2027 O O . SER A 1 249 ? -8.347 5.875 5.215 1.00 98.44 249 SER A O 1
ATOM 2029 N N . PRO A 1 250 ? -6.281 5.375 4.451 1.00 97.94 250 PRO A N 1
ATOM 2030 C CA . PRO A 1 250 ? -6.084 6.639 3.753 1.00 97.94 250 PRO A CA 1
ATOM 2031 C C . PRO A 1 250 ? -7.211 6.950 2.771 1.00 97.94 250 PRO A C 1
ATOM 2033 O O . PRO A 1 250 ? -7.591 6.095 1.979 1.00 97.94 250 PRO A O 1
ATOM 2036 N N . ALA A 1 251 ? -7.751 8.163 2.847 1.00 98.00 251 ALA A N 1
ATOM 2037 C CA . ALA A 1 251 ? -8.904 8.588 2.061 1.00 98.00 251 ALA A CA 1
ATOM 2038 C C . ALA A 1 251 ? -8.972 10.122 1.975 1.00 98.00 251 ALA A C 1
ATOM 2040 O O . ALA A 1 251 ? -8.186 10.864 2.578 1.00 98.00 251 ALA A O 1
ATOM 2041 N N . SER A 1 252 ? -9.956 10.635 1.242 1.00 97.81 252 SER A N 1
ATOM 2042 C CA . SER A 1 252 ? -10.331 12.046 1.291 1.00 97.81 252 SER A CA 1
ATOM 2043 C C . SER A 1 252 ? -10.671 12.444 2.723 1.00 97.81 252 SER A C 1
ATOM 2045 O O . SER A 1 252 ? -11.515 11.830 3.370 1.00 97.81 252 SER A O 1
ATOM 2047 N N . ASN A 1 253 ? -10.073 13.530 3.200 1.00 97.44 253 ASN A N 1
ATOM 2048 C CA . ASN A 1 253 ? -10.425 14.088 4.496 1.00 97.44 253 ASN A CA 1
ATOM 2049 C C . ASN A 1 253 ? -11.791 14.798 4.379 1.00 97.44 253 ASN A C 1
ATOM 2051 O O . ASN A 1 253 ? -11.909 15.720 3.553 1.00 97.44 253 ASN A O 1
ATOM 2055 N N . PRO A 1 254 ? -12.806 14.442 5.197 1.00 97.62 254 PRO A N 1
ATOM 2056 C CA . PRO A 1 254 ? -14.107 15.121 5.215 1.00 97.62 254 PRO A CA 1
ATOM 2057 C C . PRO A 1 254 ? -14.022 16.640 5.406 1.00 97.62 254 PRO A C 1
ATOM 2059 O O . PRO A 1 254 ? -14.885 17.378 4.939 1.00 97.62 254 PRO A O 1
ATOM 2062 N N . PHE A 1 255 ? -12.940 17.129 6.014 1.00 96.62 255 PHE A N 1
ATOM 2063 C CA . PHE A 1 255 ? -12.697 18.551 6.260 1.00 96.62 255 PHE A CA 1
ATOM 2064 C C . PHE A 1 255 ? -11.794 19.226 5.213 1.00 96.62 255 PHE A C 1
ATOM 2066 O O . PHE A 1 255 ? -11.466 20.403 5.353 1.00 96.62 255 PHE A O 1
ATOM 2073 N N . GLY A 1 256 ? -11.422 18.517 4.143 1.00 93.56 256 GLY A N 1
ATOM 2074 C CA . GLY A 1 256 ? -10.676 19.057 3.006 1.00 93.56 256 GLY A CA 1
ATOM 2075 C C . GLY A 1 256 ? -9.323 18.386 2.774 1.00 93.56 256 GLY A C 1
ATOM 2076 O O . GLY A 1 256 ? -8.562 18.137 3.703 1.00 93.56 256 GLY A O 1
ATOM 2077 N N . GLY A 1 257 ? -9.010 18.139 1.499 1.00 93.31 257 GLY A N 1
ATOM 2078 C CA . GLY A 1 257 ? -7.782 17.463 1.084 1.00 93.31 257 GLY A CA 1
ATOM 2079 C C . GLY A 1 257 ? -7.856 15.941 1.217 1.00 93.31 257 GLY A C 1
ATOM 2080 O O . GLY A 1 257 ? -8.928 15.345 1.104 1.00 93.31 257 GLY A O 1
ATOM 2081 N N . TYR A 1 258 ? -6.692 15.343 1.435 1.00 95.25 258 TYR A N 1
ATOM 2082 C CA . TYR A 1 258 ? -6.459 13.914 1.623 1.00 95.25 258 TYR A CA 1
ATOM 2083 C C . TYR A 1 258 ? -5.761 13.712 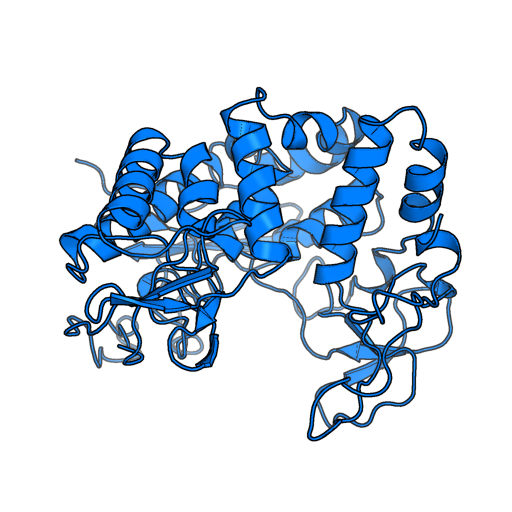2.965 1.00 95.25 258 TYR A C 1
ATOM 2085 O O . TYR A 1 258 ? -5.040 14.612 3.409 1.00 95.25 258 TYR A O 1
ATOM 2093 N N . ARG A 1 259 ? -5.988 12.570 3.609 1.00 96.00 259 ARG A N 1
ATOM 2094 C CA . ARG A 1 259 ? -5.288 12.206 4.836 1.00 96.00 259 ARG A CA 1
ATOM 2095 C C . ARG A 1 259 ? -5.173 10.695 4.969 1.00 96.00 259 ARG A C 1
ATOM 2097 O O . ARG A 1 259 ? -6.078 9.943 4.614 1.00 96.00 259 ARG A O 1
ATOM 2104 N N . GLU A 1 260 ? -4.059 10.278 5.537 1.00 96.06 260 GLU A N 1
ATOM 2105 C CA . GLU A 1 260 ? -3.803 8.919 5.956 1.00 96.06 260 GLU A CA 1
ATOM 2106 C C . GLU A 1 260 ? -4.508 8.632 7.293 1.00 96.06 260 GLU A C 1
ATOM 2108 O O . GLU A 1 260 ? -4.216 9.260 8.314 1.00 96.06 260 GLU A O 1
ATOM 2113 N N . TYR A 1 261 ? -5.470 7.703 7.271 1.00 98.31 261 TYR A N 1
ATOM 2114 C CA . TYR A 1 261 ? -6.174 7.201 8.455 1.00 98.31 261 TYR A CA 1
ATOM 2115 C C . TYR A 1 261 ? -5.823 5.729 8.683 1.00 98.31 261 TYR A C 1
ATOM 2117 O O . TYR A 1 261 ? -5.594 4.979 7.732 1.00 98.31 261 TYR A O 1
ATOM 2125 N N . GLY A 1 262 ? -5.802 5.307 9.940 1.00 97.88 262 GLY A N 1
ATOM 2126 C CA . GLY A 1 262 ? -5.447 3.955 10.356 1.00 97.88 262 GLY A CA 1
ATOM 2127 C C . GLY A 1 262 ? -5.768 3.749 11.829 1.00 97.88 262 GLY A C 1
ATOM 2128 O O . GLY A 1 262 ? -6.431 4.582 12.446 1.00 97.88 262 GLY A O 1
ATOM 2129 N N . VAL A 1 263 ? -5.341 2.616 12.377 1.00 97.44 263 VAL A N 1
ATOM 2130 C CA . VAL A 1 263 ? -5.303 2.415 13.827 1.00 97.44 263 VAL A CA 1
ATOM 2131 C C . VAL A 1 263 ? -3.847 2.474 14.243 1.00 97.44 263 VAL A C 1
ATOM 2133 O O . VAL A 1 263 ? -3.083 1.578 13.899 1.00 97.44 263 VAL A O 1
ATOM 2136 N N . ASP A 1 264 ? -3.502 3.516 14.990 1.00 93.50 264 ASP A N 1
ATOM 2137 C CA . ASP A 1 264 ? -2.138 3.859 15.409 1.00 93.50 264 ASP A CA 1
ATOM 2138 C C . ASP A 1 264 ? -1.404 2.668 16.045 1.00 93.50 264 ASP A C 1
ATOM 2140 O O . ASP A 1 264 ? -0.349 2.250 15.583 1.00 93.50 264 ASP A O 1
ATOM 2144 N N . ALA A 1 265 ? -2.079 1.964 16.962 1.00 94.56 265 ALA A N 1
ATOM 2145 C CA . ALA A 1 265 ? -1.575 0.753 17.615 1.00 94.56 265 ALA A CA 1
ATOM 2146 C C . ALA A 1 265 ? -1.249 -0.426 16.664 1.00 94.56 265 ALA A C 1
ATOM 2148 O O . ALA A 1 265 ? -0.676 -1.432 17.093 1.00 94.56 265 ALA A O 1
ATOM 2149 N N . LEU A 1 266 ? -1.665 -0.352 15.395 1.00 96.38 266 LEU A N 1
ATOM 2150 C CA . LEU A 1 266 ? -1.376 -1.319 14.331 1.00 96.38 266 LEU A CA 1
ATOM 2151 C C . LEU A 1 266 ? -0.358 -0.781 13.305 1.00 96.38 266 LEU A C 1
ATOM 2153 O O . LEU A 1 266 ? -0.147 -1.433 12.277 1.00 96.38 266 LEU A O 1
ATOM 2157 N N . GLY A 1 267 ? 0.235 0.389 13.546 1.00 95.88 267 GLY A N 1
ATOM 2158 C CA . GLY A 1 267 ? 1.239 1.044 12.710 1.00 95.88 267 GLY A CA 1
ATOM 2159 C C . GLY A 1 267 ? 2.608 1.100 13.387 1.00 95.88 267 GLY A C 1
ATOM 2160 O O . GLY A 1 267 ? 2.704 1.145 14.601 1.00 95.88 267 GLY A O 1
ATOM 2161 N N . LEU A 1 268 ? 3.684 1.069 12.601 1.00 95.06 268 LEU A N 1
ATOM 2162 C CA . LEU A 1 268 ? 5.071 1.205 13.067 1.00 95.06 268 LEU A CA 1
ATOM 2163 C C . LEU A 1 268 ? 5.490 2.670 13.260 1.00 95.06 268 LEU A C 1
ATOM 2165 O O . LEU A 1 268 ? 6.424 2.951 14.014 1.00 95.06 268 LEU A O 1
ATOM 2169 N N . ASN A 1 269 ? 4.865 3.588 12.522 1.00 90.81 269 ASN A N 1
ATOM 2170 C CA . ASN A 1 269 ? 5.194 5.005 12.532 1.00 90.81 269 ASN A CA 1
ATOM 2171 C C . ASN A 1 269 ? 4.687 5.668 13.822 1.00 90.81 269 ASN A C 1
ATOM 2173 O O . ASN A 1 269 ? 3.478 5.694 14.006 1.00 90.81 269 ASN A O 1
ATOM 2177 N N . PRO A 1 270 ? 5.552 6.279 14.649 1.00 76.88 270 PRO A N 1
ATOM 2178 C CA . PRO A 1 270 ? 5.120 6.972 15.869 1.00 76.88 270 PRO A CA 1
ATOM 2179 C C . PRO A 1 270 ? 4.385 8.291 15.610 1.00 76.88 270 PRO A C 1
ATOM 2181 O O . PRO A 1 270 ? 3.850 8.900 16.528 1.00 76.88 270 PRO A O 1
ATOM 2184 N N . GLU A 1 271 ? 4.424 8.791 14.375 1.00 82.06 271 GLU A N 1
ATOM 2185 C CA . GLU A 1 271 ? 3.588 9.900 13.911 1.00 82.06 271 GLU A CA 1
ATOM 2186 C C . GLU A 1 271 ? 2.426 9.330 13.079 1.00 82.06 271 GLU A C 1
ATOM 2188 O O . GLU A 1 271 ? 2.183 9.785 11.960 1.00 82.06 271 GLU A O 1
ATOM 2193 N N . GLY A 1 272 ? 1.828 8.237 13.567 1.00 72.62 272 GLY A N 1
ATOM 2194 C CA . GLY A 1 272 ? 1.059 7.256 12.808 1.00 72.62 272 GLY A CA 1
ATOM 2195 C C . GLY A 1 272 ? -0.206 7.762 12.122 1.00 72.62 272 GLY A C 1
ATOM 2196 O O . GLY A 1 272 ? -0.524 8.953 12.069 1.00 72.62 272 GLY A O 1
ATOM 2197 N N . TYR A 1 273 ? -0.942 6.831 11.512 1.00 94.00 273 TYR A N 1
ATOM 2198 C CA . TYR A 1 273 ? -2.225 7.179 10.910 1.00 94.00 273 TYR A CA 1
ATOM 2199 C C . TYR A 1 273 ? -3.300 7.114 11.987 1.00 94.00 273 TYR A C 1
ATOM 2201 O O . TYR A 1 273 ? -3.808 6.046 12.318 1.00 94.00 273 TYR A O 1
ATOM 2209 N N . PHE A 1 274 ? -3.670 8.273 12.522 1.00 96.69 274 PHE A N 1
ATOM 2210 C CA . PHE A 1 274 ? -4.709 8.341 13.547 1.00 96.69 274 PHE A CA 1
ATOM 2211 C C . PHE A 1 274 ? -6.104 8.114 12.959 1.00 96.69 274 PHE A C 1
ATOM 2213 O O . PHE A 1 274 ? -6.399 8.539 11.836 1.00 96.69 274 PHE A O 1
ATOM 2220 N N . SER A 1 275 ? -6.974 7.488 13.745 1.00 98.00 275 SER A N 1
ATOM 2221 C CA . SER A 1 275 ? -8.327 7.084 13.353 1.00 98.00 275 SER A CA 1
ATOM 2222 C C . SER A 1 275 ? -9.360 8.212 13.402 1.00 98.00 275 SER A C 1
ATOM 2224 O O . SER A 1 275 ? -10.467 8.042 12.891 1.00 98.00 275 SER A O 1
ATOM 2226 N N . ASP A 1 276 ? -9.018 9.371 13.968 1.00 98.19 276 ASP A N 1
ATOM 2227 C CA . ASP A 1 276 ? -9.909 10.519 14.120 1.00 98.19 276 ASP A CA 1
ATOM 2228 C C . ASP A 1 276 ? -9.346 11.826 13.565 1.00 98.19 276 ASP A C 1
ATOM 2230 O O . ASP A 1 276 ? -8.168 11.978 13.225 1.00 98.19 276 ASP A O 1
ATOM 2234 N N . ARG A 1 277 ? -10.227 12.818 13.460 1.00 97.25 277 ARG A N 1
ATOM 2235 C CA . ARG A 1 277 ? -9.875 14.169 13.034 1.00 97.25 277 ARG A CA 1
ATOM 2236 C C . ARG A 1 277 ? -8.788 14.784 13.918 1.00 97.25 277 ARG A C 1
ATOM 2238 O O . ARG A 1 277 ? -7.891 15.429 13.375 1.00 97.25 277 ARG A O 1
ATOM 2245 N N . GLU A 1 278 ? -8.875 14.595 15.226 1.00 96.69 278 GLU A N 1
ATOM 2246 C CA . GLU A 1 278 ? -8.054 15.243 16.250 1.00 96.69 278 GLU A CA 1
ATOM 2247 C C . GLU A 1 278 ? -6.591 14.795 16.255 1.00 96.69 278 GLU A C 1
ATOM 2249 O O . GLU A 1 278 ? -5.777 15.484 16.864 1.00 96.69 278 GLU A O 1
ATOM 2254 N N . MET A 1 279 ? -6.249 13.727 15.522 1.00 95.69 279 MET A N 1
ATOM 2255 C CA . MET A 1 279 ? -4.911 13.126 15.544 1.00 95.69 279 MET A CA 1
ATOM 2256 C C . MET A 1 279 ? -4.591 12.569 16.933 1.00 95.69 279 MET A C 1
ATOM 2258 O O . MET A 1 279 ? -3.538 12.847 17.508 1.00 95.69 279 MET A O 1
ATOM 2262 N N . THR A 1 280 ? -5.546 11.831 17.498 1.00 95.94 280 THR A N 1
ATOM 2263 C CA . THR A 1 280 ? -5.418 11.259 18.833 1.00 95.94 280 THR A CA 1
ATOM 2264 C C . THR A 1 280 ? -4.337 10.187 18.837 1.00 95.94 280 THR A C 1
ATOM 2266 O O . THR A 1 280 ? -4.527 9.091 18.317 1.00 95.94 280 THR A O 1
ATOM 2269 N N . ASN A 1 281 ? -3.209 10.537 19.451 1.00 93.44 281 ASN A N 1
ATOM 2270 C CA . ASN A 1 281 ? -2.034 9.690 19.580 1.00 93.44 281 ASN A CA 1
ATOM 2271 C C . ASN A 1 281 ? -2.236 8.633 20.670 1.00 93.44 281 ASN A C 1
ATOM 2273 O O . ASN A 1 281 ? -2.457 8.978 21.842 1.00 93.44 281 ASN A O 1
ATOM 2277 N N . TYR A 1 282 ? -2.124 7.364 20.292 1.00 93.12 282 TYR A N 1
ATOM 2278 C CA . TYR A 1 282 ? -2.031 6.259 21.234 1.00 93.12 282 TYR A CA 1
ATOM 2279 C C . TYR A 1 282 ? -0.552 6.039 21.542 1.00 93.12 282 TYR A C 1
ATOM 2281 O O . TYR A 1 282 ? 0.269 5.931 20.653 1.00 93.12 282 TYR A O 1
ATOM 2289 N N . ASP A 1 283 ? -0.166 6.043 22.816 1.00 93.88 283 ASP A N 1
ATOM 2290 C CA . ASP A 1 283 ? 1.236 5.836 23.172 1.00 93.88 283 ASP A CA 1
ATOM 2291 C C . ASP A 1 283 ? 1.383 5.130 24.518 1.00 93.88 283 ASP A C 1
ATOM 2293 O O . ASP A 1 283 ? 1.326 5.744 25.592 1.00 93.88 283 ASP A O 1
ATOM 2297 N N . ILE A 1 284 ? 1.645 3.827 24.437 1.00 94.25 284 ILE A N 1
ATOM 2298 C CA . ILE A 1 284 ? 1.909 2.945 25.581 1.00 94.25 284 ILE A CA 1
ATOM 2299 C C . ILE A 1 284 ? 3.384 2.873 25.984 1.00 94.25 284 ILE A C 1
ATOM 2301 O O . ILE A 1 284 ? 3.734 2.150 26.920 1.00 94.25 284 ILE A O 1
ATOM 2305 N N . GLY A 1 285 ? 4.249 3.636 25.322 1.00 94.75 285 GLY A N 1
ATOM 2306 C CA . GLY A 1 285 ? 5.683 3.622 25.553 1.00 94.75 285 GLY A CA 1
ATOM 2307 C C . GLY A 1 285 ? 6.374 2.399 24.953 1.00 94.75 285 GLY A C 1
ATOM 2308 O O . GLY A 1 285 ? 5.838 1.658 24.132 1.00 94.75 285 GLY A O 1
ATOM 2309 N N . PHE A 1 286 ? 7.612 2.181 25.385 1.00 96.38 286 PHE A N 1
ATOM 2310 C CA . PHE A 1 286 ? 8.493 1.145 24.862 1.00 96.38 286 PHE A CA 1
ATOM 2311 C C . PHE A 1 286 ? 9.255 0.469 26.000 1.00 96.38 286 PHE A C 1
ATOM 2313 O O . PHE A 1 286 ? 10.390 0.845 26.310 1.00 96.38 286 PHE A O 1
ATOM 2320 N N . GLY A 1 287 ? 8.626 -0.513 26.648 1.00 92.56 287 GLY A N 1
ATOM 2321 C CA . GLY A 1 287 ? 9.220 -1.237 27.775 1.00 92.56 287 GLY A CA 1
ATOM 2322 C C . GLY A 1 287 ? 9.795 -0.290 28.832 1.00 92.56 287 GLY A C 1
ATOM 2323 O O . GLY A 1 287 ? 9.122 0.623 29.301 1.00 92.56 287 GLY A O 1
ATOM 2324 N N . GLU A 1 288 ? 11.069 -0.480 29.176 1.00 93.56 288 GLU A N 1
ATOM 2325 C CA . GLU A 1 288 ? 11.809 0.406 30.090 1.00 93.56 288 GLU A CA 1
ATOM 2326 C C . GLU A 1 288 ? 12.518 1.577 29.375 1.00 93.56 288 GLU A C 1
ATOM 2328 O O . GLU A 1 288 ? 13.077 2.454 30.032 1.00 93.56 288 GLU A O 1
ATOM 2333 N N . CYS A 1 289 ? 12.521 1.605 28.038 1.00 96.12 289 CYS A N 1
ATOM 2334 C CA . CYS A 1 289 ? 13.297 2.555 27.234 1.00 96.12 289 CYS A CA 1
ATOM 2335 C C . CYS A 1 289 ? 12.587 3.903 27.038 1.00 96.12 289 CYS A C 1
ATOM 2337 O O . CYS A 1 289 ? 13.245 4.942 26.981 1.00 96.12 289 CYS A O 1
ATOM 2339 N N . ARG A 1 290 ? 11.254 3.890 26.910 1.00 95.19 290 ARG A N 1
ATOM 2340 C CA . ARG A 1 290 ? 10.429 5.083 26.667 1.00 95.19 290 ARG A CA 1
ATOM 2341 C C . ARG A 1 290 ? 9.149 4.995 27.503 1.00 95.19 290 ARG A C 1
ATOM 2343 O O . ARG A 1 290 ? 8.428 4.010 27.360 1.00 95.19 290 ARG A O 1
ATOM 2350 N N . PRO A 1 291 ? 8.850 5.967 28.382 1.00 95.69 291 PRO A N 1
ATOM 2351 C CA . PRO A 1 291 ? 7.609 5.948 29.148 1.00 95.69 291 PRO A CA 1
ATOM 2352 C C . PRO A 1 291 ? 6.403 6.197 28.236 1.00 95.69 291 PRO A C 1
ATOM 2354 O O . PRO A 1 291 ? 6.509 6.939 27.261 1.00 95.69 291 PRO A O 1
ATOM 2357 N N . ALA A 1 292 ? 5.259 5.618 28.594 1.00 95.69 292 ALA A N 1
ATOM 2358 C CA . ALA A 1 292 ? 3.981 5.916 27.958 1.00 95.69 292 ALA A CA 1
ATOM 2359 C C . ALA A 1 292 ? 3.614 7.393 28.140 1.00 95.69 292 ALA A C 1
ATOM 2361 O O . ALA A 1 292 ? 3.697 7.911 29.260 1.00 95.69 292 ALA A O 1
ATOM 2362 N N . THR A 1 293 ? 3.172 8.055 27.071 1.00 94.31 293 THR A N 1
ATOM 2363 C CA . THR A 1 293 ? 2.664 9.434 27.148 1.00 94.31 293 THR A CA 1
ATOM 2364 C C . THR A 1 293 ? 1.146 9.519 27.016 1.00 94.31 293 THR A C 1
ATOM 2366 O O . THR A 1 293 ? 0.548 10.437 27.575 1.00 94.31 293 THR A O 1
ATOM 2369 N N . SER A 1 294 ? 0.517 8.544 26.355 1.00 93.94 294 SER A N 1
ATOM 2370 C CA . SER A 1 294 ? -0.918 8.535 26.058 1.00 93.94 294 SER A CA 1
ATOM 2371 C C . SER A 1 294 ? -1.476 7.098 25.979 1.00 93.94 294 SER A C 1
ATOM 2373 O O . SER A 1 294 ? -1.970 6.675 24.938 1.00 93.94 294 SER A O 1
ATOM 2375 N N . PRO A 1 295 ? -1.391 6.287 27.055 1.00 93.12 295 PRO A N 1
ATOM 2376 C CA . PRO A 1 295 ? -1.754 4.864 26.992 1.00 93.12 295 PRO A CA 1
ATOM 2377 C C . PRO A 1 295 ? -3.267 4.603 26.961 1.00 93.12 295 PRO A C 1
ATOM 2379 O O . PRO A 1 295 ? -3.690 3.491 26.670 1.00 93.12 295 PRO A O 1
ATOM 2382 N N . ASN A 1 296 ? -4.075 5.599 27.333 1.00 93.69 296 ASN A N 1
ATOM 2383 C CA . ASN A 1 296 ? -5.537 5.534 27.335 1.00 93.69 296 ASN A CA 1
ATOM 2384 C C . ASN A 1 296 ? -6.075 6.887 26.847 1.00 93.69 296 ASN A C 1
ATOM 2386 O O . ASN A 1 296 ? -6.513 7.691 27.675 1.00 93.69 296 ASN A O 1
ATOM 2390 N N . PRO A 1 297 ? -5.929 7.200 25.552 1.00 94.94 297 PRO A N 1
ATOM 2391 C CA . PRO A 1 297 ? -6.396 8.468 25.028 1.00 94.94 297 PRO A CA 1
ATOM 2392 C C . PRO A 1 297 ? -7.927 8.506 24.949 1.00 94.94 297 PRO A C 1
ATOM 2394 O O . PRO A 1 297 ? -8.580 7.476 24.781 1.00 94.94 297 PRO A O 1
ATOM 2397 N N . ASP A 1 298 ? -8.480 9.715 25.016 1.00 96.12 298 ASP A N 1
ATOM 2398 C CA . ASP A 1 298 ? -9.870 9.976 24.653 1.00 96.12 298 ASP A CA 1
ATOM 2399 C C . ASP A 1 298 ? -9.923 10.320 23.163 1.00 96.12 298 ASP A C 1
ATOM 2401 O O . ASP A 1 298 ? -9.338 11.314 22.730 1.00 96.12 298 ASP A O 1
ATOM 2405 N N . TYR A 1 299 ? -10.617 9.496 22.384 1.00 97.75 299 TYR A N 1
ATOM 2406 C CA . TYR A 1 299 ? -10.754 9.689 20.945 1.00 97.75 299 TYR A CA 1
ATOM 2407 C C . TYR A 1 299 ? -11.837 10.720 20.593 1.00 97.75 299 TYR A C 1
ATOM 2409 O O . TYR A 1 299 ? -12.830 10.877 21.305 1.00 97.75 299 TYR A O 1
ATOM 2417 N N . GLY A 1 300 ? -11.640 11.415 19.472 1.00 97.88 300 GLY A N 1
ATOM 2418 C CA . GLY A 1 300 ? -12.525 12.455 18.959 1.00 97.88 300 GLY A CA 1
ATOM 2419 C C . GLY A 1 300 ? -13.458 11.986 17.837 1.00 97.88 300 GLY A C 1
ATOM 2420 O O . GLY A 1 300 ? -14.156 10.979 17.947 1.00 97.88 300 GLY A O 1
ATOM 2421 N N . ASP A 1 301 ? -13.514 12.757 16.752 1.00 98.38 301 ASP A N 1
ATOM 2422 C CA . ASP A 1 301 ? -14.384 12.506 15.602 1.00 98.38 301 ASP A CA 1
ATOM 2423 C C . ASP A 1 301 ? -13.737 11.488 14.653 1.00 98.38 301 ASP A C 1
ATOM 2425 O O . ASP A 1 301 ? -12.970 11.846 13.750 1.00 98.38 301 ASP A O 1
ATOM 2429 N N . GLY A 1 302 ? -14.030 10.207 14.892 1.00 98.56 302 GLY A N 1
ATOM 2430 C CA . GLY A 1 302 ? -13.535 9.087 14.094 1.00 98.56 302 GLY A CA 1
ATOM 2431 C C . GLY A 1 302 ? -13.857 9.235 12.607 1.00 98.56 302 GLY A C 1
ATOM 2432 O O . GLY A 1 302 ? -14.989 9.548 12.234 1.00 98.56 302 GLY A O 1
ATOM 2433 N N . VAL A 1 303 ? -12.877 8.975 11.743 1.00 98.75 303 VAL A N 1
ATOM 2434 C CA . VAL A 1 303 ? -13.040 9.024 10.287 1.00 98.75 303 VAL A CA 1
ATOM 2435 C C . VAL A 1 303 ? -12.905 7.625 9.710 1.00 98.75 303 VAL A C 1
ATOM 2437 O O . VAL A 1 303 ? -11.854 6.996 9.793 1.00 98.75 303 VAL A O 1
ATOM 2440 N N . VAL A 1 304 ? -13.979 7.147 9.088 1.00 98.81 304 VAL A N 1
ATOM 2441 C CA . VAL A 1 304 ? -14.018 5.836 8.434 1.00 98.81 304 VAL A CA 1
ATOM 2442 C C . VAL A 1 304 ? -14.188 5.994 6.932 1.00 98.81 304 VAL A C 1
ATOM 2444 O O . VAL A 1 304 ? -14.843 6.926 6.460 1.00 98.81 304 VAL A O 1
ATOM 2447 N N . THR A 1 305 ? -13.641 5.052 6.172 1.00 98.81 305 THR A N 1
ATOM 2448 C CA . THR A 1 305 ? -13.792 4.982 4.719 1.00 98.81 305 THR A CA 1
ATOM 2449 C C . THR A 1 305 ? -14.460 3.671 4.295 1.00 98.81 305 THR A C 1
ATOM 2451 O O . THR A 1 305 ? -14.044 2.587 4.722 1.00 98.81 305 THR A O 1
ATOM 2454 N N . PRO A 1 306 ? -15.500 3.717 3.439 1.00 98.62 306 PRO A N 1
ATOM 2455 C CA . PRO A 1 306 ? -16.185 2.515 2.977 1.00 98.62 306 PRO A CA 1
ATOM 2456 C C . PRO A 1 306 ? -15.265 1.483 2.313 1.00 98.62 306 PRO A C 1
ATOM 2458 O O . PRO A 1 306 ? -15.475 0.285 2.511 1.00 98.62 306 PRO A O 1
ATOM 2461 N N . HIS A 1 307 ? -14.226 1.898 1.572 1.00 98.56 307 HIS A N 1
ATOM 2462 C CA . HIS A 1 307 ? -13.353 0.949 0.868 1.00 98.56 307 HIS A CA 1
ATOM 2463 C C . HIS A 1 307 ? -12.636 -0.011 1.833 1.00 98.56 307 HIS A C 1
ATOM 2465 O O . HIS A 1 307 ? -12.494 -1.194 1.525 1.00 98.56 307 HIS A O 1
ATOM 2471 N N . ALA A 1 308 ? -12.266 0.463 3.028 1.00 98.75 308 ALA A N 1
ATOM 2472 C CA . ALA A 1 308 ? -11.645 -0.346 4.074 1.00 98.75 308 ALA A CA 1
ATOM 2473 C C . ALA A 1 308 ? -12.581 -1.465 4.558 1.00 98.75 308 ALA A C 1
ATOM 2475 O O . ALA A 1 308 ? -12.169 -2.620 4.686 1.00 98.75 308 ALA A O 1
ATOM 2476 N N . ALA A 1 309 ? -13.866 -1.154 4.754 1.00 98.62 309 ALA A N 1
ATOM 2477 C CA . ALA A 1 309 ? -14.863 -2.156 5.121 1.00 98.62 309 ALA A CA 1
ATOM 2478 C C . ALA A 1 309 ? -15.124 -3.157 3.979 1.00 98.62 309 ALA A C 1
ATOM 2480 O O . ALA A 1 309 ? -15.323 -4.342 4.245 1.00 98.62 309 ALA A O 1
ATOM 2481 N N . PHE A 1 310 ? -15.080 -2.726 2.711 1.00 98.69 310 PHE A N 1
ATOM 2482 C CA . PHE A 1 310 ? -15.175 -3.648 1.572 1.00 98.69 310 PHE A CA 1
ATOM 2483 C C . PHE A 1 310 ? -13.978 -4.600 1.486 1.00 98.69 310 PHE A C 1
ATOM 2485 O O . PHE A 1 310 ? -14.197 -5.796 1.300 1.00 98.69 310 PHE A O 1
ATOM 2492 N N . LEU A 1 311 ? -12.742 -4.122 1.677 1.00 98.69 311 LEU A N 1
ATOM 2493 C CA . LEU A 1 311 ? -11.555 -4.988 1.766 1.00 98.69 311 LEU A CA 1
ATOM 2494 C C . LEU A 1 311 ? -11.727 -6.037 2.875 1.00 98.69 311 LEU A C 1
ATOM 2496 O O . LEU A 1 311 ? -11.553 -7.237 2.651 1.00 98.69 311 LEU A O 1
ATOM 2500 N N . ALA A 1 312 ? -12.182 -5.601 4.051 1.00 98.56 312 ALA A N 1
ATOM 2501 C CA . ALA A 1 312 ? -12.420 -6.474 5.191 1.00 98.56 312 ALA A CA 1
ATOM 2502 C C . ALA A 1 312 ? -13.514 -7.536 4.959 1.00 98.56 312 ALA A C 1
ATOM 2504 O O . ALA A 1 312 ? -13.539 -8.535 5.681 1.00 98.56 312 ALA A O 1
ATOM 2505 N N . MET A 1 313 ? -14.392 -7.399 3.951 1.00 97.88 313 MET A N 1
ATOM 2506 C CA . MET A 1 313 ? -15.406 -8.422 3.638 1.00 97.88 313 MET A CA 1
ATOM 2507 C C . MET A 1 313 ? -14.805 -9.791 3.310 1.00 97.88 313 MET A C 1
ATOM 2509 O O . MET A 1 313 ? -15.488 -10.799 3.486 1.00 97.88 313 MET A O 1
ATOM 2513 N N . MET A 1 314 ? -13.554 -9.841 2.847 1.00 97.38 314 MET A N 1
ATOM 2514 C CA . MET A 1 314 ? -12.858 -11.102 2.575 1.00 97.38 314 MET A CA 1
ATOM 2515 C C . MET A 1 314 ? -12.626 -11.934 3.848 1.00 97.38 314 MET A C 1
ATOM 2517 O O . MET A 1 314 ? -12.585 -13.158 3.766 1.00 97.38 314 MET A O 1
ATOM 2521 N N . HIS A 1 315 ? -12.565 -11.287 5.019 1.00 98.06 315 HIS A N 1
ATOM 2522 C CA . HIS A 1 315 ? -12.272 -11.926 6.312 1.00 98.06 315 HIS A CA 1
ATOM 2523 C C . HIS A 1 315 ? -13.423 -11.815 7.325 1.00 98.06 315 HIS A C 1
ATOM 2525 O O . HIS A 1 315 ? -13.595 -12.692 8.169 1.00 98.06 315 HIS A O 1
ATOM 2531 N N . ALA A 1 316 ? -14.257 -10.774 7.231 1.00 98.19 316 ALA A N 1
ATOM 2532 C CA . ALA A 1 316 ? -15.380 -10.512 8.134 1.00 98.19 316 ALA A CA 1
ATOM 2533 C C . ALA A 1 316 ? -16.649 -10.041 7.380 1.00 98.19 316 ALA A C 1
ATOM 2535 O O . ALA A 1 316 ? -17.161 -8.947 7.644 1.00 98.19 316 ALA A O 1
ATOM 2536 N N . PRO A 1 317 ? -17.214 -10.853 6.462 1.00 97.19 317 PRO A N 1
ATOM 2537 C CA . PRO A 1 317 ? -18.260 -10.415 5.528 1.00 97.19 317 PRO A CA 1
ATOM 2538 C C . PRO A 1 317 ? -19.524 -9.888 6.217 1.00 97.19 317 PRO A C 1
ATOM 2540 O O . PRO A 1 317 ? -20.071 -8.867 5.806 1.00 97.19 317 PRO A O 1
ATOM 2543 N N . ALA A 1 318 ? -19.982 -10.550 7.284 1.00 98.06 318 ALA A N 1
ATOM 2544 C CA . ALA A 1 318 ? -21.190 -10.142 7.999 1.00 98.06 318 ALA A CA 1
ATOM 2545 C C . ALA A 1 318 ? -21.007 -8.805 8.738 1.00 98.06 318 ALA A C 1
ATOM 2547 O O . ALA A 1 318 ? -21.881 -7.942 8.670 1.00 98.06 318 ALA A O 1
ATOM 2548 N N . ALA A 1 319 ? -19.865 -8.620 9.409 1.00 98.62 319 ALA A N 1
ATOM 2549 C CA . ALA A 1 319 ? -19.556 -7.385 10.128 1.00 98.62 319 ALA A CA 1
ATOM 2550 C C . ALA A 1 319 ? -19.368 -6.212 9.158 1.00 98.62 319 ALA A C 1
ATOM 2552 O O . ALA A 1 319 ? -19.911 -5.133 9.386 1.00 98.62 319 ALA A O 1
ATOM 2553 N N . ALA A 1 320 ? -18.653 -6.439 8.053 1.00 98.62 320 ALA A N 1
ATOM 2554 C CA . ALA A 1 320 ? -18.440 -5.439 7.016 1.00 98.62 320 ALA A CA 1
ATOM 2555 C C . ALA A 1 320 ? -19.757 -5.010 6.354 1.00 98.62 320 ALA A C 1
ATOM 2557 O O . ALA A 1 320 ? -20.023 -3.815 6.240 1.00 98.62 320 ALA A O 1
ATOM 2558 N N . TYR A 1 321 ? -20.620 -5.965 5.985 1.00 98.44 321 TYR A N 1
ATOM 2559 C CA . TYR A 1 321 ? -21.943 -5.659 5.436 1.00 98.44 321 TYR A CA 1
ATOM 2560 C C . TYR A 1 321 ? -22.796 -4.844 6.416 1.00 98.44 321 TYR A C 1
ATOM 2562 O O . TYR A 1 321 ? -23.377 -3.834 6.027 1.00 98.44 321 TYR A O 1
ATOM 2570 N N . ALA A 1 322 ? -22.855 -5.253 7.688 1.00 98.69 322 ALA A N 1
ATOM 2571 C CA . ALA A 1 322 ? -23.618 -4.531 8.704 1.00 98.69 322 ALA A CA 1
ATOM 2572 C C . ALA A 1 322 ? -23.101 -3.095 8.897 1.00 98.69 322 ALA A C 1
ATOM 2574 O O . ALA A 1 322 ? -23.901 -2.165 8.971 1.00 98.69 322 ALA A O 1
ATOM 2575 N N . ASN A 1 323 ? -21.778 -2.909 8.926 1.00 98.75 323 ASN A N 1
ATOM 2576 C CA . ASN A 1 323 ? -21.143 -1.596 9.040 1.00 98.75 323 ASN A CA 1
ATOM 2577 C C . ASN A 1 323 ? -21.476 -0.694 7.841 1.00 98.75 323 ASN A C 1
ATOM 2579 O O . ASN A 1 323 ? -21.972 0.411 8.027 1.00 98.75 323 ASN A O 1
ATOM 2583 N N . LEU A 1 324 ? -21.298 -1.190 6.612 1.00 98.69 324 LEU A N 1
ATOM 2584 C CA . LEU A 1 324 ? -21.595 -0.443 5.383 1.00 98.69 324 LEU A CA 1
ATOM 2585 C C . LEU A 1 324 ? -23.084 -0.113 5.237 1.00 98.69 324 LEU A C 1
ATOM 2587 O O . LEU A 1 324 ? -23.435 1.000 4.856 1.00 98.69 324 LEU A O 1
ATOM 2591 N N . SER A 1 325 ? -23.969 -1.054 5.577 1.00 98.62 325 SER A N 1
ATOM 2592 C CA . SER A 1 325 ? -25.416 -0.819 5.552 1.00 98.62 325 SER A CA 1
ATOM 2593 C C . SER A 1 325 ? -25.826 0.286 6.524 1.00 98.62 325 SER A C 1
ATOM 2595 O O . SER A 1 325 ? -26.718 1.071 6.203 1.00 98.62 325 SER A O 1
ATOM 2597 N N . ARG A 1 326 ? -25.193 0.352 7.702 1.00 98.62 326 ARG A N 1
ATOM 2598 C CA . ARG A 1 326 ? -25.419 1.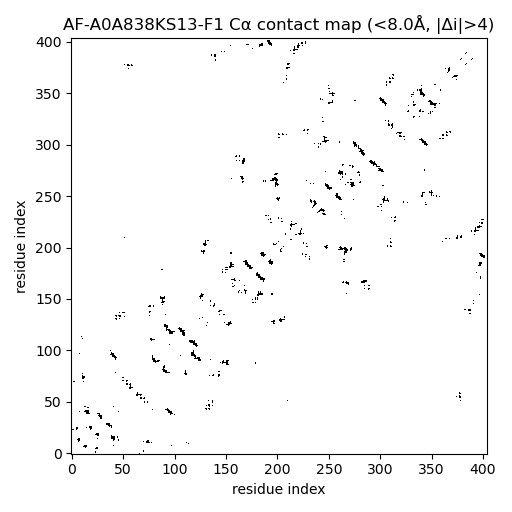435 8.662 1.00 98.62 326 ARG A CA 1
ATOM 2599 C C . ARG A 1 326 ? -24.829 2.748 8.166 1.00 98.62 326 ARG A C 1
ATOM 2601 O O . ARG A 1 326 ? -25.548 3.732 8.159 1.00 98.62 326 ARG A O 1
ATOM 2608 N N . LEU A 1 327 ? -23.602 2.756 7.634 1.00 98.62 327 LEU A N 1
ATOM 2609 C CA . LEU A 1 327 ? -23.009 3.961 7.036 1.00 98.62 327 LEU A CA 1
ATOM 2610 C C . LEU A 1 327 ? -23.904 4.574 5.948 1.00 98.62 327 LEU A C 1
ATOM 2612 O O . LEU A 1 327 ? -24.065 5.789 5.897 1.00 98.62 327 LEU A O 1
ATOM 2616 N N . GLN A 1 328 ? -24.519 3.737 5.109 1.00 98.31 328 GLN A N 1
ATOM 2617 C CA . GLN A 1 328 ? -25.467 4.183 4.085 1.00 98.31 328 GLN A CA 1
ATOM 2618 C C . GLN A 1 328 ? -26.793 4.700 4.665 1.00 98.31 328 GLN A C 1
ATOM 2620 O O . GLN A 1 328 ? -27.423 5.568 4.071 1.00 98.31 328 GLN A O 1
ATOM 2625 N N . THR A 1 329 ? -27.265 4.120 5.769 1.00 98.31 329 THR A N 1
ATOM 2626 C CA . THR A 1 329 ? -28.565 4.476 6.365 1.00 98.31 329 THR A CA 1
ATOM 2627 C C . THR A 1 329 ? -28.464 5.728 7.228 1.00 98.31 329 THR A C 1
ATOM 2629 O O . THR A 1 329 ? -29.367 6.563 7.217 1.00 98.31 329 THR A O 1
ATOM 2632 N N . ASP A 1 330 ? -27.368 5.843 7.971 1.00 98.62 330 ASP A N 1
ATOM 2633 C CA . ASP A 1 330 ? -27.197 6.816 9.044 1.00 98.62 330 ASP A CA 1
ATOM 2634 C C . ASP A 1 330 ? -26.545 8.121 8.536 1.00 98.62 330 ASP A C 1
ATOM 2636 O O . ASP A 1 330 ? -26.652 9.154 9.197 1.00 98.62 330 ASP A O 1
ATOM 2640 N N . PHE A 1 331 ? -25.935 8.110 7.340 1.00 98.62 331 PHE A N 1
ATOM 2641 C CA . PHE A 1 331 ? -25.290 9.270 6.710 1.00 98.62 331 PHE A CA 1
ATOM 2642 C C . PHE A 1 331 ? -25.637 9.386 5.221 1.00 98.62 331 PHE A C 1
ATOM 2644 O O . PHE A 1 331 ? -25.871 8.380 4.552 1.00 98.62 331 PHE A O 1
ATOM 2651 N N . ASP A 1 332 ? -25.567 10.603 4.667 1.00 97.38 332 ASP A N 1
ATOM 2652 C CA . ASP A 1 332 ? -25.686 10.858 3.219 1.00 97.38 332 ASP A CA 1
ATOM 2653 C C . ASP A 1 332 ? -24.391 10.474 2.475 1.00 97.38 332 ASP A C 1
ATOM 2655 O O . ASP A 1 332 ? -23.697 11.284 1.867 1.00 97.38 332 ASP A O 1
ATOM 2659 N N . SER A 1 333 ? -23.993 9.211 2.627 1.00 97.62 333 SER A N 1
ATOM 2660 C CA . SER A 1 333 ? -22.684 8.688 2.230 1.00 97.62 333 SER A CA 1
ATOM 2661 C C . SER A 1 333 ? -22.705 7.938 0.897 1.00 97.62 333 SER A C 1
ATOM 2663 O O . SER A 1 333 ? -21.693 7.354 0.514 1.00 97.62 333 SER A O 1
ATOM 2665 N N . TYR A 1 334 ? -23.832 7.929 0.177 1.00 97.88 334 TYR A N 1
ATOM 2666 C CA . TYR A 1 334 ? -24.015 7.126 -1.035 1.00 97.88 334 TYR A CA 1
ATOM 2667 C C . TYR A 1 334 ? -24.617 7.945 -2.181 1.00 97.88 334 TYR A C 1
ATOM 2669 O O . TYR A 1 334 ? -25.796 8.292 -2.170 1.00 97.88 334 TYR A O 1
ATOM 2677 N N . GLY A 1 335 ? -23.813 8.188 -3.214 1.00 96.81 335 GLY A N 1
ATOM 2678 C CA . GLY A 1 335 ? -24.194 8.955 -4.399 1.00 96.81 335 GLY A CA 1
ATOM 2679 C C . GLY A 1 335 ? -24.207 8.133 -5.698 1.00 96.81 335 GLY A C 1
ATOM 2680 O O . GLY A 1 335 ? -24.165 6.901 -5.678 1.00 96.81 335 GLY A O 1
ATOM 2681 N N . PRO A 1 336 ? -24.239 8.796 -6.871 1.00 96.12 336 PRO A N 1
ATOM 2682 C CA . PRO A 1 336 ? -24.331 8.131 -8.177 1.00 96.12 336 PRO A CA 1
ATOM 2683 C C . PRO A 1 336 ? -23.165 7.188 -8.508 1.00 96.12 336 PRO A C 1
ATOM 2685 O O . PRO A 1 336 ? -23.337 6.260 -9.295 1.00 96.12 336 PRO A O 1
ATOM 2688 N N . GLY A 1 337 ? -21.983 7.440 -7.937 1.00 94.00 337 GLY A N 1
ATOM 2689 C CA . GLY A 1 337 ? -20.793 6.599 -8.083 1.00 94.00 337 GLY A CA 1
ATOM 2690 C C . GLY A 1 337 ? -20.689 5.481 -7.044 1.00 94.00 337 GLY A C 1
ATOM 2691 O O . GLY A 1 337 ? -19.686 4.779 -7.030 1.00 94.00 337 GLY A O 1
ATOM 2692 N N . GLY A 1 338 ? -21.697 5.315 -6.183 1.00 97.25 338 GLY A N 1
ATOM 2693 C CA . GLY A 1 338 ? -21.634 4.460 -5.003 1.00 97.25 338 GLY A CA 1
ATOM 2694 C C . GLY A 1 338 ? -21.296 5.257 -3.746 1.00 97.25 338 GLY A C 1
ATOM 2695 O O . GLY A 1 338 ? -21.607 6.448 -3.649 1.00 97.25 338 GLY A O 1
ATOM 2696 N N . PHE A 1 339 ? -20.652 4.594 -2.786 1.00 98.44 339 PHE A N 1
ATOM 2697 C CA . PHE A 1 339 ? -20.200 5.232 -1.555 1.00 98.44 339 PHE A CA 1
ATOM 2698 C C . PHE A 1 339 ? -19.217 6.369 -1.836 1.00 98.44 339 PHE A C 1
ATOM 2700 O O . PHE A 1 339 ? -18.274 6.198 -2.611 1.00 98.44 339 PHE A O 1
ATOM 2707 N N . TYR A 1 340 ? -19.434 7.502 -1.177 1.00 98.62 340 TYR A N 1
ATOM 2708 C CA . TYR A 1 340 ? -18.443 8.558 -1.051 1.00 98.62 340 TYR A CA 1
ATOM 2709 C C . TYR A 1 340 ? -17.252 8.095 -0.206 1.00 98.62 340 TYR A C 1
ATOM 2711 O O . TYR A 1 340 ? -17.308 7.083 0.494 1.00 98.62 340 TYR A O 1
ATOM 2719 N N . ASP A 1 341 ? -16.158 8.836 -0.311 1.00 98.38 341 ASP A N 1
ATOM 2720 C CA . ASP A 1 341 ? -14.832 8.371 0.082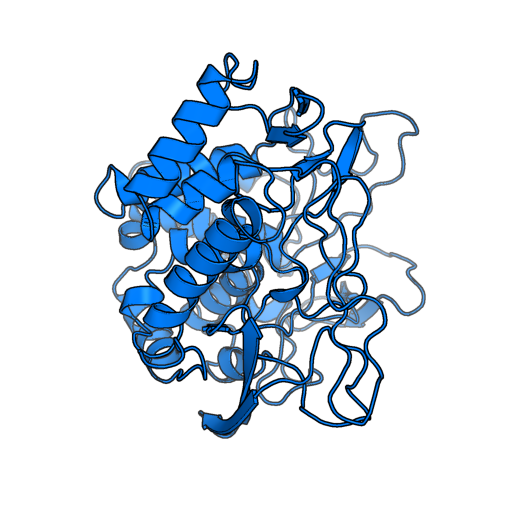 1.00 98.38 341 ASP A CA 1
ATOM 2721 C C . ASP A 1 341 ? -14.658 8.143 1.588 1.00 98.38 341 ASP A C 1
ATOM 2723 O O . ASP A 1 341 ? -14.013 7.182 1.993 1.00 98.38 341 ASP A O 1
ATOM 2727 N N . ALA A 1 342 ? -15.225 9.010 2.430 1.00 98.56 342 ALA A N 1
ATOM 2728 C CA . ALA A 1 342 ? -15.065 8.931 3.880 1.00 98.56 342 ALA A CA 1
ATOM 2729 C C . ALA A 1 342 ? -16.183 9.654 4.638 1.00 98.56 342 ALA A C 1
ATOM 2731 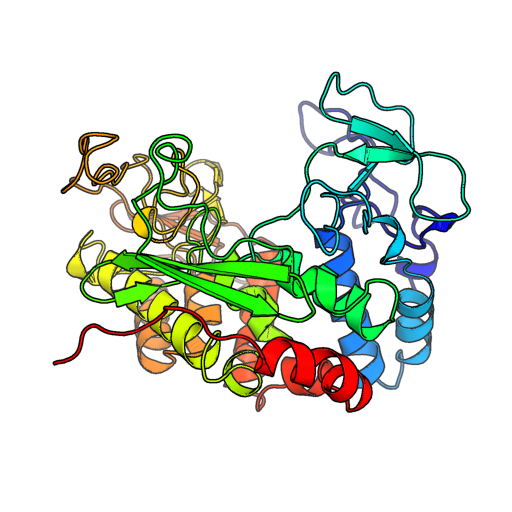O O . ALA A 1 342 ? -16.841 10.551 4.104 1.00 98.56 342 ALA A O 1
ATOM 2732 N N . VAL A 1 343 ? -16.359 9.288 5.907 1.00 98.69 343 VAL A N 1
ATOM 2733 C CA . VAL A 1 343 ? -17.307 9.900 6.844 1.00 98.69 343 VAL A CA 1
ATOM 2734 C C . VAL A 1 343 ? -16.607 10.141 8.179 1.00 98.69 343 VAL A C 1
ATOM 2736 O O . VAL A 1 343 ? -16.048 9.209 8.752 1.00 98.69 343 VAL A O 1
ATOM 2739 N N . ALA A 1 344 ? -16.667 11.373 8.685 1.00 98.69 344 ALA A N 1
ATOM 2740 C CA . ALA A 1 344 ? -16.375 11.688 10.081 1.00 98.69 344 ALA A CA 1
ATOM 2741 C C . ALA A 1 344 ? -17.648 11.428 10.903 1.00 98.69 344 ALA A C 1
ATOM 2743 O O . ALA A 1 344 ? -18.636 12.154 10.766 1.00 98.69 344 ALA A O 1
ATOM 2744 N N . VAL A 1 345 ? -17.685 10.324 11.650 1.00 98.50 345 VAL A N 1
ATOM 2745 C CA . VAL A 1 345 ? -18.945 9.713 12.115 1.00 98.50 345 VAL A CA 1
ATOM 2746 C C . VAL A 1 345 ? -19.548 10.376 13.349 1.00 98.50 345 VAL A C 1
ATOM 2748 O O . VAL A 1 345 ? -20.752 10.253 13.566 1.00 98.50 345 VAL A O 1
ATOM 2751 N N . GLY A 1 346 ? -18.753 11.108 14.130 1.00 97.94 346 GLY A N 1
ATOM 2752 C CA . GLY A 1 346 ? -19.236 11.906 15.252 1.00 97.94 346 GLY A CA 1
ATOM 2753 C C . GLY A 1 346 ? -19.922 13.189 14.784 1.00 97.94 346 GLY A C 1
ATOM 2754 O O . GLY A 1 346 ? -20.998 13.531 15.274 1.00 97.94 346 GLY A O 1
ATOM 2755 N N . SER A 1 347 ? -19.338 13.889 13.804 1.00 97.94 347 SER A N 1
ATOM 2756 C CA . SER A 1 347 ? -19.945 15.101 13.228 1.00 97.94 347 SER A CA 1
ATOM 2757 C C . SER A 1 347 ? -20.959 14.831 12.112 1.00 97.94 347 SER A C 1
ATOM 2759 O O . SER A 1 347 ? -21.771 15.705 11.804 1.00 97.94 347 SER A O 1
ATOM 2761 N N . GLY A 1 348 ? -20.910 13.652 11.488 1.00 98.19 348 GLY A N 1
ATOM 2762 C CA . GLY A 1 348 ? -21.683 13.314 10.291 1.00 98.19 348 GLY A CA 1
ATOM 2763 C C . GLY A 1 348 ? -21.172 13.985 9.014 1.00 98.19 348 GLY A C 1
ATOM 2764 O O . GLY A 1 348 ? -21.901 14.055 8.025 1.00 98.19 348 GLY A O 1
ATOM 2765 N N . THR A 1 349 ? -19.938 14.499 9.018 1.00 98.56 349 THR A N 1
ATOM 2766 C CA . THR A 1 349 ? -19.355 15.171 7.849 1.00 98.56 349 THR A CA 1
ATOM 2767 C C . THR A 1 349 ? -18.917 14.135 6.816 1.00 98.56 349 THR A C 1
ATOM 2769 O O . THR A 1 349 ? -18.061 13.296 7.096 1.00 98.56 349 THR A O 1
ATOM 2772 N N . VAL A 1 350 ? -19.469 14.209 5.606 1.00 98.44 350 VAL A N 1
ATOM 2773 C CA . VAL A 1 350 ? -19.154 13.295 4.498 1.00 98.44 350 VAL A CA 1
ATOM 2774 C C . VAL A 1 350 ? -18.161 13.951 3.538 1.00 98.44 350 VAL A C 1
ATOM 2776 O O . VAL A 1 350 ? -18.349 15.088 3.104 1.00 98.44 350 VAL A O 1
ATOM 2779 N N . ALA A 1 351 ? -17.108 13.228 3.162 1.00 97.75 351 ALA A N 1
ATOM 2780 C CA . ALA A 1 351 ? -16.240 13.610 2.056 1.00 97.75 351 ALA A CA 1
ATOM 2781 C C . ALA A 1 351 ? -16.909 13.234 0.723 1.00 97.75 351 ALA A C 1
ATOM 2783 O O . ALA A 1 351 ? -16.636 12.160 0.193 1.00 97.75 351 ALA A O 1
ATOM 2784 N N . GLU A 1 352 ? -17.768 14.103 0.172 1.00 96.62 352 GLU A N 1
ATOM 2785 C CA . GLU A 1 352 ? -18.485 13.891 -1.105 1.00 96.62 352 GLU A CA 1
ATOM 2786 C C . GLU A 1 352 ? -17.552 13.911 -2.336 1.00 96.62 352 GLU A C 1
ATOM 2788 O O . GLU A 1 352 ? -17.596 14.785 -3.207 1.00 96.62 352 GLU A O 1
ATOM 2793 N N . ARG A 1 353 ? -16.643 12.943 -2.396 1.00 95.38 353 ARG A N 1
ATOM 2794 C CA . ARG A 1 353 ? -15.678 12.712 -3.467 1.00 95.38 353 ARG A CA 1
ATOM 2795 C C . ARG A 1 353 ? -15.613 11.223 -3.765 1.00 95.38 353 ARG A C 1
ATOM 2797 O O . ARG A 1 353 ? -16.032 10.391 -2.965 1.00 95.38 353 ARG A O 1
ATOM 2804 N N . TYR A 1 354 ? -15.064 10.917 -4.931 1.00 96.75 354 TYR A N 1
ATOM 2805 C CA . TYR A 1 354 ? -14.732 9.562 -5.331 1.00 96.75 354 TYR A CA 1
ATOM 2806 C C . TYR A 1 354 ? -13.256 9.529 -5.694 1.00 96.75 354 TYR A C 1
ATOM 2808 O O . TYR A 1 354 ? -12.858 10.159 -6.679 1.00 96.75 354 TYR A O 1
ATOM 2816 N N . LEU A 1 355 ? -12.448 8.795 -4.935 1.00 95.75 355 LEU A N 1
ATOM 2817 C CA . LEU A 1 355 ? -11.111 8.443 -5.387 1.00 95.75 355 LEU A CA 1
ATOM 2818 C C . LEU A 1 355 ? -11.185 7.206 -6.281 1.00 95.75 355 LEU A C 1
ATOM 2820 O O . LEU A 1 355 ? -11.775 6.185 -5.931 1.00 95.75 355 LEU A O 1
ATOM 2824 N N . SER A 1 356 ? -10.576 7.291 -7.468 1.00 94.25 356 SER A N 1
ATOM 2825 C CA . SER A 1 356 ? -10.587 6.172 -8.418 1.00 94.25 356 SER A CA 1
ATOM 2826 C C . SER A 1 356 ? -9.945 4.913 -7.835 1.00 94.25 356 SER A C 1
ATOM 2828 O O . SER A 1 356 ? -10.366 3.815 -8.198 1.00 94.25 356 SER A O 1
ATOM 2830 N N . LEU A 1 357 ? -8.932 5.060 -6.974 1.00 94.62 357 LEU A N 1
ATOM 2831 C CA . LEU A 1 357 ? -8.296 3.929 -6.305 1.00 94.62 357 LEU A CA 1
ATOM 2832 C C . LEU A 1 357 ? -9.268 3.252 -5.329 1.00 94.62 357 LEU A C 1
ATOM 2834 O O . LEU A 1 357 ? -9.501 2.055 -5.459 1.00 94.62 357 LEU A O 1
ATOM 2838 N N . ASP A 1 358 ? -9.927 4.012 -4.457 1.00 97.69 358 ASP A N 1
ATOM 2839 C CA . ASP A 1 358 ? -10.838 3.501 -3.431 1.00 97.69 358 ASP A CA 1
ATOM 2840 C C . ASP A 1 358 ? -12.026 2.773 -4.054 1.00 97.69 358 ASP A C 1
ATOM 2842 O O . ASP A 1 358 ? -12.357 1.650 -3.668 1.00 97.69 358 ASP A O 1
ATOM 2846 N N . GLN A 1 359 ? -12.606 3.343 -5.113 1.00 97.69 359 GLN A N 1
ATOM 2847 C CA . GLN A 1 359 ? -13.672 2.684 -5.869 1.00 97.69 359 GLN A CA 1
ATOM 2848 C C . GLN A 1 359 ? -13.187 1.395 -6.552 1.00 97.69 359 GLN A C 1
ATOM 2850 O O . GLN A 1 359 ? -13.908 0.394 -6.588 1.00 97.69 359 GLN A O 1
ATOM 2855 N N . ALA A 1 360 ? -11.956 1.375 -7.073 1.00 96.38 360 ALA A N 1
ATOM 2856 C CA . ALA A 1 360 ? -11.380 0.165 -7.654 1.00 96.38 360 ALA A CA 1
ATOM 2857 C C . ALA A 1 360 ? -11.147 -0.926 -6.595 1.00 96.38 360 ALA A C 1
ATOM 2859 O O . ALA A 1 360 ? -11.399 -2.100 -6.877 1.00 96.38 360 ALA A O 1
ATOM 2860 N N . MET A 1 361 ? -10.740 -0.555 -5.378 1.00 97.50 361 MET A N 1
ATOM 2861 C CA . MET A 1 361 ? -10.578 -1.486 -4.256 1.00 97.50 361 MET A CA 1
ATOM 2862 C C . MET A 1 361 ? -11.905 -2.116 -3.840 1.00 97.50 361 MET A C 1
ATOM 2864 O O . MET A 1 361 ? -11.976 -3.337 -3.686 1.00 97.50 361 MET A O 1
ATOM 2868 N N . ILE A 1 362 ? -12.975 -1.317 -3.759 1.00 98.12 362 ILE A N 1
ATOM 2869 C CA . ILE A 1 362 ? -14.340 -1.810 -3.518 1.00 98.12 362 ILE A CA 1
ATOM 2870 C C . ILE A 1 362 ? -14.705 -2.876 -4.554 1.00 98.12 362 ILE A C 1
ATOM 2872 O O . ILE A 1 362 ? -15.090 -3.995 -4.206 1.00 98.12 362 ILE A O 1
ATOM 2876 N N . MET A 1 363 ? -14.543 -2.557 -5.840 1.00 97.06 363 MET A N 1
ATOM 2877 C CA . MET A 1 363 ? -14.876 -3.481 -6.925 1.00 97.06 363 MET A CA 1
ATOM 2878 C C . MET A 1 363 ? -14.004 -4.740 -6.912 1.00 97.06 363 MET A C 1
ATOM 2880 O O . MET A 1 363 ? -14.503 -5.833 -7.192 1.00 97.06 363 MET A O 1
ATOM 2884 N N . GLY A 1 364 ? -12.721 -4.612 -6.569 1.00 96.88 364 GLY A N 1
ATOM 2885 C CA . GLY A 1 364 ? -11.803 -5.739 -6.458 1.00 96.88 364 GLY A CA 1
ATOM 2886 C C . GLY A 1 364 ? -12.186 -6.703 -5.338 1.00 96.88 364 GLY A C 1
ATOM 2887 O O . GLY A 1 364 ? -12.332 -7.905 -5.584 1.00 96.88 364 GLY A O 1
ATOM 2888 N N . ALA A 1 365 ? -12.440 -6.178 -4.138 1.00 97.56 365 ALA A N 1
ATOM 2889 C CA . ALA A 1 365 ? -12.881 -6.966 -2.992 1.00 97.56 365 ALA A CA 1
ATOM 2890 C C . ALA A 1 365 ? -14.228 -7.657 -3.261 1.00 97.56 365 ALA A C 1
ATOM 2892 O O . ALA A 1 365 ? -14.364 -8.867 -3.062 1.00 97.56 365 ALA A O 1
ATOM 2893 N N . LEU A 1 366 ? -15.205 -6.932 -3.821 1.00 97.31 366 LEU A N 1
ATOM 2894 C CA . LEU A 1 366 ? -16.494 -7.502 -4.227 1.00 97.31 366 LEU A CA 1
ATOM 2895 C C . LEU A 1 366 ? -16.342 -8.586 -5.294 1.00 97.31 366 LEU A C 1
ATOM 2897 O O . LEU A 1 366 ? -17.024 -9.609 -5.235 1.00 97.31 366 LEU A O 1
ATOM 2901 N N . GLY A 1 367 ? -15.433 -8.406 -6.253 1.00 96.56 367 GLY A N 1
ATOM 2902 C CA . GLY A 1 367 ? -15.103 -9.434 -7.234 1.00 96.56 367 GLY A CA 1
ATOM 2903 C C . GLY A 1 367 ? -14.627 -10.729 -6.573 1.00 96.56 367 GLY A C 1
ATOM 2904 O O . GLY A 1 367 ? -14.943 -11.828 -7.044 1.00 96.56 367 GLY A O 1
ATOM 2905 N N . ASN A 1 368 ? -13.915 -10.635 -5.453 1.00 96.88 368 ASN A N 1
ATOM 2906 C CA . ASN A 1 368 ? -13.512 -11.824 -4.726 1.00 96.88 368 ASN A CA 1
ATOM 2907 C C . ASN A 1 368 ? -14.664 -12.440 -3.931 1.00 96.88 368 ASN A C 1
ATOM 2909 O O . ASN A 1 368 ? -14.991 -13.610 -4.138 1.00 96.88 368 ASN A O 1
ATOM 2913 N N . VAL A 1 369 ? -15.362 -11.637 -3.135 1.00 96.38 369 VAL A N 1
ATOM 2914 C CA . VAL A 1 369 ? -16.451 -12.107 -2.268 1.00 96.38 369 VAL A CA 1
ATOM 2915 C C . VAL A 1 369 ? -17.641 -12.652 -3.072 1.00 96.38 369 VAL A C 1
ATOM 2917 O O . VAL A 1 369 ? -18.184 -13.707 -2.747 1.00 96.38 369 VAL A O 1
ATOM 2920 N N . LEU A 1 370 ? -18.041 -11.974 -4.152 1.00 96.88 370 LEU A N 1
ATOM 2921 C CA . LEU A 1 370 ? -19.256 -12.291 -4.915 1.00 96.88 370 LEU A CA 1
ATOM 2922 C C . LEU A 1 370 ? -18.992 -13.116 -6.181 1.00 96.88 370 LEU A C 1
ATOM 2924 O O . LEU A 1 370 ? -19.883 -13.829 -6.644 1.00 96.88 370 LEU A O 1
ATOM 2928 N N . ALA A 1 371 ? -17.784 -13.054 -6.753 1.00 96.00 371 ALA A N 1
ATOM 2929 C CA . ALA A 1 371 ? -17.440 -13.747 -8.001 1.00 96.00 371 ALA A CA 1
ATOM 2930 C C . ALA A 1 371 ? -16.353 -14.829 -7.825 1.00 96.00 371 ALA A C 1
ATOM 2932 O O . ALA A 1 371 ? -15.597 -15.150 -8.756 1.00 96.00 371 ALA A O 1
ATOM 2933 N N . ARG A 1 372 ? -16.365 -15.484 -6.653 1.00 94.31 372 ARG A N 1
ATOM 2934 C CA . ARG A 1 372 ? -15.580 -16.686 -6.296 1.00 94.31 372 ARG A CA 1
ATOM 2935 C C . ARG A 1 372 ? -14.059 -16.472 -6.266 1.00 94.31 372 ARG A C 1
ATOM 2937 O O . ARG A 1 372 ? -13.331 -1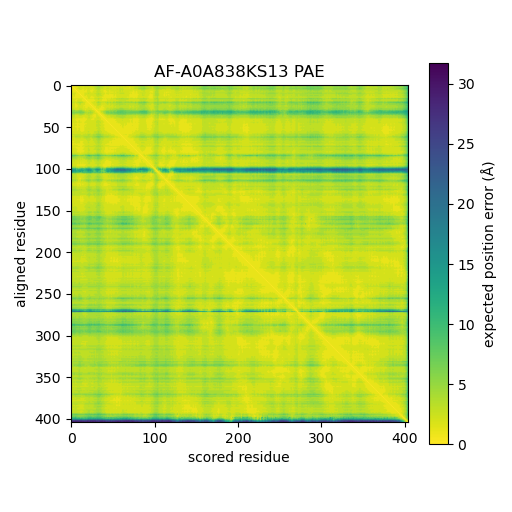7.379 -6.665 1.00 94.31 372 ARG A O 1
ATOM 2944 N N . ASN A 1 373 ? -13.573 -15.304 -5.861 1.00 96.75 373 ASN A N 1
ATOM 2945 C CA . ASN A 1 373 ? -12.156 -14.909 -5.932 1.00 96.75 373 ASN A CA 1
ATOM 2946 C C . ASN A 1 373 ? -11.699 -14.587 -7.365 1.00 96.75 373 ASN A C 1
ATOM 2948 O O . ASN A 1 373 ? -10.709 -15.131 -7.847 1.00 96.75 373 ASN A O 1
ATOM 2952 N N . VAL A 1 374 ? -12.465 -13.776 -8.112 1.00 96.06 374 VAL A N 1
ATOM 2953 C CA . VAL A 1 374 ? -12.183 -13.527 -9.541 1.00 96.06 374 VAL A CA 1
ATOM 2954 C C . VAL A 1 374 ? -10.799 -12.928 -9.786 1.00 96.06 374 VAL A C 1
ATOM 2956 O O . VAL A 1 374 ? -10.133 -13.363 -10.726 1.00 96.06 374 VAL A O 1
ATOM 2959 N N . LEU A 1 375 ? -10.352 -11.993 -8.942 1.00 97.31 375 LEU A N 1
ATOM 2960 C CA . LEU A 1 375 ? -9.047 -11.357 -9.097 1.00 97.31 375 LEU A CA 1
ATOM 2961 C C . LEU A 1 375 ? -7.926 -12.295 -8.667 1.00 97.31 375 LEU A C 1
ATOM 2963 O O . LEU A 1 375 ? -6.996 -12.495 -9.446 1.00 97.31 375 LEU A O 1
ATOM 2967 N N . GLN A 1 376 ? -8.063 -12.966 -7.518 1.00 98.00 376 GLN A N 1
ATOM 2968 C CA . GLN A 1 376 ? -7.061 -13.943 -7.085 1.00 98.00 376 GLN A CA 1
ATOM 2969 C C . GLN A 1 376 ? -6.880 -15.070 -8.111 1.00 98.00 376 GLN A C 1
ATOM 2971 O O . GLN A 1 376 ? -5.756 -15.398 -8.473 1.00 98.00 376 GLN A O 1
ATOM 2976 N N . ARG A 1 377 ? -7.963 -15.630 -8.673 1.00 97.44 377 ARG A N 1
ATOM 2977 C CA . ARG A 1 377 ? -7.856 -16.668 -9.720 1.00 97.44 377 ARG A CA 1
ATOM 2978 C C . ARG A 1 377 ? -7.184 -16.157 -10.996 1.00 97.44 377 ARG A C 1
ATOM 2980 O O . ARG A 1 377 ? -6.492 -16.919 -11.666 1.00 97.44 377 ARG A O 1
ATOM 2987 N N . ALA A 1 378 ? -7.438 -14.905 -11.368 1.00 97.69 378 ALA A N 1
ATOM 2988 C CA . ALA A 1 378 ? -6.862 -14.297 -12.561 1.00 97.69 378 ALA A CA 1
ATOM 2989 C C . ALA A 1 378 ? -5.368 -13.987 -12.401 1.00 97.69 378 ALA A C 1
ATOM 2991 O O . ALA A 1 378 ? -4.597 -14.121 -13.355 1.00 97.69 378 ALA A O 1
ATOM 2992 N N . PHE A 1 379 ? -4.962 -13.567 -11.203 1.00 98.50 379 PHE A N 1
ATOM 2993 C CA . PHE A 1 379 ? -3.580 -13.234 -10.896 1.00 98.50 379 PHE A CA 1
ATOM 2994 C C . PHE A 1 379 ? -2.741 -14.494 -10.631 1.00 98.50 379 PHE A C 1
ATOM 2996 O O . PHE A 1 379 ? -1.710 -14.705 -11.280 1.00 98.50 379 PHE A O 1
ATOM 3003 N N . SER A 1 380 ? -3.224 -15.383 -9.761 1.00 97.88 380 SER A N 1
ATOM 3004 C CA . SER A 1 380 ? -2.551 -16.605 -9.304 1.00 97.88 380 SER A CA 1
ATOM 3005 C C . SER A 1 380 ? -2.578 -17.742 -10.324 1.00 97.88 380 SER A C 1
ATOM 3007 O O . SER A 1 380 ? -3.058 -18.844 -10.080 1.00 97.88 380 SER A O 1
ATOM 3009 N N . THR A 1 381 ? -2.034 -17.493 -11.511 1.00 97.88 381 THR A N 1
ATOM 3010 C CA . THR A 1 381 ? -1.785 -18.556 -12.490 1.00 97.88 381 THR A CA 1
ATOM 3011 C C . THR A 1 381 ? -0.784 -19.581 -11.944 1.00 97.88 381 THR A C 1
ATOM 3013 O O . THR A 1 381 ? 0.017 -19.277 -11.062 1.00 97.88 381 THR A O 1
ATOM 3016 N N . ARG A 1 382 ? -0.709 -20.767 -12.563 1.00 97.94 382 ARG A N 1
ATOM 3017 C CA . ARG A 1 382 ? 0.283 -21.805 -12.209 1.00 97.94 382 ARG A CA 1
ATOM 3018 C C . ARG A 1 382 ? 1.730 -21.296 -12.154 1.00 97.94 382 ARG A C 1
ATOM 3020 O O . ARG A 1 382 ? 2.509 -21.777 -11.340 1.00 97.94 382 ARG A O 1
ATOM 3027 N N . ARG A 1 383 ? 2.100 -20.341 -13.018 1.00 96.44 383 ARG A N 1
ATOM 3028 C CA . ARG A 1 383 ? 3.442 -19.734 -13.009 1.00 96.44 383 ARG A CA 1
ATOM 3029 C C . ARG A 1 383 ? 3.658 -18.881 -11.759 1.00 96.44 383 ARG A C 1
ATOM 3031 O O . ARG A 1 383 ? 4.721 -18.961 -11.158 1.00 96.44 383 ARG A O 1
ATOM 3038 N N . VAL A 1 384 ? 2.663 -18.076 -11.397 1.00 98.38 384 VAL A N 1
ATOM 3039 C CA . VAL A 1 384 ? 2.708 -17.220 -10.205 1.00 98.38 384 VAL A CA 1
ATOM 3040 C C . VAL A 1 384 ? 2.743 -18.080 -8.948 1.00 98.38 384 VAL A C 1
ATOM 3042 O O . VAL A 1 384 ? 3.620 -17.892 -8.115 1.00 98.38 384 VAL A O 1
ATOM 3045 N N . GLU A 1 385 ? 1.872 -19.088 -8.861 1.00 98.50 385 GLU A N 1
ATOM 3046 C CA . GLU A 1 385 ? 1.870 -20.048 -7.753 1.00 98.50 385 GLU A CA 1
ATOM 3047 C C . GLU A 1 385 ? 3.228 -20.732 -7.583 1.00 98.50 385 GLU A C 1
ATOM 3049 O O . GLU A 1 385 ? 3.741 -20.795 -6.472 1.00 98.50 385 GLU A O 1
ATOM 3054 N N . ALA A 1 386 ? 3.841 -21.208 -8.672 1.00 98.44 386 ALA A N 1
ATOM 3055 C CA . ALA A 1 386 ? 5.138 -21.877 -8.609 1.00 98.44 386 ALA A CA 1
ATOM 3056 C C . ALA A 1 386 ? 6.270 -20.964 -8.106 1.00 98.44 386 ALA A C 1
ATOM 3058 O O . ALA A 1 386 ? 7.206 -21.457 -7.483 1.00 98.44 386 ALA A O 1
ATOM 3059 N N . ALA A 1 387 ? 6.191 -19.658 -8.378 1.00 98.31 387 ALA A N 1
ATOM 3060 C CA . ALA A 1 387 ? 7.209 -18.694 -7.972 1.00 98.31 387 ALA A CA 1
ATOM 3061 C C . ALA A 1 387 ? 6.989 -18.151 -6.552 1.00 98.31 387 ALA A C 1
ATOM 3063 O O . ALA A 1 387 ? 7.946 -18.030 -5.795 1.00 98.31 387 ALA A O 1
ATOM 3064 N N . LEU A 1 388 ? 5.745 -17.825 -6.190 1.00 98.62 388 LEU A N 1
ATOM 3065 C CA . LEU A 1 388 ? 5.438 -17.092 -4.958 1.00 98.62 388 LEU A CA 1
ATOM 3066 C C . LEU A 1 388 ? 5.014 -17.993 -3.806 1.00 98.62 388 LEU A C 1
ATOM 3068 O O . LEU A 1 388 ? 5.442 -17.772 -2.676 1.00 98.62 388 LEU A O 1
ATOM 3072 N N . ARG A 1 389 ? 4.202 -19.026 -4.060 1.00 98.56 389 ARG A N 1
ATOM 3073 C CA . ARG A 1 389 ? 3.647 -19.854 -2.982 1.00 98.56 389 ARG A CA 1
ATOM 3074 C C . ARG A 1 389 ? 4.730 -20.505 -2.114 1.00 98.56 389 ARG A C 1
ATOM 3076 O O . ARG A 1 389 ? 4.559 -20.472 -0.901 1.00 98.56 389 ARG A O 1
ATOM 3083 N N . PRO A 1 390 ? 5.837 -21.055 -2.655 1.00 98.38 390 PRO A N 1
ATOM 3084 C CA . PRO A 1 390 ? 6.901 -21.597 -1.814 1.00 98.38 390 PRO A CA 1
ATOM 3085 C C . PRO A 1 390 ? 7.549 -20.548 -0.908 1.00 98.38 390 PRO A C 1
ATOM 3087 O O . PRO A 1 390 ? 7.939 -20.890 0.199 1.00 98.38 390 PRO A O 1
ATOM 3090 N N . VAL A 1 391 ? 7.653 -19.295 -1.364 1.00 98.12 391 VAL A N 1
ATOM 3091 C CA . VAL A 1 391 ? 8.246 -18.184 -0.604 1.00 98.12 391 VAL A CA 1
ATOM 3092 C C . VAL A 1 391 ? 7.313 -17.764 0.527 1.00 98.12 391 VAL A C 1
ATOM 3094 O O . VAL A 1 391 ? 7.714 -17.779 1.683 1.00 98.12 391 VAL A O 1
ATOM 3097 N N . ILE A 1 392 ? 6.046 -17.493 0.208 1.00 98.19 392 ILE A N 1
ATOM 3098 C CA . ILE A 1 392 ? 5.041 -17.068 1.193 1.00 98.19 392 ILE A CA 1
ATOM 3099 C C . ILE A 1 392 ? 4.762 -18.173 2.225 1.00 98.19 392 ILE A C 1
ATOM 3101 O O . ILE A 1 392 ? 4.566 -17.882 3.400 1.00 98.19 392 ILE A O 1
ATOM 3105 N N . ALA A 1 393 ? 4.790 -19.448 1.821 1.00 97.94 393 ALA A N 1
ATOM 3106 C CA . ALA A 1 393 ? 4.535 -20.577 2.719 1.00 97.94 393 ALA A CA 1
ATOM 3107 C C . ALA A 1 393 ? 5.645 -20.829 3.754 1.00 97.94 393 ALA A C 1
ATOM 3109 O O . ALA A 1 393 ? 5.399 -21.532 4.737 1.00 97.94 393 ALA A O 1
ATOM 3110 N N . MET A 1 394 ? 6.861 -20.312 3.530 1.00 97.19 394 MET A N 1
ATOM 3111 C CA . MET A 1 394 ? 7.938 -20.387 4.525 1.00 97.19 394 MET A CA 1
ATOM 3112 C C . MET A 1 394 ? 7.661 -19.482 5.727 1.00 97.19 394 MET A C 1
ATOM 3114 O O . MET A 1 394 ? 8.105 -19.811 6.820 1.00 97.19 394 MET A O 1
ATOM 3118 N N . GLU A 1 395 ? 6.925 -18.390 5.520 1.00 92.81 395 GLU A N 1
ATOM 3119 C CA . GLU A 1 395 ? 6.673 -17.361 6.522 1.00 92.81 395 GLU A CA 1
ATOM 3120 C C . GLU A 1 395 ? 5.949 -17.896 7.764 1.00 92.81 395 GLU A C 1
ATOM 3122 O O . GLU A 1 395 ? 4.960 -18.633 7.662 1.00 92.81 395 GLU A O 1
ATOM 3127 N N . GLU A 1 396 ? 6.400 -17.455 8.936 1.00 94.31 396 GLU A N 1
ATOM 3128 C CA . GLU A 1 396 ? 5.747 -17.698 10.219 1.00 94.31 396 GLU A CA 1
ATOM 3129 C C . GLU A 1 396 ? 5.695 -16.396 11.014 1.00 94.31 396 GLU A C 1
ATOM 3131 O O . GLU A 1 396 ? 6.675 -16.024 11.648 1.00 94.31 396 GLU A O 1
ATOM 3136 N N . PHE A 1 397 ? 4.543 -15.727 11.029 1.00 94.69 397 PHE A N 1
ATOM 3137 C CA . PHE A 1 397 ? 4.404 -14.527 11.846 1.00 94.69 397 PHE A CA 1
ATOM 3138 C C . PHE A 1 397 ? 4.207 -14.885 13.319 1.00 94.69 397 PHE A C 1
ATOM 3140 O O . PHE A 1 397 ? 3.594 -15.899 13.657 1.00 94.69 397 PHE A O 1
ATOM 3147 N N . ALA A 1 398 ? 4.625 -13.987 14.212 1.00 92.69 398 ALA A N 1
ATOM 3148 C CA . ALA A 1 398 ? 4.289 -14.070 15.635 1.00 92.69 398 ALA A CA 1
ATOM 3149 C C . ALA A 1 398 ? 2.824 -13.694 15.950 1.00 92.69 398 ALA A C 1
ATOM 3151 O O . ALA A 1 398 ? 2.454 -13.593 17.127 1.00 92.69 398 ALA A O 1
ATOM 3152 N N . SER A 1 399 ? 1.990 -13.492 14.924 1.00 88.25 399 SER A N 1
ATOM 3153 C CA . SER A 1 399 ? 0.573 -13.176 15.069 1.00 88.25 399 SER A CA 1
ATOM 3154 C C . SER A 1 399 ? -0.180 -14.298 15.777 1.00 88.25 399 SER A C 1
ATOM 3156 O O . SER A 1 399 ? 0.008 -15.479 15.494 1.00 88.25 399 SER A O 1
ATOM 3158 N N . ALA A 1 400 ? -1.031 -13.929 16.728 1.00 91.06 400 ALA A N 1
ATOM 3159 C CA . ALA A 1 400 ? -1.841 -14.867 17.495 1.00 91.06 400 ALA A CA 1
ATOM 3160 C C . ALA A 1 400 ? -2.960 -14.124 18.225 1.00 91.06 400 ALA A C 1
ATOM 3162 O O . ALA A 1 400 ? -2.839 -12.938 18.521 1.00 91.06 400 ALA A O 1
ATOM 3163 N N . THR A 1 401 ? -4.011 -14.829 18.624 1.00 81.56 401 THR A N 1
ATOM 3164 C CA . THR A 1 401 ? -4.793 -14.403 19.789 1.00 81.56 401 THR A CA 1
ATOM 3165 C C . THR A 1 401 ? -4.097 -14.893 21.046 1.00 81.56 401 THR A C 1
ATOM 3167 O O . THR A 1 401 ? -3.643 -16.042 21.079 1.00 81.56 401 THR A O 1
ATOM 3170 N N . ASP A 1 402 ? -4.074 -14.084 22.099 1.00 73.38 402 ASP A N 1
ATOM 3171 C CA . ASP A 1 402 ? -3.874 -14.648 23.429 1.00 73.38 402 ASP A CA 1
ATOM 3172 C C . ASP A 1 402 ? -4.966 -15.713 23.640 1.00 73.38 402 ASP A C 1
ATOM 3174 O O . ASP A 1 402 ? -6.105 -15.549 23.184 1.00 73.38 402 ASP A O 1
ATOM 3178 N N . GLY A 1 403 ? -4.588 -16.872 24.191 1.00 50.53 403 GLY A N 1
ATOM 3179 C CA . GLY A 1 403 ? -5.518 -17.986 24.402 1.00 50.53 403 GLY A CA 1
ATOM 3180 C C . GLY A 1 403 ? -6.741 -17.571 25.237 1.00 50.53 403 GLY A C 1
ATOM 3181 O O . GLY A 1 403 ? -6.726 -16.494 25.834 1.00 50.53 403 GLY A O 1
ATOM 3182 N N . PRO A 1 404 ? -7.806 -18.394 25.273 1.00 35.66 404 PRO A N 1
ATOM 3183 C CA . PRO A 1 404 ? -8.963 -18.123 26.125 1.00 35.66 404 PRO A CA 1
ATOM 3184 C C . PRO A 1 404 ? -8.598 -17.910 27.598 1.00 35.66 404 PRO A C 1
ATOM 3186 O O . PRO A 1 404 ? -7.618 -18.540 28.068 1.00 35.66 404 PRO A O 1
#

Sequence (404 aa):
RTLLRMEHHEPSGMYYNWYDEATGEALRTWPQPPYNTVYPFVSSVDNGWLGAALWVVRNSVPGVAELAGRLFDRMRWDAFYDPAGPRPGGLMHGGFFPFDHDRPGGVYRGSHIDAPDVWLTTHHYDTIVSESRITSYLAIMTGMAPPQHYFASWRTFPATCDWSWHEMQPVGETRTYLGIDVYEGAYTYRGKRIVPGWGGSMFEELMPNVFVPEEVWGPRSWGENHPLHVRAQIEHGLQEADYGYWGFSPASNPFGGYREYGVDALGLNPEGYFSDREMTNYDIGFGECRPATSPNPDYGDGVVTPHAAFLAMMHAPAAAYANLSRLQTDFDSYGPGGFYDAVAVGSGTVAERYLSLDQAMIMGALGNVLARNVLQRAFSTRRVEAALRPVIAMEEFASATDGP

Secondary structure (DSSP, 8-state):
--TTTS--BTTTTBPPS-B-TTT-PBPSB-SSTT-PBPPP-EEHHHHHHHHHHHHHHHHH-GGGHHHHHHHHHT--GGGTEETTSSSTT-EEESEEESS----TTTEEEE-SSSS--EEEES-EE-BSSSTTHHHHHHHHHHTSS-TTHHHHSBSS--SSGGGTTSSS--EEEEEEETTEEEEEEEEEETTEEE--BSS--HHHHHTGGGTS-HHHH-TTTHHHHHHHHHHHHHHIIIIIS--S-----SEE-TTSSEE----GGGBS-TT---SBTT----B--BTTTB--SBSSPPP-SBEE-HHHHHHHTTT-HHHHHHHHHHHHHHSS-EETTEE-SEEETTTTEEE----HHHHHHHHHHHHHHHTTSHHHHHH--HHHHHHHHHHHTT-----EEPP-

Solvent-accessible surface area (backbone atoms only — not comparable to full-atom values): 20888 Å² total; per-residue (Å²): 116,67,76,82,70,37,72,51,48,71,91,35,45,40,44,52,79,50,56,41,87,90,79,46,47,65,40,53,47,46,98,52,89,92,42,52,78,39,78,58,35,34,38,39,47,64,43,21,55,52,41,53,50,27,46,26,42,31,66,69,37,78,95,48,14,68,62,26,40,60,57,39,77,46,48,42,54,26,58,34,42,32,76,84,38,102,36,71,52,11,38,36,27,51,25,31,24,82,57,97,73,95,48,90,84,51,44,46,82,43,63,60,50,103,55,81,67,27,36,32,38,67,54,57,64,49,55,56,35,30,46,52,47,43,31,55,52,53,15,37,54,73,65,49,36,64,75,43,29,75,58,32,31,32,38,41,73,66,75,45,66,94,47,42,69,36,40,54,57,42,48,66,54,77,46,73,54,94,88,34,80,32,51,27,18,13,34,80,50,96,64,27,28,34,57,32,20,53,30,21,24,41,49,28,64,42,52,41,48,44,40,39,60,43,45,75,41,8,61,53,21,44,40,46,30,54,51,48,53,49,50,49,43,46,45,38,18,55,62,73,55,57,56,76,49,54,22,26,24,65,36,47,31,47,90,62,67,70,42,65,20,4,42,36,84,35,11,45,37,66,86,37,12,26,39,26,74,76,56,57,61,68,24,66,20,16,79,93,65,29,77,54,85,26,71,79,62,82,62,67,38,30,38,29,18,59,38,30,26,36,47,38,33,79,70,40,46,69,62,24,49,54,50,52,55,45,49,52,71,79,38,95,35,63,55,97,88,40,66,28,32,17,34,24,59,73,79,64,40,51,16,89,44,77,51,73,65,48,56,48,46,30,52,43,28,46,31,26,70,76,54,81,31,45,44,25,61,31,46,53,36,75,67,40,41,69,50,44,37,67,58,46,44,68,44,61,45,50,36,41,66,62,77,135

Radius of gyration: 20.84 Å; Cα contacts (8 Å, |Δi|>4): 880; chains: 1; bounding box: 52×49×57 Å

Foldseek 3Di:
DLLVPADADQQQLFHFPAADPVRSYRAQFDPDPVGDGDQTWRFLLVRLVLLLVLLLCLQPPVVCNVVSCVSNVSHQLQQQWDCPDPFHQTFGFRTWGQDDDDDVPQWDWDTSDPDHTTTTGPDTQAALLFSSVSSVLSCLLVVSGPLSRNQRHALADAQDLVLQQWQERWDADWDADPNGTYTLTFFDDPQWTASAAAFAALNSLQVVCLQAVLLVLAVQHNVQHLLVSLVRQVCCCCPQQNLNAGHWAWWADLVGDTAGAHPRSRHGHQQHHHQAPVSFGAHCGRPPNGHGDHPRTHGDQGKHFLLRLLSSCVNVVVRSVVRVVCLVVVAVQQDPLGGAGMARRVVRRTNRDDDPVSSVSNVSSCCVNPVVSSNNVSNPDPSSCVRPSVSSHVDHHPIDRNDD

Nearest PDB structures (foldseek):
  3eu8-assembly4_D  TM=7.350E-01  e=1.716E-10  Bacteroides fragilis NCTC 9343
  4gl3-assembly1_A  TM=7.149E-01  e=3.188E-10  Bacteroides uniformis ATCC 8492
  4qt9-assembly2_B  TM=6.875E-01  e=2.406E-10  Bacteroides caccae ATCC 43185
  6imw-assembly2_B  TM=6.663E-01  e=2.748E-06  Talaromyces funiculosus
  6imv-assembly1_A  TM=6.671E-01  e=1.761E-05  Talaromyces funiculosus

Mean predicted aligned error: 3.59 Å